Protein AF-A0A3B0VCB6-F1 (afdb_monomer_lite)

Radius of gyration: 30.38 Å; chains: 1; bounding box: 58×84×87 Å

Sequence (558 aa):
LYYAGPALGLVDIRFVPFGQLLTLIICAAGAGYLSSCFTKERIIAALLVLLIPCIIFWADGHKGSIPSWAKWNYSGFQKKAAWPLFKEINQTLAGNLNQPRVAVENSPQNNIFGSSRAFESLPLFAGRATLEGLYMQASPNAPFVFYIQSLISKSASRPFPQYHYDAMNFNRARPRLIIFNVRDLLLRSKKAKKAVRQARGYQLYKTIGPYELWRLTGNPGKYAVPLNIQPLVYKGNNVKEAAFQWFTNDHDLNIPIIFPQPGQKLPADAIPIISLKGPLPRRPLNMPPCEISEKIRPQGLDITTTCLERPVLIKVSYHPNWQVRGADTIYQVTPAFMLIYPRTGHITMDYKNGKFDYWGEILSGLGIFILIINLPFAVISRWRLRLLSRIRRLTSYGDFMTGKLPCRRTIVIAVIGLLIIGTAVTSFQLKKILQKNPQRLFNAAIRDKDTRRYAAARQNFALVIKALPQSDMARNARYYIAACYYLQGLDSKAAAAFNKIIESDPHSPWRASAYYHLGILSIRNHDLNSGRRYLNMVLKKFPNGKMADYAKDKLRSL

InterPro domains:
  IPR011990 Tetratricopeptide-like helical domain superfamily [G3DSA:1.25.40.10] (438-558)
  IPR011990 Tetratricopeptide-like helical domain superfamily [SSF48452] (432-549)
  IPR018776 Membrane protein, 6-pyruvoyl-tetrahydropterin synthase-related domain [PF10131] (3-226)
  IPR019734 Tetratricopeptide repeat [PF13174] (477-508)
  IPR019734 Tetratricopeptide repeat [SM00028] (475-508)
  IPR019734 Tetratricopeptide repeat [SM00028] (512-545)

Organism: NCBI:txid652676

Structure (mmCIF, N/CA/C/O backbone):
data_AF-A0A3B0VCB6-F1
#
_entry.id   AF-A0A3B0VCB6-F1
#
loop_
_atom_site.group_PDB
_atom_site.id
_atom_site.type_symbol
_atom_site.label_atom_id
_atom_site.label_alt_id
_atom_site.label_comp_id
_atom_site.label_asym_id
_atom_site.label_entity_id
_atom_site.label_seq_id
_atom_site.pdbx_PDB_ins_code
_atom_site.Cartn_x
_atom_site.Cartn_y
_atom_site.Cartn_z
_atom_site.occupancy
_atom_site.B_iso_or_equiv
_atom_site.auth_seq_id
_atom_site.auth_comp_id
_atom_site.auth_asym_id
_atom_site.auth_atom_id
_atom_site.pdbx_PDB_model_num
ATOM 1 N N . LEU A 1 1 ? 16.891 19.565 10.664 1.00 61.28 1 LEU A N 1
ATOM 2 C CA . LEU A 1 1 ? 15.599 18.917 11.000 1.00 61.28 1 LEU A CA 1
ATOM 3 C C . LEU A 1 1 ? 15.005 18.136 9.824 1.00 61.28 1 LEU A C 1
ATOM 5 O O . LEU A 1 1 ? 14.996 16.918 9.910 1.00 61.28 1 LEU A O 1
ATOM 9 N N . TYR A 1 2 ? 14.618 18.773 8.710 1.00 65.69 2 TYR A N 1
ATOM 10 C CA . TYR A 1 2 ? 14.022 18.094 7.538 1.00 65.69 2 TYR A CA 1
ATOM 11 C C . TYR A 1 2 ? 14.800 16.853 7.051 1.00 65.69 2 TYR A C 1
ATOM 13 O O . TYR A 1 2 ? 14.259 15.755 6.988 1.00 65.69 2 TYR A O 1
ATOM 21 N N . TYR A 1 3 ? 16.103 16.998 6.798 1.00 66.00 3 TYR A N 1
ATOM 22 C CA . TYR A 1 3 ? 16.960 15.903 6.324 1.00 66.00 3 TYR A CA 1
ATOM 23 C C . TYR A 1 3 ? 17.280 14.832 7.382 1.00 66.00 3 TYR A C 1
ATOM 25 O O . TYR A 1 3 ? 17.655 13.718 7.027 1.00 66.00 3 TYR A O 1
ATOM 33 N N . ALA A 1 4 ? 17.151 15.165 8.668 1.00 64.62 4 ALA A N 1
ATOM 34 C CA . ALA A 1 4 ? 17.430 14.250 9.774 1.00 64.62 4 ALA A CA 1
ATOM 35 C C . ALA A 1 4 ? 16.186 13.455 10.197 1.00 64.62 4 ALA A C 1
ATOM 37 O O . ALA A 1 4 ? 16.325 12.364 10.738 1.00 64.62 4 ALA A O 1
ATOM 38 N N . GLY A 1 5 ? 14.984 13.974 9.917 1.00 65.69 5 GLY A N 1
ATOM 39 C CA . GLY A 1 5 ? 13.708 13.364 10.295 1.00 65.69 5 GLY A CA 1
ATOM 40 C C . GLY A 1 5 ? 13.628 11.868 9.975 1.00 65.69 5 GLY A C 1
ATOM 41 O O . GLY A 1 5 ? 13.433 11.084 10.901 1.00 65.69 5 GLY A O 1
ATOM 42 N N . PRO A 1 6 ? 13.898 11.433 8.727 1.00 66.00 6 PRO A N 1
ATOM 43 C CA . PRO A 1 6 ? 13.860 10.014 8.374 1.00 66.00 6 PRO A CA 1
ATOM 44 C C . PRO A 1 6 ? 14.832 9.141 9.176 1.00 66.00 6 PRO A C 1
ATOM 46 O O . PRO A 1 6 ? 14.498 8.007 9.505 1.00 66.00 6 PRO A O 1
ATOM 49 N N . ALA A 1 7 ? 16.015 9.660 9.528 1.00 60.84 7 ALA A N 1
ATOM 50 C CA . ALA A 1 7 ? 16.988 8.938 10.353 1.00 60.84 7 ALA A CA 1
ATOM 51 C C . ALA A 1 7 ? 16.543 8.812 11.823 1.00 60.84 7 ALA A C 1
ATOM 53 O O . ALA A 1 7 ? 16.961 7.885 12.506 1.00 60.84 7 ALA A O 1
ATOM 54 N N . LEU A 1 8 ? 15.673 9.715 12.286 1.00 58.47 8 LEU A N 1
ATOM 55 C CA . LEU A 1 8 ? 15.040 9.697 13.608 1.00 58.47 8 LEU A CA 1
ATOM 56 C C . LEU A 1 8 ? 13.695 8.945 13.614 1.00 58.47 8 LEU A C 1
ATOM 58 O O . LEU A 1 8 ? 12.967 8.996 14.598 1.00 58.47 8 LEU A O 1
ATOM 62 N N . GLY A 1 9 ? 13.324 8.290 12.507 1.00 57.12 9 GLY A N 1
ATOM 63 C CA . GLY A 1 9 ? 12.023 7.629 12.363 1.00 57.12 9 GLY A CA 1
ATOM 64 C C . GLY A 1 9 ? 10.843 8.587 12.143 1.00 57.12 9 GLY A C 1
ATOM 65 O O . GLY A 1 9 ? 9.698 8.144 12.102 1.00 57.12 9 GLY A O 1
ATOM 66 N N . LEU A 1 10 ? 11.099 9.887 11.955 1.00 62.06 10 LEU A N 1
ATOM 67 C CA . LEU A 1 10 ? 10.090 10.893 11.625 1.00 62.06 10 LEU A CA 1
ATOM 68 C C . LEU A 1 10 ? 9.895 10.942 10.108 1.00 62.06 10 LEU A C 1
ATOM 70 O O . LEU A 1 10 ? 10.699 11.505 9.364 1.00 62.06 10 LEU A O 1
ATOM 74 N N . VAL A 1 11 ? 8.806 10.338 9.643 1.00 55.00 11 VAL A N 1
ATOM 75 C CA . VAL A 1 11 ? 8.503 10.185 8.214 1.00 55.00 11 VAL A CA 1
ATOM 76 C C . VAL A 1 11 ? 7.474 11.219 7.757 1.00 55.00 11 VAL A C 1
ATOM 78 O O . VAL A 1 11 ? 6.471 10.861 7.153 1.00 55.00 11 VAL A O 1
ATOM 81 N N . ASP A 1 12 ? 7.667 12.500 8.072 1.00 61.06 12 ASP A N 1
ATOM 82 C CA . ASP A 1 12 ? 6.901 13.589 7.450 1.00 61.06 12 ASP A CA 1
ATOM 83 C C . ASP A 1 12 ? 7.539 14.958 7.737 1.00 61.06 12 ASP A C 1
ATOM 85 O O . ASP A 1 12 ? 8.176 15.142 8.767 1.00 61.06 12 ASP A O 1
ATOM 89 N N . ILE A 1 13 ? 7.313 15.947 6.871 1.00 69.38 13 ILE A N 1
ATOM 90 C CA . ILE A 1 13 ? 7.654 17.357 7.110 1.00 69.38 13 ILE A CA 1
ATOM 91 C C . ILE A 1 13 ? 6.713 18.008 8.140 1.00 69.38 13 ILE A C 1
ATOM 93 O O . ILE A 1 13 ? 6.970 19.118 8.586 1.00 69.38 13 ILE A O 1
ATOM 97 N N . ARG A 1 14 ? 5.638 17.331 8.568 1.00 73.00 14 ARG A N 1
ATOM 98 C CA . ARG A 1 14 ? 4.619 17.887 9.484 1.00 73.00 14 ARG A CA 1
ATOM 99 C C . ARG A 1 14 ? 5.150 18.374 10.834 1.00 73.00 14 ARG A C 1
ATOM 101 O O . ARG A 1 14 ? 4.497 19.204 11.453 1.00 73.00 14 ARG A O 1
ATOM 108 N N . PHE A 1 15 ? 6.315 17.906 11.289 1.00 73.62 15 PHE A N 1
ATOM 109 C CA . PHE A 1 15 ? 6.951 18.443 12.498 1.00 73.62 15 PHE A CA 1
ATOM 110 C C . PHE A 1 15 ? 7.720 19.753 12.245 1.00 73.62 15 PHE A C 1
ATOM 112 O O . PHE A 1 15 ? 8.015 20.486 13.185 1.00 73.62 15 PHE A O 1
ATOM 119 N N . VAL A 1 16 ? 8.061 20.056 10.987 1.00 78.44 16 VAL A N 1
ATOM 120 C CA . VAL A 1 16 ? 8.865 21.226 10.613 1.00 78.44 16 VAL A CA 1
ATOM 121 C C . VAL A 1 16 ? 8.175 22.538 10.969 1.00 78.44 16 VAL A C 1
ATOM 123 O O . VAL A 1 16 ? 8.873 23.365 11.539 1.00 78.44 16 VAL A O 1
ATOM 126 N N . PRO A 1 17 ? 6.858 22.742 10.759 1.00 80.75 17 PRO A N 1
ATOM 127 C CA . PRO A 1 17 ? 6.186 23.949 11.239 1.00 80.75 17 PRO A CA 1
ATOM 128 C C . PRO A 1 17 ? 6.343 24.167 12.748 1.00 80.75 17 PRO A C 1
ATOM 130 O O . PRO A 1 17 ? 6.658 25.275 13.168 1.00 80.75 17 PRO A O 1
ATOM 133 N N . PHE A 1 18 ? 6.212 23.116 13.566 1.00 79.44 18 PHE A N 1
ATOM 134 C CA . PHE A 1 18 ? 6.404 23.219 15.018 1.00 79.44 18 PHE A CA 1
ATOM 135 C C . PHE A 1 18 ? 7.863 23.504 15.382 1.00 79.44 18 PHE A C 1
ATOM 137 O O . PHE A 1 18 ? 8.136 24.362 16.215 1.00 79.44 18 PHE A O 1
ATOM 144 N N . GLY A 1 19 ? 8.812 22.832 14.723 1.00 77.25 19 GLY A N 1
ATOM 145 C CA . GLY A 1 19 ? 10.239 23.097 14.902 1.00 77.25 19 GLY A CA 1
ATOM 146 C C . GLY A 1 19 ? 10.633 24.509 14.461 1.00 77.25 19 GLY A C 1
ATOM 147 O O . GLY A 1 19 ? 11.442 25.153 15.121 1.00 77.25 19 GLY A O 1
ATOM 148 N N . GLN A 1 20 ? 10.037 25.015 13.382 1.00 79.00 20 GLN A N 1
ATOM 149 C CA . GLN A 1 20 ? 10.230 26.372 12.884 1.00 79.00 20 GLN A CA 1
ATOM 150 C C . GLN A 1 20 ? 9.636 27.389 13.853 1.00 79.00 20 GLN A C 1
ATOM 152 O O . GLN A 1 20 ? 10.324 28.340 14.198 1.00 79.00 20 GLN A O 1
ATOM 157 N N . LEU A 1 21 ? 8.418 27.168 14.350 1.00 81.00 21 LEU A N 1
ATOM 158 C CA . LEU A 1 21 ? 7.795 28.030 15.351 1.00 81.00 21 LEU A CA 1
ATOM 159 C C . LEU A 1 21 ? 8.625 28.081 16.638 1.00 81.00 21 LEU A C 1
ATOM 161 O O . LEU A 1 21 ? 8.917 29.163 17.132 1.00 81.00 21 LEU A O 1
ATOM 165 N N . LEU A 1 22 ? 9.067 26.926 17.143 1.00 79.50 22 LEU A N 1
ATOM 166 C CA . LEU A 1 22 ? 9.940 26.858 18.313 1.00 79.50 22 LEU A CA 1
ATOM 167 C C . LEU A 1 22 ? 11.255 27.604 18.067 1.00 79.50 22 LEU A C 1
ATOM 169 O O . LEU A 1 22 ? 11.703 28.361 18.920 1.00 79.50 22 LEU A O 1
ATOM 173 N N . THR A 1 23 ? 11.851 27.429 16.887 1.00 77.44 23 THR A N 1
ATOM 174 C CA . THR A 1 23 ? 13.081 28.133 16.502 1.00 77.44 23 THR A CA 1
ATOM 175 C C . THR A 1 23 ? 12.851 29.640 16.442 1.00 77.44 23 THR A C 1
ATOM 177 O O . THR A 1 23 ? 13.663 30.386 16.967 1.00 77.44 23 THR A O 1
ATOM 180 N N . LEU A 1 24 ? 11.732 30.097 15.874 1.00 78.12 24 LEU A N 1
ATOM 181 C CA . LEU A 1 24 ? 11.361 31.512 15.839 1.00 78.12 24 LEU A CA 1
ATOM 182 C C . LEU A 1 24 ? 11.178 32.079 17.248 1.00 78.12 24 LEU A C 1
ATOM 184 O O . LEU A 1 24 ? 11.672 33.167 17.518 1.00 78.12 24 LEU A O 1
ATOM 188 N N . ILE A 1 25 ? 10.536 31.338 18.154 1.00 77.19 25 ILE A N 1
ATOM 189 C CA . ILE A 1 25 ? 10.377 31.739 19.559 1.00 77.19 25 ILE A CA 1
ATOM 190 C C . ILE A 1 25 ? 11.742 31.836 20.249 1.00 77.19 25 ILE A C 1
ATOM 192 O O . ILE A 1 25 ? 12.016 32.828 20.917 1.00 77.19 25 ILE A O 1
ATOM 196 N N . ILE A 1 26 ? 12.622 30.848 20.057 1.00 75.94 26 ILE A N 1
ATOM 197 C CA . ILE A 1 26 ? 13.984 30.861 20.613 1.00 75.94 26 ILE A CA 1
ATOM 198 C C . ILE A 1 26 ? 14.793 32.027 20.036 1.00 75.94 26 ILE A C 1
ATOM 200 O O . ILE A 1 26 ? 15.477 32.719 20.783 1.00 75.94 26 ILE A O 1
ATOM 204 N N . CYS A 1 27 ? 14.703 32.280 18.730 1.00 72.25 27 CYS A N 1
ATOM 205 C CA . CYS A 1 27 ? 15.362 33.407 18.080 1.00 72.25 27 CYS A CA 1
ATOM 206 C C . CYS A 1 27 ? 14.820 34.743 18.588 1.00 72.25 27 CYS A C 1
ATOM 208 O O . CYS A 1 27 ? 15.613 35.638 18.845 1.00 72.25 27 CYS A O 1
ATOM 210 N N . ALA A 1 28 ? 13.506 34.879 18.773 1.00 71.06 28 ALA A N 1
ATOM 211 C CA . ALA A 1 28 ? 12.893 36.087 19.314 1.00 71.06 28 ALA A CA 1
ATOM 212 C C . ALA A 1 28 ? 13.316 36.325 20.771 1.00 71.06 28 ALA A C 1
ATOM 214 O O . ALA A 1 28 ? 13.717 37.433 21.115 1.00 71.06 28 ALA A O 1
ATOM 215 N N . ALA A 1 29 ? 13.311 35.282 21.606 1.00 70.94 29 ALA A N 1
ATOM 216 C CA . ALA A 1 29 ? 13.789 35.355 22.985 1.00 70.94 29 ALA A CA 1
ATOM 217 C C . ALA A 1 29 ? 15.289 35.688 23.049 1.00 70.94 29 ALA A C 1
ATOM 219 O O . ALA A 1 29 ? 15.704 36.553 23.816 1.00 70.94 29 ALA A O 1
ATOM 220 N N . GLY A 1 30 ? 16.101 35.047 22.203 1.00 70.31 30 GLY A N 1
ATOM 221 C CA . GLY A 1 30 ? 17.534 35.306 22.087 1.00 70.31 30 GLY A CA 1
ATOM 222 C C . GLY A 1 30 ? 17.841 36.711 21.570 1.00 70.31 30 GLY A C 1
ATOM 223 O O . GLY A 1 30 ? 18.720 37.372 22.109 1.00 70.31 30 GLY A O 1
ATOM 224 N N . ALA A 1 31 ? 17.095 37.200 20.578 1.00 68.12 31 ALA A N 1
ATOM 225 C CA . ALA A 1 31 ? 17.198 38.567 20.077 1.00 68.12 31 ALA A CA 1
ATOM 226 C C . ALA A 1 31 ? 16.779 39.586 21.142 1.00 68.12 31 ALA A C 1
ATOM 228 O O . ALA A 1 31 ? 17.460 40.591 21.307 1.00 68.12 31 ALA A O 1
ATOM 229 N N . GLY A 1 32 ? 15.722 39.302 21.911 1.00 68.12 32 GLY A N 1
ATOM 230 C CA . GLY A 1 32 ? 15.319 40.100 23.070 1.00 68.12 32 GLY A CA 1
ATOM 231 C C . GLY A 1 32 ? 16.428 40.173 24.122 1.00 68.12 32 GLY A C 1
ATOM 232 O O . GLY A 1 32 ? 16.831 41.265 24.521 1.00 68.12 32 GLY A O 1
ATOM 233 N N . TYR A 1 33 ? 17.008 39.030 24.490 1.00 68.25 33 TYR A N 1
ATOM 234 C CA . TYR A 1 33 ? 18.142 38.975 25.412 1.00 68.25 33 TYR A CA 1
ATOM 235 C C . TYR A 1 33 ? 19.365 39.738 24.879 1.00 68.25 33 TYR A C 1
ATOM 237 O O . TYR A 1 33 ? 19.910 40.594 25.572 1.00 68.25 33 TYR A O 1
ATOM 245 N N . LEU A 1 34 ? 19.758 39.518 23.623 1.00 65.75 34 LEU A N 1
ATOM 246 C CA . LEU A 1 34 ? 20.844 40.273 22.995 1.00 65.75 34 LEU A CA 1
ATOM 247 C C . LEU A 1 34 ? 20.531 41.768 22.942 1.00 65.75 34 LEU A C 1
ATOM 249 O O . LEU A 1 34 ? 21.429 42.569 23.160 1.00 65.75 34 LEU A O 1
ATOM 253 N N . SER A 1 35 ? 19.281 42.167 22.709 1.00 64.44 35 SER A N 1
ATOM 254 C CA . SER A 1 35 ? 18.914 43.582 22.692 1.00 64.44 35 SER A CA 1
ATOM 255 C C . SER A 1 35 ? 19.081 44.249 24.057 1.00 64.44 35 SER A C 1
ATOM 257 O O . SER A 1 35 ? 19.620 45.350 24.116 1.00 64.44 35 SER A O 1
ATOM 259 N N . SER A 1 36 ? 18.758 43.542 25.149 1.00 64.62 36 SER A N 1
ATOM 260 C CA . SER A 1 36 ? 18.987 44.025 26.522 1.00 64.62 36 SER A CA 1
ATOM 261 C C . SER A 1 36 ? 20.469 44.176 26.894 1.00 64.62 36 SER A C 1
ATOM 263 O O . SER A 1 36 ? 20.803 44.857 27.858 1.00 64.62 36 SER A O 1
ATOM 265 N N . CYS A 1 37 ? 21.377 43.579 26.117 1.00 63.03 37 CYS A N 1
ATOM 266 C CA . CYS A 1 37 ? 22.822 43.700 26.303 1.00 63.03 37 CYS A CA 1
ATOM 267 C C . CYS A 1 37 ? 23.432 44.973 25.697 1.00 63.03 37 CYS A C 1
ATOM 269 O O . CYS A 1 37 ? 24.600 45.273 25.960 1.00 63.03 37 CYS A O 1
ATOM 271 N N . PHE A 1 38 ? 22.690 45.707 24.863 1.00 63.25 38 PHE A N 1
ATOM 272 C CA . PHE A 1 38 ? 23.173 46.923 24.215 1.00 63.25 38 PHE A CA 1
ATOM 273 C C . PHE A 1 38 ? 22.458 48.145 24.793 1.00 63.25 38 PHE A C 1
ATOM 275 O O . PHE A 1 38 ? 21.239 48.243 24.768 1.00 63.25 38 PHE A O 1
ATOM 282 N N . THR A 1 39 ? 23.223 49.139 25.240 1.00 58.81 39 THR A N 1
ATOM 283 C CA . THR A 1 39 ? 22.718 50.373 25.875 1.00 58.81 39 THR A CA 1
ATOM 284 C C . THR A 1 39 ? 21.958 51.315 24.934 1.00 58.81 39 THR A C 1
ATOM 286 O O . THR A 1 39 ? 21.439 52.339 25.368 1.00 58.81 39 THR A O 1
ATOM 289 N N . LYS A 1 40 ? 21.880 50.999 23.635 1.00 65.25 40 LYS A N 1
ATOM 290 C CA . LYS A 1 40 ? 21.201 51.812 22.615 1.00 65.25 40 LYS A CA 1
ATOM 291 C C . LYS A 1 40 ? 19.893 51.159 22.167 1.00 65.25 40 LYS A C 1
ATOM 293 O O . LYS A 1 40 ? 19.708 50.877 20.984 1.00 65.25 40 LYS A O 1
ATOM 298 N N . GLU A 1 41 ? 18.974 50.965 23.111 1.00 64.94 41 GLU A N 1
ATOM 299 C CA . GLU A 1 41 ? 17.629 50.406 22.887 1.00 64.94 41 GLU A CA 1
ATOM 300 C C . GLU A 1 41 ? 16.894 51.088 21.721 1.00 64.94 41 GLU A C 1
ATOM 302 O O . GLU A 1 41 ? 16.251 50.426 20.910 1.00 64.94 41 GLU A O 1
ATOM 307 N N . ARG A 1 42 ? 17.077 52.406 21.560 1.00 63.91 42 ARG A N 1
ATOM 308 C CA . ARG A 1 42 ? 16.487 53.193 20.465 1.00 63.91 42 ARG A CA 1
ATOM 309 C C . ARG A 1 42 ? 16.982 52.786 19.073 1.00 63.91 42 ARG A C 1
ATOM 311 O O . ARG A 1 42 ? 16.199 52.823 18.133 1.00 63.91 42 ARG A O 1
ATOM 318 N N . ILE A 1 43 ? 18.245 52.375 18.928 1.00 70.62 43 ILE A N 1
ATOM 319 C CA . ILE A 1 43 ? 18.798 51.938 17.631 1.00 70.62 43 ILE A CA 1
ATOM 320 C C . ILE A 1 43 ? 18.256 50.559 17.264 1.00 70.62 43 ILE A C 1
ATOM 322 O O . ILE A 1 43 ? 17.896 50.324 16.116 1.00 70.62 43 ILE A O 1
ATOM 326 N N . ILE A 1 44 ? 18.155 49.654 18.238 1.00 67.94 44 ILE A N 1
ATOM 327 C CA . ILE A 1 44 ? 17.612 48.313 18.003 1.00 67.94 44 ILE A CA 1
ATOM 328 C C . ILE A 1 44 ? 16.112 48.384 17.714 1.00 67.94 44 ILE A C 1
ATOM 330 O O . ILE A 1 44 ? 15.647 47.749 16.771 1.00 67.94 44 ILE A O 1
ATOM 334 N N . ALA A 1 45 ? 15.368 49.205 18.458 1.00 68.12 45 ALA A N 1
ATOM 335 C CA . ALA A 1 45 ? 13.964 49.475 18.173 1.00 68.12 45 ALA A CA 1
ATOM 336 C C . ALA A 1 45 ? 13.783 50.077 16.769 1.00 68.12 45 ALA A C 1
ATOM 338 O O . ALA A 1 45 ? 12.949 49.591 16.010 1.00 68.12 45 ALA A O 1
ATOM 339 N N . ALA A 1 46 ? 14.607 51.057 16.379 1.00 70.50 46 ALA A N 1
ATOM 340 C CA . ALA A 1 46 ? 14.574 51.638 15.035 1.00 70.50 46 ALA A CA 1
ATOM 341 C C . ALA A 1 46 ? 14.886 50.604 13.938 1.00 70.50 46 ALA A C 1
ATOM 343 O O . ALA A 1 46 ? 14.192 50.552 12.924 1.00 70.50 46 ALA A O 1
ATOM 344 N N . LEU A 1 47 ? 15.874 49.729 14.153 1.00 74.81 47 LEU A N 1
ATOM 345 C CA . LEU A 1 47 ? 16.188 48.639 13.228 1.00 74.81 47 LEU A CA 1
ATOM 346 C C . LEU A 1 47 ? 15.031 47.645 13.107 1.00 74.81 47 LEU A C 1
ATOM 348 O O . LEU A 1 47 ? 14.718 47.241 11.996 1.00 74.81 47 LEU A O 1
ATOM 352 N N . LEU A 1 48 ? 14.360 47.277 14.203 1.00 73.06 48 LEU A N 1
ATOM 353 C CA . LEU A 1 48 ? 13.192 46.389 14.163 1.00 73.06 48 LEU A CA 1
ATOM 354 C C . LEU A 1 48 ? 11.993 47.039 13.458 1.00 73.06 48 LEU A C 1
ATOM 356 O O . LEU A 1 48 ? 11.331 46.374 12.662 1.00 73.06 48 LEU A O 1
ATOM 360 N N . VAL A 1 49 ? 11.749 48.332 13.694 1.00 79.38 49 VAL A N 1
ATOM 361 C CA . VAL A 1 49 ? 10.697 49.112 13.018 1.00 79.38 49 VAL A CA 1
ATOM 362 C C . VAL A 1 49 ? 10.932 49.196 11.509 1.00 79.38 49 VAL A C 1
ATOM 364 O O . VAL A 1 49 ? 9.962 49.217 10.764 1.00 79.38 49 VAL A O 1
ATOM 367 N N . LEU A 1 50 ? 12.184 49.185 11.041 1.00 80.56 50 LEU A N 1
ATOM 368 C CA . LEU A 1 50 ? 12.510 49.125 9.610 1.00 80.56 50 LEU A CA 1
ATOM 369 C C . LEU A 1 50 ? 12.507 47.690 9.062 1.00 80.56 50 LEU A C 1
ATOM 371 O O . LEU A 1 50 ? 12.014 47.433 7.965 1.00 80.56 50 LEU A O 1
ATOM 375 N N . LEU A 1 51 ? 13.030 46.732 9.828 1.00 80.81 51 LEU A N 1
ATOM 376 C CA . LEU A 1 51 ? 13.180 45.344 9.401 1.00 80.81 51 LEU A CA 1
ATOM 377 C C . LEU A 1 51 ? 11.826 44.636 9.270 1.00 80.81 51 LEU A C 1
ATOM 379 O O . LEU A 1 51 ? 11.641 43.871 8.329 1.00 80.81 51 LEU A O 1
ATOM 383 N N . ILE A 1 52 ? 10.876 44.881 10.180 1.00 81.31 52 ILE A N 1
ATOM 384 C CA . ILE A 1 52 ? 9.560 44.220 10.161 1.00 81.31 52 ILE A CA 1
ATOM 385 C C . ILE A 1 52 ? 8.782 44.557 8.874 1.00 81.31 52 ILE A C 1
ATOM 387 O O . ILE A 1 52 ? 8.396 43.614 8.181 1.00 81.31 52 ILE A O 1
ATOM 391 N N . PRO A 1 53 ? 8.587 45.833 8.482 1.00 88.06 53 PRO A N 1
ATOM 392 C CA . PRO A 1 53 ? 7.978 46.182 7.201 1.00 88.06 53 PRO A CA 1
ATOM 393 C C . PRO A 1 53 ? 8.744 45.614 6.008 1.00 88.06 53 PRO A C 1
ATOM 395 O O . PRO A 1 53 ? 8.111 45.085 5.102 1.00 88.06 53 PRO A O 1
ATOM 398 N N . CYS A 1 54 ? 10.083 45.643 6.020 1.00 87.81 54 CYS A N 1
ATOM 399 C CA . CYS A 1 54 ? 10.893 45.037 4.960 1.00 87.81 54 CYS A CA 1
ATOM 400 C C . CYS A 1 54 ? 10.651 43.526 4.837 1.00 87.81 54 CYS A C 1
ATOM 402 O O . CYS A 1 54 ? 10.504 43.019 3.728 1.00 87.81 54 CYS A O 1
ATOM 404 N N . ILE A 1 55 ? 10.560 42.803 5.958 1.00 85.31 55 ILE A N 1
ATOM 405 C CA . ILE A 1 55 ? 10.238 41.370 5.980 1.00 85.31 55 ILE A CA 1
ATOM 406 C C . ILE A 1 55 ? 8.812 41.132 5.488 1.00 85.31 55 ILE A C 1
ATOM 408 O O . ILE A 1 55 ? 8.600 40.209 4.708 1.00 85.31 55 ILE A O 1
ATOM 412 N N . ILE A 1 56 ? 7.839 41.940 5.920 1.00 86.94 56 ILE A N 1
ATOM 413 C CA . ILE A 1 56 ? 6.444 41.823 5.477 1.00 86.94 56 ILE A CA 1
ATOM 414 C C . ILE A 1 56 ? 6.352 42.073 3.974 1.00 86.94 56 ILE A C 1
ATOM 416 O O . ILE A 1 56 ? 5.763 41.259 3.276 1.00 86.94 56 ILE A O 1
ATOM 420 N N . PHE A 1 57 ? 6.971 43.139 3.470 1.00 91.62 57 PHE A N 1
ATOM 421 C CA . PHE A 1 57 ? 6.998 43.482 2.051 1.00 91.62 57 PHE A CA 1
ATOM 422 C C . PHE A 1 57 ? 7.693 42.396 1.223 1.00 91.62 57 PHE A C 1
ATOM 424 O O . PHE A 1 57 ? 7.168 41.949 0.204 1.00 91.62 57 PHE A O 1
ATOM 431 N N . TRP A 1 58 ? 8.838 41.897 1.697 1.00 91.88 58 TRP A N 1
ATOM 432 C CA . TRP A 1 58 ? 9.526 40.776 1.066 1.00 91.88 58 TRP A CA 1
ATOM 433 C C . TRP A 1 58 ? 8.645 39.522 1.053 1.00 91.88 58 TRP A C 1
ATOM 435 O O . TRP A 1 58 ? 8.457 38.917 0.001 1.00 91.88 58 TRP A O 1
ATOM 445 N N . ALA A 1 59 ? 8.046 39.151 2.186 1.00 86.56 59 ALA A N 1
ATOM 446 C CA . ALA A 1 59 ? 7.156 37.998 2.279 1.00 86.56 59 ALA A CA 1
ATOM 447 C C . ALA A 1 59 ? 5.915 38.164 1.393 1.00 86.56 59 ALA A C 1
ATOM 449 O O . ALA A 1 59 ? 5.447 37.185 0.810 1.00 86.56 59 ALA A O 1
ATOM 450 N N . ASP A 1 60 ? 5.409 39.392 1.258 1.00 86.88 60 ASP A N 1
ATOM 451 C CA . ASP A 1 60 ? 4.271 39.733 0.415 1.00 86.88 60 ASP A CA 1
ATOM 452 C C . ASP A 1 60 ? 4.566 39.463 -1.063 1.00 86.88 60 ASP A C 1
ATOM 454 O O . ASP A 1 60 ? 3.827 38.721 -1.718 1.00 86.88 60 ASP A O 1
ATOM 458 N N . GLY A 1 61 ? 5.728 39.926 -1.533 1.00 89.81 61 GLY A N 1
ATOM 459 C CA . GLY A 1 61 ? 6.231 39.651 -2.880 1.00 89.81 61 GLY A CA 1
ATOM 460 C C . GLY A 1 61 ? 6.546 38.173 -3.154 1.00 89.81 61 GLY A C 1
ATOM 461 O O . GLY A 1 61 ? 6.642 37.774 -4.312 1.00 89.81 61 GLY A O 1
ATOM 462 N N . HIS A 1 62 ? 6.664 37.336 -2.115 1.00 89.31 62 HIS A N 1
ATOM 463 C CA . HIS A 1 62 ? 7.039 35.919 -2.228 1.00 89.31 62 HIS A CA 1
ATOM 464 C C . HIS A 1 62 ? 5.913 34.938 -1.841 1.00 89.31 62 HIS A C 1
ATOM 466 O O . HIS A 1 62 ? 6.166 33.739 -1.697 1.00 89.31 62 HIS A O 1
ATOM 472 N N . LYS A 1 63 ? 4.651 35.385 -1.708 1.00 84.06 63 LYS A N 1
ATOM 473 C CA . LYS A 1 63 ? 3.525 34.493 -1.339 1.00 84.06 63 LYS A CA 1
ATOM 474 C C . LYS A 1 63 ? 3.223 33.402 -2.374 1.00 84.06 63 LYS A C 1
ATOM 476 O O . LYS A 1 63 ? 2.644 32.372 -2.022 1.00 84.06 63 LYS A O 1
ATOM 481 N N . GLY A 1 64 ? 3.559 33.614 -3.648 1.00 88.25 64 GLY A N 1
ATOM 482 C CA . GLY A 1 64 ? 3.278 32.667 -4.732 1.00 88.25 64 GLY A CA 1
ATOM 483 C C . GLY A 1 64 ? 1.816 32.193 -4.743 1.00 88.25 64 GLY A C 1
ATOM 484 O O . GLY A 1 64 ? 0.882 32.985 -4.635 1.00 88.25 64 GLY A O 1
ATOM 485 N N . SER A 1 65 ? 1.598 30.879 -4.825 1.00 89.12 65 SER A N 1
ATOM 486 C CA . SER A 1 65 ? 0.260 30.270 -4.839 1.00 89.12 65 SER A CA 1
ATOM 487 C C . SER A 1 65 ? -0.366 30.054 -3.452 1.00 89.12 65 SER A C 1
ATOM 489 O O . SER A 1 65 ? -1.408 29.408 -3.357 1.00 89.12 65 SER A O 1
ATOM 491 N N . ILE A 1 66 ? 0.249 30.528 -2.360 1.00 89.25 66 ILE A N 1
ATOM 492 C CA . ILE A 1 66 ? -0.233 30.260 -0.993 1.00 89.25 66 ILE A CA 1
ATOM 493 C C . ILE A 1 66 ? -1.658 30.793 -0.758 1.00 89.25 66 ILE A C 1
ATOM 495 O O . ILE A 1 66 ? -2.472 30.022 -0.248 1.00 89.25 66 ILE A O 1
ATOM 499 N N . PRO A 1 67 ? -2.028 32.036 -1.135 1.00 90.38 67 PRO A N 1
ATOM 500 C CA . PRO A 1 67 ? -3.370 32.554 -0.856 1.00 90.38 67 PRO A CA 1
ATOM 501 C C . PRO A 1 67 ? -4.475 31.767 -1.571 1.00 90.38 67 PRO A C 1
ATOM 503 O O . PRO A 1 67 ? -5.497 31.432 -0.969 1.00 90.38 67 PRO A O 1
ATOM 506 N N . SER A 1 68 ? -4.262 31.416 -2.844 1.00 91.00 68 SER A N 1
ATOM 507 C CA . SER A 1 68 ? -5.215 30.613 -3.617 1.00 91.00 68 SER A CA 1
ATOM 508 C C . SER A 1 68 ? -5.284 29.175 -3.103 1.00 91.00 68 SER A C 1
ATOM 510 O O . SER A 1 68 ? -6.382 28.636 -2.958 1.00 91.00 68 SER A O 1
ATOM 512 N N . TRP A 1 69 ? -4.143 28.578 -2.742 1.00 90.31 69 TRP A N 1
ATOM 513 C CA . TRP A 1 69 ? -4.084 27.270 -2.091 1.00 90.31 69 TRP A CA 1
ATOM 514 C C . TRP A 1 69 ? -4.822 27.273 -0.748 1.00 90.31 69 TRP A C 1
ATOM 516 O O . TRP A 1 69 ? -5.621 26.374 -0.495 1.00 90.31 69 TRP A O 1
ATOM 526 N N . ALA A 1 70 ? -4.622 28.287 0.096 1.00 90.88 70 ALA A N 1
ATOM 527 C CA . ALA A 1 70 ? -5.295 28.399 1.385 1.00 90.88 70 ALA A CA 1
ATOM 528 C C . ALA A 1 70 ? -6.807 28.559 1.186 1.00 90.88 70 ALA A C 1
ATOM 530 O O . ALA A 1 70 ? -7.586 27.767 1.713 1.00 90.88 70 ALA A O 1
ATOM 531 N N . LYS A 1 71 ? -7.242 29.493 0.331 1.00 92.19 71 LYS A N 1
ATOM 532 C CA . LYS A 1 71 ? -8.663 29.646 -0.013 1.00 92.19 71 LYS A CA 1
ATOM 533 C C . LYS A 1 71 ? -9.258 28.334 -0.530 1.00 92.19 71 LYS A C 1
ATOM 535 O O . LYS A 1 71 ? -10.358 27.966 -0.133 1.00 92.19 71 LYS A O 1
ATOM 540 N N . TRP A 1 72 ? -8.533 27.597 -1.372 1.00 92.81 72 TRP A N 1
ATOM 541 C CA . TRP A 1 72 ? -8.974 26.298 -1.868 1.00 92.81 72 TRP A CA 1
ATOM 542 C C . TRP A 1 72 ? -9.112 25.256 -0.752 1.00 92.81 72 TRP A C 1
ATOM 544 O O . TRP A 1 72 ? -10.151 24.612 -0.652 1.00 92.81 72 TRP A O 1
ATOM 554 N N . ASN A 1 73 ? -8.112 25.070 0.100 1.00 89.00 73 ASN A N 1
ATOM 555 C CA . ASN A 1 73 ? -8.149 23.995 1.094 1.00 89.00 73 ASN A CA 1
ATOM 556 C C . ASN A 1 73 ? -9.075 24.316 2.280 1.00 89.00 73 ASN A C 1
ATOM 558 O O . ASN A 1 73 ? -9.694 23.406 2.826 1.00 89.00 73 ASN A O 1
ATOM 562 N N . TYR A 1 74 ? -9.234 25.595 2.634 1.00 90.75 74 TYR A N 1
ATOM 563 C CA . TYR A 1 74 ? -10.009 26.029 3.803 1.00 90.75 74 TYR A CA 1
ATOM 564 C C . TYR A 1 74 ? -11.439 26.503 3.487 1.00 90.75 74 TYR A C 1
ATOM 566 O O . TYR A 1 74 ? -12.205 26.753 4.413 1.00 90.75 74 TYR A O 1
ATOM 574 N N . SER A 1 75 ? -11.867 26.588 2.217 1.00 93.56 75 SER A N 1
ATOM 575 C CA . SER A 1 75 ? -13.257 26.974 1.888 1.00 93.56 75 SER A CA 1
ATOM 576 C C . SER A 1 75 ? -14.316 25.947 2.313 1.00 93.56 75 SER A C 1
ATOM 578 O O . SER A 1 75 ? -15.503 26.264 2.288 1.00 93.56 75 SER A O 1
ATOM 580 N N . GLY A 1 76 ? -13.910 24.710 2.616 1.00 91.81 76 GLY A N 1
ATOM 581 C CA . GLY A 1 76 ? -14.806 23.580 2.872 1.00 91.81 76 GLY A CA 1
ATOM 582 C C . GLY A 1 76 ? -15.326 22.895 1.600 1.00 91.81 76 GLY A C 1
ATOM 583 O O . GLY A 1 76 ? -15.221 23.437 0.493 1.00 91.81 76 GLY A O 1
ATOM 584 N N . PHE A 1 77 ? -15.882 21.688 1.772 1.00 93.62 77 PHE A N 1
ATOM 585 C CA . PHE A 1 77 ? -16.439 20.850 0.698 1.00 93.62 77 PHE A CA 1
ATOM 586 C C . PHE A 1 77 ? -17.696 21.470 0.078 1.00 93.62 77 PHE A C 1
ATOM 588 O O . PHE A 1 77 ? -17.865 21.439 -1.136 1.00 93.62 77 PHE A O 1
ATOM 595 N N . GLN A 1 78 ? -18.551 22.081 0.898 1.00 94.56 78 GLN A N 1
ATOM 596 C CA . GLN A 1 78 ? -19.850 22.626 0.499 1.00 94.56 78 GLN A CA 1
ATOM 597 C C . GLN A 1 78 ? -19.731 23.848 -0.417 1.00 94.56 78 GLN A C 1
ATOM 599 O O . GLN A 1 78 ? -20.612 24.091 -1.232 1.00 94.56 78 GLN A O 1
ATOM 604 N N . LYS A 1 79 ? -18.624 24.599 -0.323 1.00 95.56 79 LYS A N 1
ATOM 605 C CA . LYS A 1 79 ? -18.345 25.726 -1.227 1.00 95.56 79 LYS A CA 1
ATOM 606 C C . LYS A 1 79 ? -17.782 25.285 -2.582 1.00 95.56 79 LYS A C 1
ATOM 608 O O . LYS A 1 79 ? -17.541 26.129 -3.442 1.00 95.56 79 LYS A O 1
ATOM 613 N N . LYS A 1 80 ? -17.509 23.991 -2.785 1.00 96.12 80 LYS A N 1
ATOM 614 C CA . LYS A 1 80 ? -17.022 23.481 -4.073 1.00 96.12 80 LYS A CA 1
ATOM 615 C C . LYS A 1 80 ? -18.185 23.352 -5.043 1.00 96.12 80 LYS A C 1
ATOM 617 O O . LYS A 1 80 ? -19.214 22.790 -4.693 1.00 96.12 80 LYS A O 1
ATOM 622 N N . ALA A 1 81 ? -17.976 23.754 -6.295 1.00 96.50 81 ALA A N 1
ATOM 623 C CA . ALA A 1 81 ? -18.965 23.555 -7.358 1.00 96.50 81 ALA A CA 1
ATOM 624 C C . ALA A 1 81 ? -19.369 22.074 -7.515 1.00 96.50 81 ALA A C 1
ATOM 626 O O . ALA A 1 81 ? -20.510 21.762 -7.830 1.00 96.50 81 ALA A O 1
ATOM 627 N N . ALA A 1 82 ? -18.447 21.147 -7.229 1.00 97.12 82 ALA A N 1
ATOM 628 C CA . ALA A 1 82 ? -18.697 19.708 -7.273 1.00 97.12 82 ALA A CA 1
ATOM 629 C C . ALA A 1 82 ? -19.394 19.145 -6.012 1.00 97.12 82 ALA A C 1
ATOM 631 O O . ALA A 1 82 ? -19.513 17.926 -5.887 1.00 97.12 82 ALA A O 1
ATOM 632 N N . TRP A 1 83 ? -19.846 19.986 -5.072 1.00 97.56 83 TRP A N 1
ATOM 633 C CA . TRP A 1 83 ? -20.523 19.541 -3.850 1.00 97.56 83 TRP A CA 1
ATOM 634 C C . TRP A 1 83 ? -21.771 18.680 -4.107 1.00 97.56 83 TRP A C 1
ATOM 636 O O . TRP A 1 83 ? -21.853 17.616 -3.491 1.00 97.56 83 TRP A O 1
ATOM 646 N N . PRO A 1 84 ? -22.703 19.033 -5.021 1.00 98.25 84 PRO A N 1
ATOM 647 C CA . PRO A 1 84 ? -23.873 18.193 -5.291 1.00 98.25 84 PRO A CA 1
ATOM 648 C C . PRO A 1 84 ? -23.486 16.785 -5.757 1.00 98.25 84 PRO A C 1
ATOM 650 O O . PRO A 1 84 ? -23.998 15.797 -5.237 1.00 98.25 84 PRO A O 1
ATOM 653 N N . LEU A 1 85 ? -22.493 16.693 -6.649 1.00 98.31 85 LEU A N 1
ATOM 654 C CA . LEU A 1 85 ? -21.942 15.424 -7.125 1.00 98.31 85 LEU A CA 1
ATOM 655 C C . LEU A 1 85 ? -21.309 14.611 -5.984 1.00 98.31 85 LEU A C 1
ATOM 657 O O . LEU A 1 85 ? -21.541 13.409 -5.871 1.00 98.31 85 LEU A O 1
ATOM 661 N N . PHE A 1 86 ? -20.512 15.253 -5.124 1.00 98.06 86 PHE A N 1
ATOM 662 C CA . PHE A 1 86 ? -19.912 14.588 -3.966 1.00 98.06 86 PHE A CA 1
ATOM 663 C C . PHE A 1 86 ? -20.985 14.056 -3.015 1.00 98.06 86 PHE A C 1
ATOM 665 O O . PHE A 1 86 ? -20.903 12.909 -2.573 1.00 98.06 86 PHE A O 1
ATOM 672 N N . LYS A 1 87 ? -22.006 14.870 -2.726 1.00 98.12 87 LYS A N 1
ATOM 673 C CA . LYS A 1 87 ? -23.133 14.505 -1.867 1.00 98.12 87 LYS A CA 1
ATOM 674 C C . LYS A 1 87 ? -23.882 13.294 -2.427 1.00 98.12 87 LYS A C 1
ATOM 676 O O . LYS A 1 87 ? -24.079 12.333 -1.691 1.00 98.12 87 LYS A O 1
ATOM 681 N N . GLU A 1 88 ? -24.212 13.289 -3.719 1.00 98.50 88 GLU A N 1
ATOM 682 C CA . GLU A 1 88 ? -24.922 12.177 -4.368 1.00 98.50 88 GLU A CA 1
ATOM 683 C C . GLU A 1 88 ? -24.120 10.862 -4.330 1.00 98.5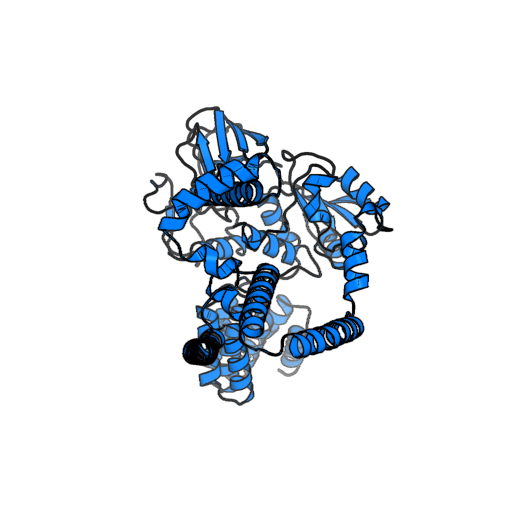0 88 GLU A C 1
ATOM 685 O O . GLU A 1 88 ? -24.667 9.793 -4.034 1.00 98.50 88 GLU A O 1
ATOM 690 N N . ILE A 1 89 ? -22.805 10.927 -4.579 1.00 98.44 89 ILE A N 1
ATOM 691 C CA . ILE A 1 89 ? -21.921 9.756 -4.483 1.00 98.44 89 ILE A CA 1
ATOM 692 C C . ILE A 1 89 ? -21.916 9.204 -3.052 1.00 98.44 89 ILE A C 1
ATOM 694 O O . ILE A 1 89 ? -22.075 7.998 -2.865 1.00 98.44 89 ILE A O 1
ATOM 698 N N . ASN A 1 90 ? -21.765 10.067 -2.042 1.00 98.25 90 ASN A N 1
ATOM 699 C CA . ASN A 1 90 ? -21.754 9.648 -0.637 1.00 98.25 90 ASN A CA 1
ATOM 700 C C . ASN A 1 90 ? -23.102 9.070 -0.191 1.00 98.25 90 ASN A C 1
ATOM 702 O O . ASN A 1 90 ? -23.120 8.038 0.470 1.00 98.25 90 ASN A O 1
ATOM 706 N N . GLN A 1 91 ? -24.219 9.673 -0.604 1.00 98.06 91 GLN A N 1
ATOM 707 C CA . GLN A 1 91 ? -25.563 9.150 -0.337 1.00 98.06 91 GLN A CA 1
ATOM 708 C C . GLN A 1 91 ? -25.778 7.778 -0.983 1.00 98.06 91 GLN A C 1
ATOM 710 O O . GLN A 1 91 ? -26.333 6.880 -0.360 1.00 98.06 91 GLN A O 1
ATOM 715 N N . THR A 1 92 ? -25.281 7.577 -2.205 1.00 98.19 92 THR A N 1
ATOM 716 C CA . THR A 1 92 ? -25.335 6.267 -2.873 1.00 98.19 92 THR A CA 1
ATOM 717 C C . THR A 1 92 ? -24.492 5.217 -2.139 1.00 98.19 92 THR A C 1
ATOM 719 O O . THR A 1 92 ? -24.851 4.042 -2.097 1.00 98.19 92 THR A O 1
ATOM 722 N N . LEU A 1 93 ? -23.356 5.626 -1.572 1.00 97.75 93 LEU A N 1
ATOM 723 C CA . LEU A 1 93 ? -22.446 4.760 -0.822 1.00 97.75 93 LEU A CA 1
ATOM 724 C C . LEU A 1 93 ? -22.816 4.611 0.662 1.00 97.75 93 LEU A C 1
ATOM 726 O O . LEU A 1 93 ? -22.070 3.942 1.385 1.00 97.75 93 LEU A O 1
ATOM 730 N N . ALA A 1 94 ? -23.923 5.216 1.103 1.00 97.44 94 ALA A N 1
ATOM 731 C CA . ALA A 1 94 ? -24.317 5.272 2.502 1.00 97.44 94 ALA A CA 1
ATOM 732 C C . ALA A 1 94 ? -24.415 3.876 3.136 1.00 97.44 94 ALA A C 1
ATOM 734 O O . ALA A 1 94 ? -24.846 2.903 2.512 1.00 97.44 94 ALA A O 1
ATOM 735 N N . GLY A 1 95 ? -23.989 3.777 4.391 1.00 95.81 95 GLY A N 1
ATOM 736 C CA . GLY A 1 95 ? -23.932 2.524 5.127 1.00 95.81 95 GLY A CA 1
ATOM 737 C C . GLY A 1 95 ? -23.431 2.718 6.552 1.00 95.81 95 GLY A C 1
ATOM 738 O O . GLY A 1 95 ? -23.655 3.750 7.175 1.00 95.81 95 GLY A O 1
ATOM 739 N N . ASN A 1 96 ? -22.751 1.702 7.077 1.00 94.75 96 ASN A N 1
ATOM 740 C CA . ASN A 1 96 ? -22.156 1.726 8.412 1.00 94.75 96 ASN A CA 1
ATOM 741 C C . ASN A 1 96 ? -20.841 0.918 8.438 1.00 94.75 96 ASN A C 1
ATOM 743 O O . ASN A 1 96 ? -20.458 0.300 7.440 1.00 94.75 96 ASN A O 1
ATOM 747 N N . LEU A 1 97 ? -20.155 0.894 9.586 1.00 92.25 97 LEU A N 1
ATOM 748 C CA . LEU A 1 97 ? -18.875 0.191 9.766 1.00 92.25 97 LEU A CA 1
ATOM 749 C C . LEU A 1 97 ? -18.963 -1.340 9.625 1.00 92.25 97 LEU A C 1
ATOM 751 O O . LEU A 1 97 ? -17.955 -1.972 9.318 1.00 92.25 97 LEU A O 1
ATOM 755 N N . ASN A 1 98 ? -20.147 -1.933 9.817 1.00 94.69 98 ASN A N 1
ATOM 756 C CA . ASN A 1 98 ? -20.365 -3.378 9.675 1.00 94.69 98 ASN A CA 1
ATOM 757 C C . ASN A 1 98 ? -20.467 -3.809 8.211 1.00 94.69 98 ASN A C 1
ATOM 759 O O . ASN A 1 98 ? -20.337 -4.989 7.897 1.00 94.69 98 ASN A O 1
ATOM 763 N N . GLN A 1 99 ? -20.686 -2.864 7.297 1.00 95.25 99 GLN A N 1
ATOM 764 C CA . GLN A 1 99 ? -20.718 -3.172 5.879 1.00 95.25 99 GLN A CA 1
ATOM 765 C C . GLN A 1 99 ? -19.299 -3.333 5.308 1.00 95.25 99 GLN A C 1
ATOM 767 O O . GLN A 1 99 ? -18.335 -2.749 5.819 1.00 95.25 99 GLN A O 1
ATOM 772 N N . PRO A 1 100 ? -19.157 -4.078 4.197 1.00 97.00 100 PRO A N 1
ATOM 773 C CA . PRO A 1 100 ? -17.891 -4.182 3.483 1.00 97.00 100 PRO A CA 1
ATOM 774 C C . PRO A 1 100 ? -17.370 -2.809 3.062 1.00 97.00 100 PRO A C 1
ATOM 776 O O . PRO A 1 100 ? -18.150 -1.907 2.749 1.00 97.00 100 PRO A O 1
ATOM 779 N N . ARG A 1 101 ? -16.053 -2.663 2.979 1.00 97.50 101 ARG A N 1
ATOM 780 C CA . ARG A 1 101 ? -15.380 -1.413 2.621 1.00 97.50 101 ARG A CA 1
ATOM 781 C C . ARG A 1 101 ? -15.670 -0.990 1.177 1.00 97.50 101 ARG A C 1
ATOM 783 O O . ARG A 1 101 ? -16.035 -1.809 0.322 1.00 97.50 101 ARG A O 1
ATOM 790 N N . VAL A 1 102 ? -15.455 0.294 0.912 1.00 98.00 102 VAL A N 1
ATOM 791 C CA . VAL A 1 102 ? -15.410 0.878 -0.432 1.00 98.00 102 VAL A CA 1
ATOM 792 C C . VAL A 1 102 ? -13.951 1.135 -0.814 1.00 98.00 102 VAL A C 1
ATOM 794 O O . VAL A 1 102 ? -13.191 1.682 -0.019 1.00 98.00 102 VAL A O 1
ATOM 797 N N . ALA A 1 103 ? -13.544 0.750 -2.022 1.00 97.69 103 ALA A N 1
ATOM 798 C CA . ALA A 1 103 ? -12.258 1.151 -2.591 1.00 97.69 103 ALA A CA 1
ATOM 799 C C . ALA A 1 103 ? -12.474 2.258 -3.624 1.00 97.69 103 ALA A C 1
ATOM 801 O O . ALA A 1 103 ? -13.356 2.164 -4.473 1.00 97.69 103 ALA A O 1
ATOM 802 N N . VAL A 1 104 ? -11.666 3.309 -3.582 1.00 97.06 104 VAL A N 1
ATOM 803 C CA . VAL A 1 104 ? -11.795 4.433 -4.514 1.00 97.06 104 VAL A CA 1
ATOM 804 C C . VAL A 1 104 ? -10.553 4.514 -5.380 1.00 97.06 104 VAL A C 1
ATOM 806 O O . VAL A 1 104 ? -9.440 4.397 -4.880 1.00 97.06 104 VAL A O 1
ATOM 809 N N . GLU A 1 105 ? -10.734 4.693 -6.687 1.00 96.88 105 GLU A N 1
ATOM 810 C CA . GLU A 1 105 ? -9.619 4.946 -7.593 1.00 96.88 105 GLU A CA 1
ATOM 811 C C . GLU A 1 105 ? -8.906 6.245 -7.193 1.00 96.88 105 GLU A C 1
ATOM 813 O O . GLU A 1 105 ? -9.497 7.333 -7.240 1.00 96.88 105 GLU A O 1
ATOM 818 N N . ASN A 1 106 ? -7.609 6.152 -6.889 1.00 95.38 106 ASN A N 1
ATOM 819 C CA . ASN A 1 106 ? -6.774 7.333 -6.763 1.00 95.38 106 ASN A CA 1
ATOM 820 C C . ASN A 1 106 ? -6.639 8.036 -8.119 1.00 95.38 106 ASN A C 1
ATOM 822 O O . ASN A 1 106 ? -6.151 7.484 -9.111 1.00 95.38 106 ASN A O 1
ATOM 826 N N . SER A 1 107 ? -7.063 9.294 -8.144 1.00 95.25 107 SER A N 1
ATOM 827 C CA . SER A 1 107 ? -7.207 10.071 -9.363 1.00 95.25 107 SER A CA 1
ATOM 828 C C . SER A 1 107 ? -7.028 11.556 -9.034 1.00 95.25 107 SER A C 1
ATOM 830 O O . SER A 1 107 ? -7.804 12.094 -8.240 1.00 95.25 107 SER A O 1
ATOM 832 N N . PRO A 1 108 ? -6.058 12.263 -9.649 1.00 94.69 108 PRO A N 1
ATOM 833 C CA . PRO A 1 108 ? -5.908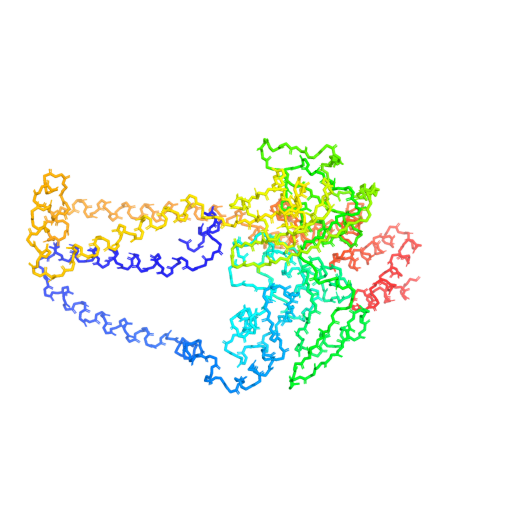 13.710 -9.476 1.00 94.69 108 PRO A CA 1
ATOM 834 C C . PRO A 1 108 ? -7.191 14.488 -9.798 1.00 94.69 108 PRO A C 1
ATOM 836 O O . PRO A 1 108 ? -7.452 15.529 -9.204 1.00 94.69 108 PRO A O 1
ATOM 839 N N . GLN A 1 109 ? -8.041 13.951 -10.679 1.00 95.50 109 GLN A N 1
ATOM 840 C CA . GLN A 1 109 ? -9.337 14.529 -11.035 1.00 95.50 109 GLN A CA 1
ATOM 841 C C . GLN A 1 109 ? -10.327 14.572 -9.863 1.00 95.50 109 GLN A C 1
ATOM 843 O O . GLN A 1 109 ? -11.307 15.304 -9.945 1.00 95.50 109 GLN A O 1
ATOM 848 N N . ASN A 1 110 ? -10.088 13.834 -8.774 1.00 95.06 110 ASN A N 1
ATOM 849 C CA . ASN A 1 110 ? -10.891 13.946 -7.555 1.00 95.06 110 ASN A CA 1
ATOM 850 C C . ASN A 1 110 ? -10.657 15.285 -6.839 1.00 95.06 110 ASN A C 1
ATOM 852 O O . ASN A 1 110 ? -11.470 15.669 -6.003 1.00 95.06 110 ASN A O 1
ATOM 856 N N . ASN A 1 111 ? -9.599 16.032 -7.197 1.00 94.31 111 ASN A N 1
ATOM 857 C CA . ASN A 1 111 ? -9.300 17.318 -6.578 1.00 94.31 111 ASN A CA 1
ATOM 858 C C . ASN A 1 111 ? -10.452 18.315 -6.696 1.00 94.31 111 ASN A C 1
ATOM 860 O O . ASN A 1 111 ? -10.555 19.164 -5.828 1.00 94.31 111 ASN A O 1
ATOM 864 N N . ILE A 1 112 ? -11.360 18.173 -7.670 1.00 95.38 112 ILE A N 1
ATOM 865 C CA . ILE A 1 112 ? -12.570 19.006 -7.814 1.00 95.38 112 ILE A CA 1
ATOM 866 C C . ILE A 1 112 ? -13.418 19.105 -6.532 1.00 95.38 112 ILE A C 1
ATOM 868 O O . ILE A 1 112 ? -14.131 20.087 -6.346 1.00 95.38 112 ILE A O 1
ATOM 872 N N . PHE A 1 113 ? -13.314 18.123 -5.632 1.00 94.94 113 PHE A N 1
ATOM 873 C CA . PHE A 1 113 ? -13.995 18.106 -4.335 1.00 94.94 113 PHE A CA 1
ATOM 874 C C . PHE A 1 113 ? -13.238 18.860 -3.227 1.00 94.94 113 PHE A C 1
ATOM 876 O O . PHE A 1 113 ? -13.649 18.841 -2.075 1.00 94.94 113 PHE A O 1
ATOM 883 N N . GLY A 1 114 ? -12.128 19.523 -3.554 1.00 92.62 114 GLY A N 1
ATOM 884 C CA . GLY A 1 114 ? -11.226 20.197 -2.617 1.00 92.62 114 GLY A CA 1
ATOM 885 C C . GLY A 1 114 ? -9.932 19.432 -2.351 1.00 92.62 114 GLY A C 1
ATOM 886 O O . GLY A 1 114 ? -8.928 20.050 -2.016 1.00 92.62 114 GLY A O 1
ATOM 887 N N . SER A 1 115 ? -9.922 18.114 -2.553 1.00 90.88 115 SER A N 1
ATOM 888 C CA . SER A 1 115 ? -8.732 17.272 -2.421 1.00 90.88 115 SER A CA 1
ATOM 889 C C . SER A 1 115 ? -8.864 16.019 -3.278 1.00 90.88 115 SER A C 1
ATOM 891 O O . SER A 1 115 ? -9.939 15.427 -3.362 1.00 90.88 115 SER A O 1
ATOM 893 N N . SER A 1 116 ? -7.765 15.558 -3.878 1.00 91.62 116 SER A N 1
ATOM 894 C CA . SER A 1 116 ? -7.725 14.266 -4.582 1.00 91.62 116 SER A CA 1
ATOM 895 C C . SER A 1 116 ? -8.050 13.074 -3.668 1.00 91.62 116 SER A C 1
ATOM 897 O O . SER A 1 116 ? -8.443 12.015 -4.153 1.00 91.62 116 SER A O 1
ATOM 899 N N . ARG A 1 117 ? -7.951 13.282 -2.349 1.00 91.38 117 ARG A N 1
ATOM 900 C CA . ARG A 1 117 ? -8.196 12.312 -1.275 1.00 91.38 117 ARG A CA 1
ATOM 901 C C . ARG A 1 117 ? -9.575 12.465 -0.625 1.00 91.38 117 ARG A C 1
ATOM 903 O O . ARG A 1 117 ? -9.802 11.938 0.457 1.00 91.38 117 ARG A O 1
ATOM 910 N N . ALA A 1 118 ? -10.496 13.200 -1.254 1.00 93.62 118 ALA A N 1
ATOM 911 C CA . ALA A 1 118 ? -11.818 13.509 -0.704 1.00 93.62 118 ALA A CA 1
ATOM 912 C C . ALA A 1 118 ? -12.548 12.282 -0.127 1.00 93.62 118 ALA A C 1
ATOM 914 O O . ALA A 1 118 ? -13.109 12.353 0.961 1.00 93.62 118 ALA A O 1
ATOM 915 N N . PHE A 1 119 ? -12.484 11.132 -0.800 1.00 95.12 119 PHE A N 1
ATOM 916 C CA . PHE A 1 119 ? -13.185 9.915 -0.380 1.00 95.12 119 PHE A CA 1
ATOM 917 C C . PHE A 1 119 ? -12.505 9.124 0.751 1.00 95.12 119 PHE A C 1
ATOM 919 O O . PHE A 1 119 ? -13.035 8.109 1.197 1.00 95.12 119 PHE A O 1
ATOM 926 N N . GLU A 1 120 ? -11.382 9.595 1.295 1.00 94.00 120 GLU A N 1
ATOM 927 C CA . GLU A 1 120 ? -10.893 9.088 2.587 1.00 94.00 120 GLU A CA 1
ATOM 928 C C . GLU A 1 120 ? -11.833 9.466 3.742 1.00 94.00 120 GLU A C 1
ATOM 930 O O . GLU A 1 120 ? -11.818 8.840 4.798 1.00 94.00 120 GLU A O 1
ATOM 935 N N . SER A 1 121 ? -12.706 10.453 3.519 1.00 93.75 121 SER A N 1
ATOM 936 C CA . SER A 1 121 ? -13.736 10.896 4.461 1.00 93.75 121 SER A CA 1
ATOM 937 C C . SER A 1 121 ? -15.082 10.168 4.318 1.00 93.75 121 SER A C 1
ATOM 939 O O . SER A 1 121 ? -16.061 10.578 4.937 1.00 93.75 121 SER A O 1
ATOM 941 N N . LEU A 1 122 ? -15.153 9.061 3.562 1.00 95.19 122 LEU A N 1
ATOM 942 C CA . LEU A 1 122 ? -16.362 8.223 3.480 1.00 95.19 122 LEU A CA 1
ATOM 943 C C . LEU A 1 122 ? -16.944 7.825 4.855 1.00 95.19 122 LEU A C 1
ATOM 945 O O . LEU A 1 122 ? -18.168 7.870 4.987 1.00 95.19 122 LEU A O 1
ATOM 949 N N . PRO A 1 123 ? -16.143 7.516 5.899 1.00 93.88 123 PRO A N 1
ATOM 950 C CA . PRO A 1 123 ? -16.696 7.251 7.227 1.00 93.88 123 PRO A CA 1
ATOM 951 C C . PRO A 1 123 ? -17.507 8.420 7.800 1.00 93.88 123 PRO A C 1
ATOM 953 O O . PRO A 1 123 ? -18.473 8.185 8.514 1.00 93.88 123 PRO A O 1
ATOM 956 N N . LEU A 1 124 ? -17.148 9.664 7.462 1.00 93.94 124 LEU A N 1
ATOM 957 C CA . LEU A 1 124 ? -17.854 10.868 7.901 1.00 93.94 124 LEU A CA 1
ATOM 958 C C . LEU A 1 124 ? -19.105 11.141 7.054 1.00 93.94 124 LEU A C 1
ATOM 960 O O . LEU A 1 124 ? -20.167 11.403 7.604 1.00 93.94 124 LEU A O 1
ATOM 964 N N . PHE A 1 125 ? -18.989 11.100 5.723 1.00 96.00 125 PHE A N 1
ATOM 965 C CA . PHE A 1 125 ? -20.070 11.534 4.823 1.00 96.00 125 PHE A CA 1
ATOM 966 C C . PHE A 1 125 ? -21.045 10.425 4.408 1.00 96.00 125 PHE A C 1
ATOM 968 O O . PHE A 1 125 ? -22.182 10.723 4.053 1.00 96.00 125 PHE A O 1
ATOM 975 N N . ALA A 1 126 ? -20.614 9.164 4.431 1.00 96.94 126 ALA A N 1
ATOM 976 C CA . ALA A 1 126 ? -21.418 8.001 4.049 1.00 96.94 126 ALA A CA 1
ATOM 977 C C . ALA A 1 126 ? -21.599 6.995 5.203 1.00 96.94 126 ALA A C 1
ATOM 979 O O . ALA A 1 126 ? -22.298 5.999 5.039 1.00 96.94 126 ALA A O 1
ATOM 980 N N . GLY A 1 127 ? -20.935 7.190 6.350 1.00 96.00 127 GLY A N 1
ATOM 981 C CA . GLY A 1 127 ? -20.950 6.242 7.475 1.00 96.00 127 GLY A CA 1
ATOM 982 C C . GLY A 1 127 ? -20.188 4.936 7.214 1.00 96.00 127 GLY A C 1
ATOM 983 O O . GLY A 1 127 ? -20.119 4.065 8.080 1.00 96.00 127 GLY A O 1
ATOM 984 N N . ARG A 1 128 ? -19.593 4.772 6.027 1.00 94.69 128 ARG A N 1
ATOM 985 C CA . ARG A 1 128 ? -19.044 3.503 5.543 1.00 94.69 128 ARG A CA 1
ATOM 986 C C . ARG A 1 128 ? -17.522 3.536 5.446 1.00 94.69 128 ARG A C 1
ATOM 988 O O . ARG A 1 128 ? -16.926 4.534 5.049 1.00 94.69 128 ARG A O 1
ATOM 995 N N . ALA A 1 129 ? -16.882 2.421 5.791 1.00 94.44 129 ALA A N 1
ATOM 996 C CA . ALA A 1 129 ? -15.427 2.312 5.784 1.00 94.44 129 ALA A CA 1
ATOM 997 C C . ALA A 1 129 ? -14.828 2.353 4.361 1.00 94.44 129 ALA A C 1
ATOM 999 O O . ALA A 1 129 ? -15.386 1.797 3.412 1.00 94.44 129 ALA A O 1
ATOM 1000 N N . THR A 1 130 ? -13.643 2.954 4.241 1.00 94.62 130 THR A N 1
ATOM 1001 C CA . THR A 1 130 ? -12.808 2.962 3.028 1.00 94.62 130 THR A CA 1
ATOM 1002 C C . THR A 1 130 ? -11.484 2.225 3.270 1.00 94.62 130 THR A C 1
ATOM 1004 O O . THR A 1 130 ? -11.205 1.803 4.395 1.00 94.62 130 THR A O 1
ATOM 1007 N N . LEU A 1 131 ? -10.671 2.031 2.229 1.00 90.94 131 LEU A N 1
ATOM 1008 C CA . LEU A 1 131 ? -9.328 1.450 2.361 1.00 90.94 131 LEU A CA 1
ATOM 1009 C C . LEU A 1 131 ? -8.258 2.462 2.778 1.00 90.94 131 LEU A C 1
ATOM 1011 O O . LEU A 1 131 ? -7.360 2.128 3.550 1.00 90.94 131 LEU A O 1
ATOM 1015 N N . GLU A 1 132 ? -8.309 3.662 2.211 1.00 86.12 132 GLU A N 1
ATOM 1016 C CA . GLU A 1 132 ? -7.256 4.668 2.347 1.00 86.12 132 GLU A CA 1
ATOM 1017 C C . GLU A 1 132 ? -7.517 5.601 3.530 1.00 86.12 132 GLU A C 1
ATOM 1019 O O . GLU A 1 132 ? -8.660 5.847 3.908 1.00 86.12 132 GLU A O 1
ATOM 1024 N N . GLY A 1 133 ? -6.444 6.150 4.098 1.00 81.69 133 GLY A N 1
ATOM 1025 C CA . GLY A 1 133 ? -6.537 7.126 5.177 1.00 81.69 133 GLY A CA 1
ATOM 1026 C C . GLY A 1 133 ? -5.312 8.033 5.269 1.00 81.69 133 GLY A C 1
ATOM 1027 O O . GLY A 1 133 ? -4.209 7.692 4.827 1.00 81.69 133 GLY A O 1
ATOM 1028 N N . LEU A 1 134 ? -5.507 9.204 5.880 1.00 76.06 134 LEU A N 1
ATOM 1029 C CA . LEU A 1 134 ? -4.501 10.264 5.980 1.00 76.06 134 LEU A CA 1
ATOM 1030 C C . LEU A 1 134 ? -3.237 9.819 6.722 1.00 76.06 134 LEU A C 1
ATOM 1032 O O . LEU A 1 134 ? -2.125 10.118 6.282 1.00 76.06 134 LEU A O 1
ATOM 1036 N N . TYR A 1 135 ? -3.413 9.077 7.816 1.00 75.94 135 TYR A N 1
ATOM 1037 C CA . TYR A 1 135 ? -2.346 8.605 8.702 1.00 75.94 135 TYR A CA 1
ATOM 1038 C C . TYR A 1 135 ? -1.753 7.266 8.245 1.00 75.94 135 TYR A C 1
ATOM 1040 O O . TYR A 1 135 ? -1.558 6.338 9.028 1.00 75.94 135 TYR A O 1
ATOM 1048 N N . MET A 1 136 ? -1.448 7.167 6.951 1.00 82.38 136 MET A N 1
ATOM 1049 C CA . MET A 1 136 ? -0.908 5.957 6.329 1.00 82.38 136 MET A CA 1
ATOM 1050 C C . MET A 1 136 ? 0.393 5.460 6.976 1.00 82.38 136 MET A C 1
ATOM 1052 O O . MET A 1 136 ? 0.635 4.260 6.985 1.00 82.38 136 MET A O 1
ATOM 1056 N N . GLN A 1 137 ? 1.220 6.344 7.547 1.00 75.50 137 GLN A N 1
ATOM 1057 C CA . GLN A 1 137 ? 2.472 5.931 8.193 1.00 75.50 137 GLN A CA 1
ATOM 1058 C C . GLN A 1 137 ? 2.258 5.171 9.514 1.00 75.50 137 GLN A C 1
ATOM 1060 O O . GLN A 1 137 ? 3.145 4.428 9.925 1.00 75.50 137 GLN A O 1
ATOM 1065 N N . ALA A 1 138 ? 1.104 5.340 10.168 1.00 78.75 138 ALA A N 1
ATOM 1066 C CA . ALA A 1 138 ? 0.798 4.697 11.448 1.00 78.75 138 ALA A CA 1
ATOM 1067 C C . ALA A 1 138 ? 0.135 3.319 11.286 1.00 78.75 138 ALA A C 1
ATOM 1069 O O . ALA A 1 138 ? 0.154 2.508 12.207 1.00 78.75 138 ALA A O 1
ATOM 1070 N N . SER A 1 139 ? -0.450 3.032 10.118 1.00 87.50 139 SER A N 1
ATOM 1071 C CA . SER A 1 139 ? -1.145 1.766 9.878 1.00 87.50 139 SER A CA 1
ATOM 1072 C C . SER A 1 139 ? -0.194 0.717 9.296 1.00 87.50 139 SER A C 1
ATOM 1074 O O . SER A 1 139 ? 0.347 0.930 8.206 1.00 87.50 139 SER A O 1
ATOM 1076 N N . PRO A 1 140 ? -0.047 -0.465 9.925 1.00 91.12 140 PRO A N 1
ATOM 1077 C CA . PRO A 1 140 ? 0.768 -1.538 9.361 1.00 91.12 140 PRO A CA 1
ATOM 1078 C C . PRO A 1 140 ? 0.187 -2.075 8.045 1.00 91.12 140 PRO A C 1
ATOM 1080 O O . PRO A 1 140 ? 0.917 -2.680 7.266 1.00 91.12 140 PRO A O 1
ATOM 1083 N N . ASN A 1 141 ? -1.098 -1.813 7.762 1.00 94.31 141 ASN A N 1
ATOM 1084 C CA . ASN A 1 141 ? -1.748 -2.244 6.529 1.00 94.31 141 ASN A CA 1
ATOM 1085 C C . ASN A 1 141 ? -1.550 -1.300 5.331 1.00 94.31 141 ASN A C 1
ATOM 1087 O O . ASN A 1 141 ? -1.902 -1.654 4.203 1.00 94.31 141 ASN A O 1
ATOM 1091 N N . ALA A 1 142 ? -0.996 -0.104 5.543 1.00 94.00 142 ALA A N 1
ATOM 1092 C CA . ALA A 1 142 ? -0.897 0.893 4.485 1.00 94.00 142 ALA A CA 1
ATOM 1093 C C . ALA A 1 142 ? -0.115 0.410 3.244 1.00 94.00 142 ALA A C 1
ATOM 1095 O O . ALA A 1 142 ? -0.629 0.598 2.140 1.00 94.00 142 ALA A O 1
ATOM 1096 N N . PRO A 1 143 ? 1.045 -0.273 3.348 1.00 94.75 143 PRO A N 1
ATOM 1097 C CA . PRO A 1 143 ? 1.765 -0.763 2.168 1.00 94.75 143 PRO A CA 1
ATOM 1098 C C . PRO A 1 143 ? 0.904 -1.623 1.233 1.00 94.75 143 PRO A C 1
ATOM 1100 O O . PRO A 1 143 ? 0.968 -1.473 0.014 1.00 94.75 143 PRO A O 1
ATOM 1103 N N . PHE A 1 144 ? 0.047 -2.472 1.798 1.00 96.56 144 PHE A N 1
ATOM 1104 C CA . PHE A 1 144 ? -0.835 -3.362 1.044 1.00 96.56 144 PHE A CA 1
ATOM 1105 C C . PHE A 1 144 ? -1.992 -2.603 0.391 1.00 96.56 144 PHE A C 1
ATOM 1107 O O . PHE A 1 144 ? -2.327 -2.867 -0.762 1.00 96.56 144 PHE A O 1
ATOM 1114 N N . VAL A 1 145 ? -2.555 -1.606 1.083 1.00 96.44 145 VAL A N 1
ATOM 1115 C CA . VAL A 1 145 ? -3.580 -0.715 0.517 1.00 96.44 145 VAL A CA 1
ATOM 1116 C C . VAL A 1 145 ? -3.033 0.042 -0.694 1.00 96.44 145 VAL A C 1
ATOM 1118 O O . VAL A 1 145 ? -3.672 0.063 -1.745 1.00 96.44 145 VAL A O 1
ATOM 1121 N N . PHE A 1 146 ? -1.824 0.604 -0.607 1.00 95.50 146 PHE A N 1
ATOM 1122 C CA . PHE A 1 146 ? -1.230 1.305 -1.751 1.00 95.50 146 PHE A CA 1
ATOM 1123 C C . PHE A 1 146 ? -0.750 0.347 -2.855 1.00 95.50 146 PHE A C 1
ATOM 1125 O O . PHE A 1 146 ? -0.733 0.724 -4.029 1.00 95.50 146 PHE A O 1
ATOM 1132 N N . TYR A 1 147 ? -0.439 -0.913 -2.531 1.00 96.94 147 TYR A N 1
ATOM 1133 C CA . TYR A 1 147 ? -0.264 -1.944 -3.554 1.00 96.94 147 TYR A CA 1
ATOM 1134 C C . TYR A 1 147 ? -1.580 -2.213 -4.305 1.00 96.94 147 TYR A C 1
ATOM 1136 O O . TYR A 1 147 ? -1.582 -2.190 -5.535 1.00 96.94 147 TYR A O 1
ATOM 1144 N N . ILE A 1 148 ? -2.717 -2.355 -3.605 1.00 97.62 148 ILE A N 1
ATOM 1145 C CA . ILE A 1 148 ? -4.048 -2.447 -4.240 1.00 97.62 148 ILE A CA 1
ATOM 1146 C C . ILE A 1 148 ? -4.307 -1.225 -5.130 1.00 97.62 148 ILE A C 1
ATOM 1148 O O . ILE A 1 148 ? -4.741 -1.391 -6.268 1.00 97.62 148 ILE A O 1
ATOM 1152 N N . GLN A 1 149 ? -3.987 -0.013 -4.666 1.00 96.56 149 GLN A N 1
ATOM 1153 C CA . GLN A 1 149 ? -4.131 1.204 -5.474 1.00 96.56 149 GLN A CA 1
ATOM 1154 C C . GLN A 1 149 ? -3.362 1.138 -6.789 1.00 96.56 149 GLN A C 1
ATOM 1156 O O . GLN A 1 149 ? -3.883 1.554 -7.822 1.00 96.56 149 GLN A O 1
ATOM 1161 N N . SER A 1 150 ? -2.156 0.566 -6.790 1.00 96.62 150 SER A N 1
ATOM 1162 C CA . SER A 1 150 ? -1.398 0.361 -8.029 1.00 96.62 150 SER A CA 1
ATOM 1163 C C . SER A 1 150 ? -2.105 -0.555 -9.034 1.00 96.62 150 SER A C 1
ATOM 1165 O O . SER A 1 150 ? -1.948 -0.376 -10.240 1.00 96.62 150 SER A O 1
ATOM 1167 N N . LEU A 1 151 ? -2.951 -1.469 -8.546 1.00 97.50 151 LEU A N 1
ATOM 1168 C CA . LEU A 1 151 ? -3.718 -2.401 -9.367 1.00 97.50 151 LEU A CA 1
ATOM 1169 C C . LEU A 1 151 ? -5.045 -1.820 -9.876 1.00 97.50 151 LEU A C 1
ATOM 1171 O O . LEU A 1 151 ?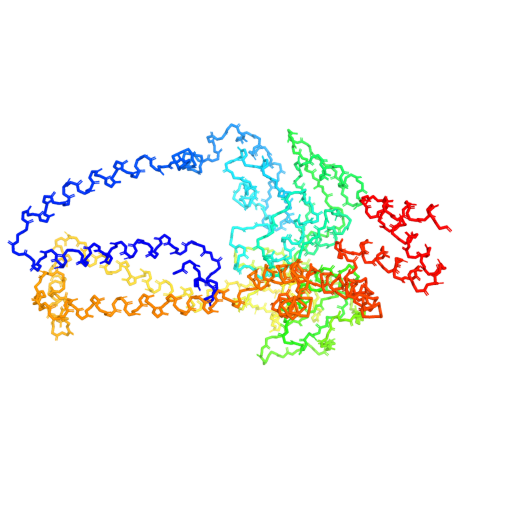 -5.508 -2.259 -10.928 1.00 97.50 151 LEU A O 1
ATOM 1175 N N . ILE A 1 152 ? -5.661 -0.863 -9.175 1.00 97.62 152 ILE A N 1
ATOM 1176 C CA . ILE A 1 152 ? -6.985 -0.319 -9.546 1.00 97.62 152 ILE A CA 1
ATOM 1177 C C . ILE A 1 152 ? -6.941 1.088 -10.156 1.00 97.62 152 ILE A C 1
ATOM 1179 O O . ILE A 1 152 ? -7.942 1.530 -10.720 1.00 97.62 152 ILE A O 1
ATOM 1183 N N . SER A 1 153 ? -5.799 1.780 -10.083 1.00 97.00 153 SER A N 1
ATOM 1184 C CA . SER A 1 153 ? -5.704 3.200 -10.437 1.00 97.00 153 SER A CA 1
ATOM 1185 C C . SER A 1 153 ? -4.762 3.481 -11.599 1.00 97.00 153 SER A C 1
ATOM 1187 O O . SER A 1 153 ? -3.625 3.008 -11.638 1.00 97.00 153 SER A O 1
ATOM 1189 N N . LYS A 1 154 ? -5.195 4.348 -12.529 1.00 95.44 154 LYS A N 1
ATOM 1190 C CA . LYS A 1 154 ? -4.320 4.856 -13.606 1.00 95.44 154 LYS A CA 1
ATOM 1191 C C . LYS A 1 154 ? -3.131 5.635 -13.036 1.00 95.44 154 LYS A C 1
ATOM 1193 O O . LYS A 1 154 ? -2.015 5.499 -13.531 1.00 95.44 154 LYS A O 1
ATOM 1198 N N . SER A 1 155 ? -3.394 6.477 -12.040 1.00 93.31 155 SER A N 1
ATOM 1199 C CA . SER A 1 155 ? -2.427 7.382 -11.416 1.00 93.31 155 SER A CA 1
ATOM 1200 C C . SER A 1 155 ? -2.319 7.054 -9.932 1.00 93.31 155 SER A C 1
ATOM 1202 O O . SER A 1 155 ? -2.669 7.869 -9.088 1.00 93.31 155 SER A O 1
ATOM 1204 N N . ALA A 1 156 ? -1.902 5.829 -9.614 1.00 89.12 156 ALA A N 1
ATOM 1205 C CA . ALA A 1 156 ? -1.828 5.346 -8.239 1.00 89.12 156 ALA A CA 1
ATOM 1206 C C . ALA A 1 156 ? -0.876 6.177 -7.364 1.00 89.12 156 ALA A C 1
ATOM 1208 O O . ALA A 1 156 ? 0.205 6.571 -7.805 1.00 89.12 156 ALA A O 1
ATOM 1209 N N . SER A 1 157 ? -1.273 6.396 -6.111 1.00 88.00 157 SER A N 1
ATOM 1210 C CA . SER A 1 157 ? -0.409 6.996 -5.096 1.00 88.00 157 SER A CA 1
ATOM 1211 C C . SER A 1 157 ? 0.663 5.990 -4.668 1.00 88.00 157 SER A C 1
ATOM 1213 O O . SER A 1 157 ? 0.367 4.812 -4.461 1.00 88.00 157 SER A O 1
ATOM 1215 N N . ARG A 1 158 ? 1.917 6.443 -4.561 1.00 90.19 158 ARG A N 1
ATOM 1216 C CA . ARG A 1 158 ? 3.091 5.603 -4.259 1.00 90.19 158 ARG A CA 1
ATOM 1217 C C . ARG A 1 158 ? 3.933 6.190 -3.117 1.00 90.19 158 ARG A C 1
ATOM 1219 O O . ARG A 1 158 ? 5.077 6.580 -3.341 1.00 90.19 158 ARG A O 1
ATOM 1226 N N . PRO A 1 159 ? 3.369 6.323 -1.904 1.00 87.88 159 PRO A N 1
ATOM 1227 C CA . PRO A 1 159 ? 4.007 7.070 -0.820 1.00 87.88 159 PRO A CA 1
ATOM 1228 C C . PRO A 1 159 ? 5.150 6.316 -0.123 1.00 87.88 159 PRO A C 1
ATOM 1230 O O . PRO A 1 159 ? 5.880 6.923 0.656 1.00 87.88 159 PRO A O 1
ATOM 1233 N N . PHE A 1 160 ? 5.315 5.012 -0.372 1.00 89.19 160 PHE A N 1
ATOM 1234 C CA . PHE A 1 160 ? 6.280 4.171 0.334 1.00 89.19 160 PHE A CA 1
ATOM 1235 C C . PHE A 1 160 ? 7.409 3.698 -0.593 1.00 89.19 160 PHE A C 1
ATOM 1237 O O . PHE A 1 160 ? 7.285 2.641 -1.212 1.00 89.19 160 PHE A O 1
ATOM 1244 N N . PRO A 1 161 ? 8.535 4.431 -0.677 1.00 86.12 161 PRO A N 1
ATOM 1245 C CA . PRO A 1 161 ? 9.640 4.096 -1.581 1.00 86.12 161 PRO A CA 1
ATOM 1246 C C . PRO A 1 161 ? 10.327 2.759 -1.260 1.00 86.12 161 PRO A C 1
ATOM 1248 O O . PRO A 1 161 ? 11.026 2.211 -2.106 1.00 86.12 161 PRO A O 1
ATOM 1251 N N . GLN A 1 162 ? 10.146 2.222 -0.052 1.00 88.44 162 GLN A N 1
ATOM 1252 C CA . GLN A 1 162 ? 10.678 0.924 0.363 1.00 88.44 162 GLN A CA 1
ATOM 1253 C C . GLN A 1 162 ? 9.923 -0.279 -0.224 1.00 88.44 162 GLN A C 1
ATOM 1255 O O . GLN A 1 162 ? 10.436 -1.397 -0.167 1.00 88.44 162 GLN A O 1
ATOM 1260 N N . TYR A 1 163 ? 8.738 -0.055 -0.794 1.00 93.56 163 TYR A N 1
ATOM 1261 C CA . TYR A 1 163 ? 7.915 -1.078 -1.429 1.00 93.56 163 TYR A CA 1
ATOM 1262 C C . TYR A 1 163 ? 7.768 -0.792 -2.921 1.00 93.56 163 TYR A C 1
ATOM 1264 O O . TYR A 1 163 ? 7.876 0.345 -3.378 1.00 93.56 163 TYR A O 1
ATOM 1272 N N . HIS A 1 164 ? 7.551 -1.846 -3.691 1.00 94.50 164 HIS A N 1
ATOM 1273 C CA . HIS A 1 164 ? 7.328 -1.759 -5.118 1.00 94.50 164 HIS A CA 1
ATOM 1274 C C . HIS A 1 164 ? 5.836 -1.657 -5.414 1.00 94.50 164 HIS A C 1
ATOM 1276 O O . HIS A 1 164 ? 4.986 -2.116 -4.649 1.00 94.50 164 HIS A O 1
ATOM 1282 N N . TYR A 1 165 ? 5.512 -1.147 -6.590 1.00 94.44 165 TYR A N 1
ATOM 1283 C CA . TYR A 1 165 ? 4.137 -1.065 -7.065 1.00 94.44 165 TYR A CA 1
ATOM 1284 C C . TYR A 1 165 ? 3.982 -1.847 -8.363 1.00 94.44 165 TYR A C 1
ATOM 1286 O O . TYR A 1 165 ? 4.966 -2.246 -8.987 1.00 94.44 165 TYR A O 1
ATOM 1294 N N . ASP A 1 166 ? 2.741 -2.107 -8.753 1.00 92.75 166 ASP A N 1
ATOM 1295 C CA . ASP A 1 166 ? 2.445 -2.848 -9.971 1.00 92.75 166 ASP A CA 1
ATOM 1296 C C . ASP A 1 166 ? 1.734 -1.993 -11.020 1.00 92.75 166 ASP A C 1
ATOM 1298 O O . ASP A 1 166 ? 1.392 -0.824 -10.801 1.00 92.75 166 ASP A O 1
ATOM 1302 N N . ALA A 1 167 ? 1.553 -2.586 -12.195 1.00 90.81 167 ALA A N 1
ATOM 1303 C CA . ALA A 1 167 ? 0.685 -2.046 -13.219 1.00 90.81 167 ALA A CA 1
ATOM 1304 C C . ALA A 1 167 ? -0.783 -2.369 -12.907 1.00 90.81 167 ALA A C 1
ATOM 1306 O O . ALA A 1 167 ? -1.115 -3.418 -12.355 1.00 90.81 167 ALA A O 1
ATOM 1307 N N . MET A 1 168 ? -1.672 -1.472 -13.336 1.00 94.88 168 MET A N 1
ATOM 1308 C CA . MET A 1 168 ? -3.114 -1.619 -13.159 1.00 94.88 168 MET A CA 1
ATOM 1309 C C . MET A 1 168 ? -3.613 -2.955 -13.738 1.00 94.88 168 MET A C 1
ATOM 1311 O O . MET A 1 168 ? -3.434 -3.226 -14.927 1.00 94.88 168 MET A O 1
ATOM 1315 N N . ASN A 1 169 ? -4.245 -3.776 -12.899 1.00 95.81 169 ASN A N 1
ATOM 1316 C CA . ASN A 1 169 ? -4.745 -5.105 -13.231 1.00 95.81 169 ASN A CA 1
ATOM 1317 C C . ASN A 1 169 ? -5.879 -5.509 -12.268 1.00 95.81 169 ASN A C 1
ATOM 1319 O O . ASN A 1 169 ? -5.641 -5.970 -11.150 1.00 95.81 169 ASN A O 1
ATOM 1323 N N . PHE A 1 170 ? -7.127 -5.384 -12.725 1.00 97.62 170 PHE A N 1
ATOM 1324 C CA . PHE A 1 170 ? -8.314 -5.673 -11.912 1.00 97.62 170 PHE A CA 1
ATOM 1325 C C . PHE A 1 170 ? -8.495 -7.165 -11.587 1.00 97.62 170 PHE A C 1
ATOM 1327 O O . PHE A 1 170 ? -9.049 -7.493 -10.536 1.00 97.62 170 PHE A O 1
ATOM 1334 N N . ASN A 1 171 ? -7.986 -8.081 -12.419 1.00 95.75 171 ASN A N 1
ATOM 1335 C CA . ASN A 1 171 ? -8.022 -9.515 -12.109 1.00 95.75 171 ASN A CA 1
ATOM 1336 C C . ASN A 1 171 ? -7.124 -9.833 -10.903 1.00 95.75 171 ASN A C 1
ATOM 1338 O O . ASN A 1 171 ? -7.539 -10.554 -10.000 1.00 95.75 171 ASN A O 1
ATOM 1342 N N . ARG A 1 172 ? -5.935 -9.219 -10.835 1.00 95.44 172 ARG A N 1
ATOM 1343 C CA . ARG A 1 172 ? -5.029 -9.333 -9.679 1.00 95.44 172 ARG A CA 1
ATOM 1344 C C . ARG A 1 172 ? -5.499 -8.527 -8.470 1.00 95.44 172 ARG A C 1
ATOM 1346 O O . ARG A 1 172 ? -5.228 -8.922 -7.336 1.00 95.44 172 ARG A O 1
ATOM 1353 N N . ALA A 1 173 ? -6.211 -7.420 -8.684 1.00 97.44 173 ALA A N 1
ATOM 1354 C CA . ALA A 1 173 ? -6.798 -6.639 -7.596 1.00 97.44 173 ALA A CA 1
ATOM 1355 C C . ALA A 1 173 ? -7.877 -7.429 -6.842 1.00 97.44 173 ALA A C 1
ATOM 1357 O O . ALA A 1 173 ? -7.944 -7.354 -5.618 1.00 97.44 173 ALA A O 1
ATOM 1358 N N . ARG A 1 174 ? -8.694 -8.216 -7.556 1.00 96.88 174 ARG A N 1
ATOM 1359 C CA . ARG A 1 174 ? -9.874 -8.905 -7.012 1.00 96.88 174 ARG A CA 1
ATOM 1360 C C . ARG A 1 174 ? -9.614 -9.695 -5.720 1.00 96.88 174 ARG A C 1
ATOM 1362 O O . ARG A 1 174 ? -10.266 -9.383 -4.725 1.00 96.88 174 ARG A O 1
ATOM 1369 N N . PRO A 1 175 ? -8.693 -10.675 -5.666 1.00 96.56 175 PRO A N 1
ATOM 1370 C CA . PRO A 1 175 ? -8.488 -11.455 -4.443 1.00 96.56 175 PRO A CA 1
ATOM 1371 C C . PRO A 1 175 ? -7.984 -10.590 -3.272 1.00 96.56 175 PRO A C 1
ATOM 1373 O O . PRO A 1 175 ? -8.363 -10.810 -2.124 1.00 96.56 175 PRO A O 1
ATOM 1376 N N . ARG A 1 176 ? -7.220 -9.530 -3.555 1.00 97.38 176 ARG A N 1
ATOM 1377 C CA . ARG A 1 176 ? -6.703 -8.584 -2.551 1.00 97.38 176 ARG A CA 1
ATOM 1378 C C . ARG A 1 176 ? -7.802 -7.678 -1.996 1.00 97.38 176 ARG A C 1
ATOM 1380 O O . ARG A 1 176 ? -7.852 -7.432 -0.794 1.00 97.38 176 ARG A O 1
ATOM 1387 N N . LEU A 1 177 ? -8.725 -7.240 -2.849 1.00 97.94 177 LEU A N 1
ATOM 1388 C CA . LEU A 1 177 ? -9.924 -6.504 -2.444 1.00 97.94 177 LEU A CA 1
ATOM 1389 C C . LEU A 1 177 ? -10.816 -7.357 -1.521 1.00 97.94 177 LEU A C 1
ATOM 1391 O O . LEU A 1 177 ? -11.296 -6.852 -0.508 1.00 97.94 177 LEU A O 1
ATOM 1395 N N . ILE A 1 178 ? -10.972 -8.658 -1.801 1.00 96.81 178 ILE A N 1
ATOM 1396 C CA . ILE A 1 178 ? -11.737 -9.598 -0.953 1.00 96.81 178 ILE A CA 1
ATOM 1397 C C . ILE A 1 178 ? -11.085 -9.779 0.430 1.00 96.81 178 ILE A C 1
ATOM 1399 O O . ILE A 1 178 ? -11.780 -9.787 1.454 1.00 96.81 178 ILE A O 1
ATOM 1403 N N . ILE A 1 179 ? -9.753 -9.881 0.486 1.00 96.31 179 ILE A N 1
ATOM 1404 C CA . ILE A 1 179 ? -8.998 -9.959 1.751 1.00 96.31 179 ILE A CA 1
ATOM 1405 C C . ILE A 1 179 ? -9.259 -8.733 2.622 1.00 96.31 179 ILE A C 1
ATOM 1407 O O . ILE A 1 179 ? -9.471 -8.868 3.822 1.00 96.31 179 ILE A O 1
ATOM 1411 N N . PHE A 1 180 ? -9.350 -7.549 2.020 1.00 97.19 180 PHE A N 1
ATOM 1412 C CA . PHE A 1 180 ? -9.693 -6.312 2.720 1.00 97.19 180 PHE A CA 1
ATOM 1413 C C . PHE A 1 180 ? -11.205 -6.085 2.892 1.00 97.19 180 PHE A C 1
ATOM 1415 O O . PHE A 1 180 ? -11.623 -4.985 3.254 1.00 97.19 180 PHE A O 1
ATOM 1422 N N . ASN A 1 181 ? -12.035 -7.107 2.676 1.00 97.56 181 ASN A N 1
ATOM 1423 C CA . ASN A 1 181 ? -13.493 -7.022 2.754 1.00 97.56 181 ASN A CA 1
ATOM 1424 C C . ASN A 1 181 ? -14.068 -5.839 1.946 1.00 97.56 181 ASN A C 1
ATOM 1426 O O . ASN A 1 181 ? -14.929 -5.113 2.430 1.00 97.56 181 ASN A O 1
ATOM 1430 N N . VAL A 1 182 ? -13.570 -5.595 0.731 1.00 98.12 182 VAL A N 1
ATOM 1431 C CA . VAL A 1 182 ? -14.126 -4.575 -0.170 1.00 98.12 182 VAL A CA 1
ATOM 1432 C C . VAL A 1 182 ? -15.280 -5.165 -0.963 1.00 98.12 182 VAL A C 1
ATOM 1434 O O . VAL A 1 182 ? -15.163 -6.257 -1.519 1.00 98.12 182 VAL A O 1
ATOM 1437 N N . ARG A 1 183 ? -16.392 -4.434 -1.059 1.00 97.12 183 ARG A N 1
ATOM 1438 C CA . ARG A 1 183 ? -17.504 -4.796 -1.953 1.00 97.12 183 ARG A CA 1
ATOM 1439 C C . ARG A 1 183 ? -17.679 -3.806 -3.085 1.00 97.12 183 ARG A C 1
ATOM 1441 O O . ARG 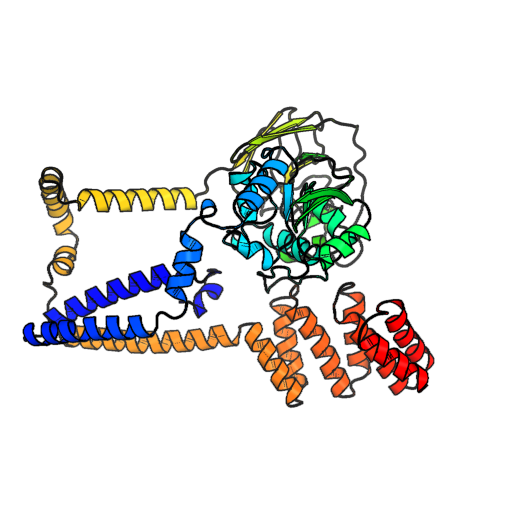A 1 183 ? -17.921 -4.236 -4.201 1.00 97.12 183 ARG A O 1
ATOM 1448 N N . ASP A 1 184 ? -17.589 -2.509 -2.820 1.00 97.94 184 ASP A N 1
ATOM 1449 C CA . ASP A 1 184 ? -17.889 -1.499 -3.835 1.00 97.94 184 ASP A CA 1
ATOM 1450 C C . ASP A 1 184 ? -16.619 -0.742 -4.244 1.00 97.94 184 ASP A C 1
ATOM 1452 O O . ASP A 1 184 ? -15.738 -0.493 -3.418 1.00 97.94 184 ASP A O 1
ATOM 1456 N N . LEU A 1 185 ? -16.514 -0.406 -5.528 1.00 98.38 185 LEU A N 1
ATOM 1457 C CA . LEU A 1 185 ? -15.429 0.375 -6.105 1.00 98.38 185 LEU A CA 1
ATOM 1458 C C . LEU A 1 185 ? -15.980 1.644 -6.753 1.00 98.38 185 LEU A C 1
ATOM 1460 O O . LEU A 1 185 ? -16.947 1.574 -7.509 1.00 98.38 185 LEU A O 1
ATOM 1464 N N . LEU A 1 186 ? -15.330 2.780 -6.516 1.00 98.50 186 LEU A N 1
ATOM 1465 C CA . LEU A 1 186 ? -15.624 4.050 -7.179 1.00 98.50 186 LEU A CA 1
ATOM 1466 C C . LEU A 1 186 ? -14.511 4.378 -8.179 1.00 98.50 186 LEU A C 1
ATOM 1468 O O . LEU A 1 186 ? -13.384 4.670 -7.779 1.00 98.50 186 LEU A O 1
ATOM 1472 N N . LEU A 1 187 ? -14.824 4.341 -9.475 1.00 98.50 187 LEU A N 1
ATOM 1473 C CA . LEU A 1 187 ? -13.862 4.551 -10.561 1.00 98.50 187 LEU A CA 1
ATOM 1474 C C . LEU A 1 187 ? -14.127 5.856 -11.315 1.00 98.50 187 LEU A C 1
ATOM 1476 O O . LEU A 1 187 ? -15.270 6.219 -11.601 1.00 98.50 187 LEU A O 1
ATOM 1480 N N . ARG A 1 188 ? -13.052 6.544 -11.703 1.00 97.12 188 ARG A N 1
ATOM 1481 C CA . ARG A 1 188 ? -13.071 7.875 -12.320 1.00 97.12 188 ARG A CA 1
ATOM 1482 C C . ARG A 1 188 ? -12.440 7.911 -13.710 1.00 97.12 188 ARG A C 1
ATOM 1484 O O . ARG A 1 188 ? -12.983 8.564 -14.607 1.00 97.12 188 ARG A O 1
ATOM 1491 N N . SER A 1 189 ? -11.292 7.271 -13.915 1.00 97.62 189 SER A N 1
ATOM 1492 C CA . SER A 1 189 ? -10.531 7.400 -15.158 1.00 97.62 189 SER A CA 1
ATOM 1493 C C . SER A 1 189 ? -11.077 6.492 -16.263 1.00 97.62 189 SER A C 1
ATOM 1495 O O . SER A 1 189 ? -11.459 5.348 -16.026 1.00 97.62 189 SER A O 1
ATOM 1497 N N . LYS A 1 190 ? -11.051 6.967 -17.519 1.00 97.38 190 LYS A N 1
ATOM 1498 C CA . LYS A 1 190 ? -11.446 6.153 -18.688 1.00 97.38 190 LYS A CA 1
ATOM 1499 C C . LYS A 1 190 ? -10.662 4.831 -18.759 1.00 97.38 190 LYS A C 1
ATOM 1501 O O . LYS A 1 190 ? -11.212 3.807 -19.148 1.00 97.38 190 LYS A O 1
ATOM 1506 N N . LYS A 1 191 ? -9.383 4.845 -18.352 1.00 96.94 191 LYS A N 1
ATOM 1507 C CA . LYS A 1 191 ? -8.509 3.664 -18.377 1.00 96.94 191 LYS A CA 1
ATOM 1508 C C . LYS A 1 191 ? -8.951 2.615 -17.352 1.00 96.94 191 LYS A C 1
ATOM 1510 O O . LYS A 1 191 ? -9.086 1.457 -17.730 1.00 96.94 191 LYS A O 1
ATOM 1515 N N . ALA A 1 192 ? -9.210 3.011 -16.103 1.00 97.88 192 ALA A N 1
ATOM 1516 C CA . ALA A 1 192 ? -9.688 2.094 -15.066 1.00 97.88 192 ALA A CA 1
ATOM 1517 C C . ALA A 1 192 ? -11.066 1.519 -15.417 1.00 97.88 192 ALA A C 1
ATOM 1519 O O . ALA A 1 192 ? -11.258 0.308 -15.383 1.00 97.88 192 ALA A O 1
ATOM 1520 N N . LYS A 1 193 ? -11.982 2.374 -15.886 1.00 98.31 193 LYS A N 1
ATOM 1521 C CA . LYS A 1 193 ? -13.316 1.990 -16.371 1.00 98.31 193 LYS A CA 1
ATOM 1522 C C . LYS A 1 193 ? -13.278 0.970 -17.517 1.00 98.31 193 LYS A C 1
ATOM 1524 O O . LYS A 1 193 ? -14.057 0.018 -17.523 1.00 98.31 193 LYS A O 1
ATOM 1529 N N . LYS A 1 194 ? -12.371 1.137 -18.487 1.00 97.88 194 LYS A N 1
ATOM 1530 C CA . LYS A 1 194 ? -12.167 0.156 -19.568 1.00 97.88 194 LYS A CA 1
ATOM 1531 C C . LYS A 1 194 ? -11.576 -1.151 -19.034 1.00 97.88 194 LYS A C 1
ATOM 1533 O O . LYS A 1 194 ? -12.020 -2.221 -19.430 1.00 97.88 194 LYS A O 1
ATOM 1538 N N . ALA A 1 195 ? -10.596 -1.067 -18.136 1.00 97.44 195 ALA A N 1
ATOM 1539 C CA . ALA A 1 195 ? -9.913 -2.239 -17.598 1.00 97.44 195 ALA A CA 1
ATOM 1540 C C . ALA A 1 195 ? -10.814 -3.100 -16.697 1.00 97.44 195 ALA A C 1
ATOM 1542 O O . ALA A 1 195 ? -10.766 -4.321 -16.803 1.00 97.44 195 ALA A O 1
ATOM 1543 N N . VAL A 1 196 ? -11.660 -2.496 -15.852 1.00 98.19 196 VAL A N 1
ATOM 1544 C CA . VAL A 1 196 ? -12.581 -3.255 -14.987 1.00 98.19 196 VAL A CA 1
ATOM 1545 C C . VAL A 1 196 ? -13.642 -4.007 -15.797 1.00 98.19 196 VAL A C 1
ATOM 1547 O O . VAL A 1 196 ? -13.957 -5.139 -15.457 1.00 98.19 196 VAL A O 1
ATOM 1550 N N . ARG A 1 197 ? -14.119 -3.439 -16.917 1.00 97.50 197 ARG A N 1
ATOM 1551 C CA . ARG A 1 197 ? -15.066 -4.096 -17.842 1.00 97.50 197 ARG A CA 1
ATOM 1552 C C . ARG A 1 197 ? -14.503 -5.373 -18.468 1.00 97.50 197 ARG A C 1
ATOM 1554 O O . ARG A 1 197 ? -15.259 -6.265 -18.822 1.00 97.50 197 ARG A O 1
ATOM 1561 N N . GLN A 1 198 ? -13.183 -5.444 -18.624 1.00 96.25 198 GLN A N 1
ATOM 1562 C CA . GLN A 1 198 ? -12.479 -6.609 -19.167 1.00 96.25 198 GLN A CA 1
ATOM 1563 C C . GLN A 1 198 ? -12.114 -7.634 -18.080 1.00 96.25 198 GLN A C 1
ATOM 1565 O O . GLN A 1 198 ? -11.617 -8.716 -18.391 1.00 96.25 198 GLN A O 1
ATOM 1570 N N . ALA A 1 199 ? -12.315 -7.295 -16.804 1.00 96.75 199 ALA A N 1
ATOM 1571 C CA . ALA A 1 199 ? -12.007 -8.155 -15.674 1.00 96.75 199 ALA A CA 1
ATOM 1572 C C . ALA A 1 199 ? -13.247 -8.925 -15.211 1.00 96.75 199 ALA A C 1
ATOM 1574 O O . ALA A 1 199 ? -14.378 -8.456 -15.313 1.00 96.75 199 ALA A O 1
ATOM 1575 N N . ARG A 1 200 ? -13.031 -10.121 -14.659 1.00 94.81 200 ARG A N 1
ATOM 1576 C CA . ARG A 1 200 ? -14.124 -10.950 -14.134 1.00 94.81 200 ARG A CA 1
ATOM 1577 C C . ARG A 1 200 ? -14.430 -10.600 -12.682 1.00 94.81 200 ARG A C 1
ATOM 1579 O O . ARG A 1 200 ? -13.530 -10.318 -11.892 1.00 94.81 200 ARG A O 1
ATOM 1586 N N . GLY A 1 201 ? -15.701 -10.723 -12.315 1.00 96.12 201 GLY A N 1
ATOM 1587 C CA . GLY A 1 201 ? -16.166 -10.582 -10.937 1.00 96.12 201 GLY A CA 1
ATOM 1588 C C . GLY A 1 201 ? -16.409 -9.143 -10.478 1.00 96.12 201 GLY A C 1
ATOM 1589 O O . GLY A 1 201 ? -16.323 -8.866 -9.281 1.00 96.12 201 GLY A O 1
ATOM 1590 N N . TYR A 1 202 ? -16.699 -8.248 -11.423 1.00 98.25 202 TYR A N 1
ATOM 1591 C CA . TYR A 1 202 ? -17.090 -6.862 -11.185 1.00 98.25 202 TYR A CA 1
ATOM 1592 C C . TYR A 1 202 ? -18.381 -6.562 -11.949 1.00 98.25 202 TYR A C 1
ATOM 1594 O O . TYR A 1 202 ? -18.484 -6.883 -13.130 1.00 98.25 202 TYR A O 1
ATOM 1602 N N . GLN A 1 203 ? -19.342 -5.918 -11.293 1.00 98.19 203 GLN A N 1
ATOM 1603 C CA . GLN A 1 203 ? -20.626 -5.542 -11.878 1.00 98.19 203 GLN A CA 1
ATOM 1604 C C . GLN A 1 203 ? -20.857 -4.042 -11.712 1.00 98.19 203 GLN A C 1
ATOM 1606 O O . GLN A 1 203 ? -20.878 -3.534 -10.593 1.00 98.19 203 GLN A O 1
ATOM 1611 N N . LEU A 1 204 ? -21.028 -3.321 -12.818 1.00 98.38 204 LEU A N 1
ATOM 1612 C CA . LEU A 1 204 ? -21.454 -1.924 -12.780 1.00 98.38 204 LEU A CA 1
ATOM 1613 C C . LEU A 1 204 ? -22.886 -1.869 -12.249 1.00 98.38 204 LEU A C 1
ATOM 1615 O O . LEU A 1 204 ? -23.741 -2.586 -12.762 1.00 98.38 204 LEU A O 1
ATOM 1619 N N . TYR A 1 205 ? -23.149 -1.028 -11.249 1.00 98.12 205 TYR A N 1
ATOM 1620 C CA . TYR A 1 205 ? -24.510 -0.857 -10.725 1.00 98.12 205 TYR A CA 1
ATOM 1621 C C . TYR A 1 205 ? -24.994 0.591 -10.725 1.00 98.12 205 TYR A C 1
ATOM 1623 O O . TYR A 1 205 ? -26.197 0.818 -10.634 1.00 98.12 205 TYR A O 1
ATOM 1631 N N . LYS A 1 206 ? -24.098 1.582 -10.824 1.00 98.31 206 LYS A N 1
ATOM 1632 C CA . LYS A 1 206 ? -24.506 2.983 -10.978 1.00 98.31 206 LYS A CA 1
ATOM 1633 C C . LYS A 1 206 ? -23.436 3.819 -11.672 1.00 98.31 206 LYS A C 1
ATOM 1635 O O . LYS A 1 206 ? -22.238 3.608 -11.482 1.00 98.31 206 LYS A O 1
ATOM 1640 N N . THR A 1 207 ? -23.870 4.820 -12.424 1.00 98.56 207 THR A N 1
ATOM 1641 C CA . THR A 1 207 ? -23.021 5.879 -12.977 1.00 98.56 207 THR A CA 1
ATOM 1642 C C . THR A 1 207 ? -23.523 7.211 -12.439 1.00 98.56 207 THR A C 1
ATOM 1644 O O . THR A 1 207 ? -24.721 7.464 -12.467 1.00 98.56 207 THR A O 1
ATOM 1647 N N . ILE A 1 208 ? -22.617 8.037 -11.912 1.00 98.31 208 ILE A N 1
ATOM 1648 C CA . ILE A 1 208 ? -22.944 9.343 -11.329 1.00 98.31 208 ILE A CA 1
ATOM 1649 C C . ILE A 1 208 ? -21.993 10.374 -11.930 1.00 98.31 208 ILE A C 1
ATOM 1651 O O . ILE A 1 208 ? -20.803 10.421 -11.595 1.00 98.31 208 ILE A O 1
ATOM 1655 N N . GLY A 1 209 ? -22.499 11.161 -12.880 1.00 96.88 209 GLY A N 1
ATOM 1656 C CA . GLY A 1 209 ? -21.681 12.057 -13.691 1.00 96.88 209 GLY A CA 1
ATOM 1657 C C . GLY A 1 209 ? -20.461 11.322 -14.278 1.00 96.88 209 GLY A C 1
ATOM 1658 O O . GLY A 1 209 ? -20.607 10.290 -14.934 1.00 96.88 209 GLY A O 1
ATOM 1659 N N . PRO A 1 210 ? -19.225 11.790 -14.033 1.00 97.44 210 PRO A N 1
ATOM 1660 C CA . PRO A 1 210 ? -18.033 11.150 -14.570 1.00 97.44 210 PRO A CA 1
ATOM 1661 C C . PRO A 1 210 ? -17.535 9.946 -13.749 1.00 97.44 210 PRO A C 1
ATOM 1663 O O . PRO A 1 210 ? -16.467 9.411 -14.067 1.00 97.44 210 PRO A O 1
ATOM 1666 N N . TYR A 1 211 ? -18.260 9.505 -12.720 1.00 98.62 211 TYR A N 1
ATOM 1667 C CA . TYR A 1 211 ? -17.896 8.386 -11.849 1.00 98.62 211 TYR A CA 1
ATOM 1668 C C . TYR A 1 211 ? -18.720 7.133 -12.155 1.00 98.62 211 TYR A C 1
ATOM 1670 O O . TYR A 1 211 ? -19.871 7.212 -12.573 1.00 98.62 211 TYR A O 1
ATOM 1678 N N . GLU A 1 212 ? -18.125 5.963 -11.944 1.00 98.75 212 GLU A N 1
ATOM 1679 C CA . GLU A 1 212 ? -18.814 4.674 -12.018 1.00 98.75 212 GLU A CA 1
ATOM 1680 C C . GLU A 1 212 ? -18.641 3.904 -10.714 1.00 98.75 212 GLU A C 1
ATOM 1682 O O . GLU A 1 212 ? -17.532 3.807 -10.185 1.00 98.75 212 GLU A O 1
ATOM 1687 N N . LEU A 1 213 ? -19.740 3.335 -10.235 1.00 98.69 213 LEU A N 1
ATOM 1688 C CA . LEU A 1 213 ? -19.807 2.505 -9.049 1.00 98.69 213 LEU A CA 1
ATOM 1689 C C . LEU A 1 213 ? -19.966 1.041 -9.445 1.00 98.69 213 LEU A C 1
ATOM 1691 O O . LEU A 1 213 ? -20.933 0.639 -10.093 1.00 98.69 213 LEU A O 1
ATOM 1695 N N . TRP A 1 214 ? -18.988 0.252 -9.029 1.00 98.56 214 TRP A N 1
ATOM 1696 C CA . TRP A 1 214 ? -18.863 -1.158 -9.355 1.00 98.56 214 TRP A CA 1
ATOM 1697 C C . TRP A 1 214 ? -18.978 -2.000 -8.095 1.00 98.56 214 TRP A C 1
ATOM 1699 O O . TRP A 1 214 ? -18.506 -1.603 -7.035 1.00 98.56 214 TRP A O 1
ATOM 1709 N N . ARG A 1 215 ? -19.567 -3.184 -8.213 1.00 97.94 215 ARG A N 1
ATOM 1710 C CA . ARG A 1 215 ? -19.698 -4.168 -7.146 1.00 97.94 215 ARG A CA 1
ATOM 1711 C C . ARG A 1 215 ? -18.828 -5.378 -7.442 1.00 97.94 215 ARG A C 1
ATOM 1713 O O . ARG A 1 215 ? -18.907 -5.961 -8.517 1.00 97.94 215 ARG A O 1
ATOM 1720 N N . LEU A 1 216 ? -18.004 -5.757 -6.478 1.00 97.31 216 LEU A N 1
ATOM 1721 C CA . LEU A 1 216 ? -17.179 -6.951 -6.504 1.00 97.31 216 LEU A CA 1
ATOM 1722 C C . LEU A 1 216 ? -18.015 -8.170 -6.104 1.00 97.31 216 LEU A C 1
ATOM 1724 O O . LEU A 1 216 ? -18.598 -8.205 -5.021 1.00 97.31 216 LEU A O 1
ATOM 1728 N N . THR A 1 217 ? -18.045 -9.187 -6.961 1.00 93.94 217 THR A N 1
ATOM 1729 C CA . THR A 1 217 ? -18.788 -10.432 -6.718 1.00 93.94 217 THR A CA 1
ATOM 1730 C C . THR A 1 217 ? -17.913 -11.479 -6.024 1.00 93.94 217 THR A C 1
ATOM 1732 O O . THR A 1 217 ? -16.735 -11.647 -6.376 1.00 93.94 217 THR A O 1
ATOM 1735 N N . GLY A 1 218 ? -18.500 -12.242 -5.100 1.00 89.69 218 GLY A N 1
ATOM 1736 C CA . GLY A 1 218 ? -17.825 -13.328 -4.378 1.00 89.69 218 GLY A CA 1
ATOM 1737 C C . GLY A 1 218 ? -17.057 -12.890 -3.125 1.00 89.69 218 GLY A C 1
ATOM 1738 O O . GLY A 1 218 ? -16.329 -13.695 -2.555 1.00 89.69 218 GLY A O 1
ATOM 1739 N N . ASN A 1 219 ? -17.195 -11.634 -2.682 1.00 93.38 219 ASN A N 1
ATOM 1740 C CA . ASN A 1 219 ? -16.789 -11.258 -1.327 1.00 93.38 219 ASN A CA 1
ATOM 1741 C C . ASN A 1 219 ? -17.915 -11.657 -0.348 1.00 93.38 219 A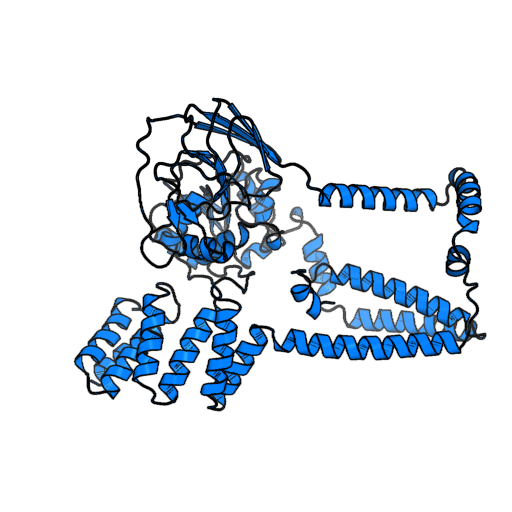SN A C 1
ATOM 1743 O O . ASN A 1 219 ? -19.013 -11.120 -0.498 1.00 93.38 219 ASN A O 1
ATOM 1747 N N . PRO A 1 220 ? -17.665 -12.513 0.664 1.00 90.69 220 PRO A N 1
ATOM 1748 C CA . PRO A 1 220 ? -18.676 -12.879 1.664 1.00 90.69 220 PRO A CA 1
ATOM 1749 C C . PRO A 1 220 ? -19.144 -11.692 2.517 1.00 90.69 220 PRO A C 1
ATOM 1751 O O . PRO A 1 220 ? -20.139 -11.790 3.222 1.00 90.69 220 PRO A O 1
ATOM 1754 N N . GLY A 1 221 ? -18.424 -10.568 2.480 1.00 95.12 221 GLY A N 1
ATOM 1755 C CA . GLY A 1 221 ? -18.808 -9.355 3.194 1.00 95.12 221 GLY A CA 1
ATOM 1756 C C . GLY A 1 221 ? -18.458 -9.367 4.682 1.00 95.12 221 GLY A C 1
ATOM 1757 O O . GLY A 1 221 ? -18.887 -8.482 5.416 1.00 95.12 221 GLY A O 1
ATOM 1758 N N . LYS A 1 222 ? -17.660 -10.348 5.111 1.00 95.94 222 LYS A N 1
ATOM 1759 C CA . LYS A 1 222 ? -17.345 -10.641 6.510 1.00 95.94 222 LYS A CA 1
ATOM 1760 C C . LYS A 1 222 ? -15.972 -10.121 6.927 1.00 95.94 222 LYS A C 1
ATOM 1762 O O . LYS A 1 222 ? -15.012 -10.206 6.148 1.00 95.94 222 LYS A O 1
ATOM 1767 N N . TYR A 1 223 ? -15.881 -9.625 8.159 1.00 97.06 223 TYR A N 1
ATOM 1768 C CA . TYR A 1 223 ? -14.634 -9.235 8.821 1.00 97.06 223 TYR A CA 1
ATOM 1769 C C . TYR A 1 223 ? -14.033 -10.366 9.649 1.00 97.06 223 TYR A C 1
ATOM 1771 O O . TYR A 1 223 ? -12.809 -10.462 9.689 1.00 97.06 223 TYR A O 1
ATOM 1779 N N . ALA A 1 224 ? -14.864 -11.214 10.259 1.00 97.44 224 ALA A N 1
ATOM 1780 C CA . ALA A 1 224 ? -14.430 -12.422 10.950 1.00 97.44 224 ALA A CA 1
ATOM 1781 C C . ALA A 1 224 ? -14.658 -13.636 10.038 1.00 97.44 224 ALA A C 1
ATOM 1783 O O . ALA A 1 224 ? -15.779 -13.884 9.596 1.00 97.44 224 ALA A O 1
ATOM 1784 N N . VAL A 1 225 ? -13.589 -14.354 9.690 1.00 96.25 225 VAL A N 1
ATOM 1785 C CA . VAL A 1 225 ? -13.626 -15.453 8.714 1.00 96.25 225 VAL A CA 1
ATOM 1786 C C . VAL A 1 225 ? -12.924 -16.687 9.287 1.00 96.25 225 VAL A C 1
ATOM 1788 O O . VAL A 1 225 ? -11.709 -16.637 9.486 1.00 96.25 225 VAL A O 1
ATOM 1791 N N . PRO A 1 226 ? -13.640 -17.800 9.526 1.00 95.75 226 PRO A N 1
ATOM 1792 C CA . PRO A 1 226 ? -13.035 -19.057 9.945 1.00 95.75 226 PRO A CA 1
ATOM 1793 C C . PRO A 1 226 ? -12.134 -19.589 8.832 1.00 95.75 226 PRO A C 1
ATOM 1795 O O . PRO A 1 226 ? -12.532 -19.641 7.665 1.00 95.75 226 PRO A O 1
ATOM 1798 N N . LEU A 1 227 ? -10.910 -19.977 9.176 1.00 94.12 227 LEU A N 1
ATOM 1799 C CA . LEU A 1 227 ? -9.970 -20.520 8.205 1.00 94.12 227 LEU A CA 1
ATOM 1800 C C . LEU A 1 227 ? -10.322 -21.966 7.846 1.00 94.12 227 LEU A C 1
ATOM 1802 O O . LEU A 1 227 ? -10.891 -22.718 8.636 1.00 94.12 227 LEU A O 1
ATOM 1806 N N . ASN A 1 228 ? -9.966 -22.360 6.628 1.00 92.38 228 ASN A N 1
ATOM 1807 C CA . ASN A 1 228 ? -10.073 -23.725 6.106 1.00 92.38 228 ASN A CA 1
ATOM 1808 C C . ASN A 1 228 ? -8.701 -24.339 5.770 1.00 92.38 228 ASN A C 1
ATOM 1810 O O . ASN A 1 228 ? -8.634 -25.455 5.266 1.00 92.38 228 ASN A O 1
ATOM 1814 N N . ILE A 1 229 ? -7.614 -23.612 6.031 1.00 92.81 229 ILE A N 1
ATOM 1815 C CA . ILE A 1 229 ? -6.227 -24.028 5.812 1.00 92.81 229 ILE A CA 1
ATOM 1816 C C . ILE A 1 229 ? -5.446 -23.714 7.086 1.00 92.81 229 ILE A C 1
ATOM 1818 O O . ILE A 1 229 ? -5.659 -22.659 7.691 1.00 92.81 229 ILE A O 1
ATOM 1822 N N . GLN A 1 230 ? -4.550 -24.620 7.473 1.00 91.81 230 GLN A N 1
ATOM 1823 C CA . GLN A 1 230 ? -3.683 -24.451 8.634 1.00 91.81 230 GLN A CA 1
ATOM 1824 C C . GLN A 1 230 ? -2.780 -23.227 8.439 1.00 91.81 230 GLN A C 1
ATOM 1826 O O . GLN A 1 230 ? -2.142 -23.102 7.386 1.00 91.81 230 GLN A O 1
ATOM 1831 N N . PRO A 1 231 ? -2.707 -22.316 9.423 1.00 94.56 231 PRO A N 1
ATOM 1832 C CA . PRO A 1 231 ? -1.818 -21.173 9.330 1.00 94.56 231 PRO A CA 1
ATOM 1833 C C . PRO A 1 231 ? -0.351 -21.604 9.448 1.00 94.56 231 PRO A C 1
ATOM 1835 O O . PRO A 1 231 ? 0.011 -22.531 10.174 1.00 94.56 231 PRO A O 1
ATOM 1838 N N . LEU A 1 232 ? 0.521 -20.884 8.750 1.00 95.75 232 LEU A N 1
ATOM 1839 C CA . LEU A 1 232 ? 1.970 -21.033 8.888 1.00 95.75 232 LEU A CA 1
ATOM 1840 C C . LEU A 1 232 ? 2.488 -20.091 9.979 1.00 95.75 232 LEU A C 1
ATOM 1842 O O . LEU A 1 232 ? 1.852 -19.085 10.282 1.00 95.75 232 LEU A O 1
ATOM 1846 N N . VAL A 1 233 ? 3.669 -20.354 10.533 1.00 95.88 233 VAL A N 1
ATOM 1847 C CA . VAL A 1 233 ? 4.369 -19.452 11.463 1.00 95.88 233 VAL A CA 1
ATOM 1848 C C . VAL A 1 233 ? 5.710 -19.059 10.876 1.00 95.88 233 VAL A C 1
ATOM 1850 O O . VAL A 1 233 ? 6.568 -19.903 10.627 1.00 95.88 233 VAL A O 1
ATOM 1853 N N . TYR A 1 234 ? 5.924 -17.759 10.700 1.00 95.88 234 TYR A N 1
ATOM 1854 C CA . TYR A 1 234 ? 7.194 -17.240 10.216 1.00 95.88 234 TYR A CA 1
ATOM 1855 C C . TYR A 1 234 ? 8.218 -17.122 11.349 1.00 95.88 234 TYR A C 1
ATOM 1857 O O . TYR A 1 234 ? 7.982 -16.451 12.353 1.00 95.88 234 TYR A O 1
ATOM 1865 N N . LYS A 1 235 ? 9.373 -17.767 11.168 1.00 92.44 235 LYS A N 1
ATOM 1866 C CA . LYS A 1 235 ? 10.512 -17.783 12.101 1.00 92.44 235 LYS A CA 1
ATOM 1867 C C . LYS A 1 235 ? 11.693 -16.919 11.651 1.00 92.44 235 LYS A C 1
ATOM 1869 O O . LYS A 1 235 ? 12.718 -16.897 12.322 1.00 92.44 235 LYS A O 1
ATOM 1874 N N . GLY A 1 236 ? 11.576 -16.227 10.517 1.00 89.62 236 GLY A N 1
ATOM 1875 C CA . GLY A 1 236 ? 12.608 -15.306 10.040 1.00 89.62 236 GLY A CA 1
ATOM 1876 C C . GLY A 1 236 ? 12.531 -13.921 10.695 1.00 89.62 236 GLY A C 1
ATOM 1877 O O . GLY A 1 236 ? 11.535 -13.550 11.310 1.00 89.62 236 GLY A O 1
ATOM 1878 N N . ASN A 1 237 ? 13.571 -13.108 10.492 1.00 87.00 237 ASN A N 1
ATOM 1879 C CA . ASN A 1 237 ? 13.707 -11.803 11.161 1.00 87.00 237 ASN A CA 1
ATOM 1880 C C . ASN A 1 237 ? 12.954 -10.655 10.454 1.00 87.00 237 ASN A C 1
ATOM 1882 O O . ASN A 1 237 ? 12.541 -9.686 11.088 1.00 87.00 237 ASN A O 1
ATOM 1886 N N . ASN A 1 238 ? 12.740 -10.749 9.136 1.00 89.25 238 ASN A N 1
ATOM 1887 C CA . ASN A 1 238 ? 12.179 -9.649 8.338 1.00 89.25 238 ASN A CA 1
ATOM 1888 C C . ASN A 1 238 ? 10.657 -9.774 8.137 1.00 89.25 238 ASN A C 1
ATOM 1890 O O . ASN A 1 238 ? 10.186 -9.988 7.021 1.00 89.25 238 ASN A O 1
ATOM 1894 N N . VAL A 1 239 ? 9.876 -9.615 9.208 1.00 91.75 239 VAL A N 1
ATOM 1895 C CA . VAL A 1 239 ? 8.402 -9.765 9.191 1.00 91.75 239 VAL A CA 1
ATOM 1896 C C . VAL A 1 239 ? 7.716 -8.885 8.135 1.00 91.75 239 VAL A C 1
ATOM 1898 O O . VAL A 1 239 ? 6.893 -9.368 7.363 1.00 91.75 239 VAL A O 1
ATOM 1901 N N . LYS A 1 240 ? 8.075 -7.595 8.053 1.00 91.50 240 LYS A N 1
ATOM 1902 C CA . LYS A 1 240 ? 7.456 -6.648 7.100 1.00 91.50 240 LYS A CA 1
ATOM 1903 C C . LYS A 1 240 ? 7.720 -7.030 5.642 1.00 91.50 240 LYS A C 1
ATOM 1905 O O . LYS A 1 240 ? 6.837 -6.904 4.800 1.00 91.50 240 LYS A O 1
ATOM 1910 N N . GLU A 1 241 ? 8.933 -7.495 5.355 1.00 91.81 241 GLU A N 1
ATOM 1911 C CA . GLU A 1 241 ? 9.312 -7.962 4.022 1.00 91.81 241 GLU A CA 1
ATOM 1912 C C . GLU A 1 241 ? 8.560 -9.243 3.657 1.00 91.81 241 GLU A C 1
ATOM 1914 O O . GLU A 1 241 ? 7.985 -9.308 2.575 1.00 91.81 241 GLU A O 1
ATOM 1919 N N . ALA A 1 242 ? 8.507 -10.220 4.567 1.00 93.94 242 ALA A N 1
ATOM 1920 C CA . ALA A 1 242 ? 7.777 -11.467 4.364 1.00 93.94 242 ALA A CA 1
ATOM 1921 C C . ALA A 1 242 ? 6.281 -11.216 4.115 1.00 93.94 242 ALA A C 1
ATOM 1923 O O . ALA A 1 242 ? 5.718 -11.728 3.151 1.00 93.94 242 ALA A O 1
ATOM 1924 N N . ALA A 1 243 ? 5.644 -10.361 4.918 1.00 95.44 243 ALA A N 1
ATOM 1925 C CA . ALA A 1 243 ? 4.242 -10.001 4.724 1.00 95.44 243 ALA A CA 1
ATOM 1926 C C . ALA A 1 243 ? 3.989 -9.347 3.355 1.00 95.44 243 ALA A C 1
ATOM 1928 O O . ALA A 1 243 ? 2.987 -9.635 2.699 1.00 95.44 243 ALA A O 1
ATOM 1929 N N . PHE A 1 244 ? 4.904 -8.484 2.902 1.00 95.19 244 PHE A N 1
ATOM 1930 C CA . PHE A 1 244 ? 4.800 -7.848 1.591 1.00 95.19 244 PHE A CA 1
ATOM 1931 C C . PHE A 1 244 ? 5.005 -8.838 0.441 1.00 95.19 244 PHE A C 1
ATOM 1933 O O . PHE A 1 244 ? 4.189 -8.853 -0.475 1.00 95.19 244 PHE A O 1
ATOM 1940 N N . GLN A 1 245 ? 6.015 -9.710 0.519 1.00 93.44 245 GLN A N 1
ATOM 1941 C CA . GLN A 1 245 ? 6.240 -10.782 -0.461 1.00 93.44 245 GLN A CA 1
ATOM 1942 C C . GLN A 1 245 ? 5.029 -11.713 -0.577 1.00 93.44 245 GLN A C 1
ATOM 1944 O O . GLN A 1 245 ? 4.613 -12.053 -1.682 1.00 93.44 245 GLN A O 1
ATOM 1949 N N . TRP A 1 246 ? 4.424 -12.080 0.555 1.00 94.88 246 TRP A N 1
ATOM 1950 C CA . TRP A 1 246 ? 3.185 -12.852 0.576 1.00 94.88 246 TRP A CA 1
ATOM 1951 C C . TRP A 1 246 ? 2.052 -12.133 -0.167 1.00 94.88 246 TRP A C 1
ATOM 1953 O O . TRP A 1 246 ? 1.373 -12.731 -0.995 1.00 94.88 246 TRP A O 1
ATOM 1963 N N . PHE A 1 247 ? 1.870 -10.833 0.083 1.00 95.75 247 PHE A N 1
ATOM 1964 C CA . PHE A 1 247 ? 0.760 -10.074 -0.495 1.00 95.75 247 PHE A CA 1
ATOM 1965 C C . PHE A 1 247 ? 0.901 -9.825 -2.005 1.00 95.75 247 PHE A C 1
ATOM 1967 O O . PHE A 1 247 ? -0.093 -9.693 -2.732 1.00 95.75 247 PHE A O 1
ATOM 1974 N N . THR A 1 248 ? 2.135 -9.721 -2.494 1.00 93.12 248 THR A N 1
ATOM 1975 C CA . THR A 1 248 ? 2.429 -9.480 -3.913 1.00 93.12 248 THR A CA 1
ATOM 1976 C C . THR A 1 248 ? 2.496 -10.769 -4.730 1.00 93.12 248 THR A C 1
ATOM 1978 O O . THR A 1 248 ? 2.341 -10.710 -5.950 1.00 93.12 248 THR A O 1
ATOM 1981 N N . ASN A 1 249 ? 2.621 -11.927 -4.074 1.00 91.06 249 ASN A N 1
ATOM 1982 C CA . ASN A 1 249 ? 2.517 -13.244 -4.692 1.00 91.06 249 ASN A CA 1
ATOM 1983 C C . ASN A 1 249 ? 1.051 -13.577 -5.036 1.00 91.06 249 ASN A C 1
ATOM 1985 O O . ASN A 1 249 ? 0.144 -13.429 -4.219 1.00 91.06 249 ASN A O 1
ATOM 1989 N N . ASP A 1 250 ? 0.805 -14.006 -6.274 1.00 89.56 250 ASP A N 1
ATOM 1990 C CA . ASP A 1 250 ? -0.537 -14.345 -6.759 1.00 89.56 250 ASP A CA 1
ATOM 1991 C C . ASP A 1 250 ? -0.984 -15.764 -6.380 1.00 89.56 250 ASP A C 1
ATOM 1993 O O . ASP A 1 250 ? -2.184 -16.035 -6.366 1.00 89.56 250 ASP A O 1
ATOM 1997 N N . HIS A 1 251 ? -0.051 -16.669 -6.075 1.00 86.00 251 HIS A N 1
ATOM 1998 C CA . HIS A 1 251 ? -0.362 -18.073 -5.822 1.00 86.00 251 HIS A CA 1
ATOM 1999 C C . HIS A 1 251 ? -0.763 -18.336 -4.372 1.00 86.00 251 HIS A C 1
ATOM 2001 O O . HIS A 1 251 ? -1.695 -19.103 -4.145 1.00 86.00 251 HIS A O 1
ATOM 2007 N N . ASP A 1 252 ? -0.096 -17.702 -3.407 1.00 85.75 252 ASP A N 1
ATOM 2008 C CA . ASP A 1 252 ? -0.149 -18.088 -1.985 1.00 85.75 252 ASP A CA 1
ATOM 2009 C C . ASP A 1 252 ? -0.996 -17.162 -1.099 1.00 85.75 252 ASP A C 1
ATOM 2011 O O . ASP A 1 252 ? -1.012 -17.287 0.125 1.00 85.75 252 ASP A O 1
ATOM 2015 N N . LEU A 1 253 ? -1.744 -16.245 -1.717 1.00 89.62 253 LEU A N 1
ATOM 2016 C CA . LEU A 1 253 ? -2.508 -15.193 -1.040 1.00 89.62 253 LEU A CA 1
ATOM 2017 C C . LEU A 1 253 ? -3.616 -15.717 -0.096 1.00 89.62 253 LEU A C 1
ATOM 2019 O O . LEU A 1 253 ? -4.194 -14.956 0.676 1.00 89.62 253 LEU A O 1
ATOM 2023 N N . ASN A 1 254 ? -3.948 -17.006 -0.165 1.00 88.75 254 ASN A N 1
ATOM 2024 C CA . ASN A 1 254 ? -4.949 -17.663 0.673 1.00 88.75 254 ASN A CA 1
ATOM 2025 C C . ASN A 1 254 ? -4.360 -18.429 1.869 1.00 88.75 254 ASN A C 1
ATOM 2027 O O . ASN A 1 254 ? -5.136 -19.000 2.628 1.00 88.75 254 ASN A O 1
ATOM 2031 N N . ILE A 1 255 ? -3.035 -18.455 2.040 1.00 93.94 255 ILE A N 1
ATOM 2032 C CA . ILE A 1 255 ? -2.361 -19.163 3.137 1.00 93.94 255 ILE A CA 1
ATOM 2033 C C . ILE A 1 255 ? -1.955 -18.142 4.204 1.00 93.94 255 ILE A C 1
ATOM 2035 O O . ILE A 1 255 ? -1.029 -17.366 3.965 1.00 93.94 255 ILE A O 1
ATOM 2039 N N . PRO A 1 256 ? -2.616 -18.089 5.369 1.00 95.06 256 PRO A N 1
ATOM 2040 C CA . PRO A 1 256 ? -2.285 -17.108 6.396 1.00 95.06 256 PRO A CA 1
ATOM 2041 C C . PRO A 1 256 ? -0.953 -17.441 7.073 1.00 95.06 256 PRO A C 1
ATOM 2043 O O . PRO A 1 256 ? -0.690 -18.596 7.404 1.00 95.06 256 PRO A O 1
ATOM 2046 N N . ILE A 1 257 ? -0.121 -16.424 7.303 1.00 96.69 257 ILE A N 1
ATOM 2047 C CA . ILE A 1 257 ? 1.167 -16.570 7.991 1.00 96.69 257 ILE A CA 1
ATOM 2048 C C . ILE A 1 257 ? 1.144 -15.735 9.268 1.00 96.69 257 ILE A C 1
ATOM 2050 O O . ILE A 1 257 ? 0.951 -14.520 9.221 1.00 96.69 257 ILE A O 1
ATOM 2054 N N . ILE A 1 258 ? 1.349 -16.397 10.400 1.00 96.62 258 ILE A N 1
ATOM 2055 C CA . ILE A 1 258 ? 1.459 -15.815 11.731 1.00 96.62 258 ILE A CA 1
ATOM 2056 C C . ILE A 1 258 ? 2.868 -15.249 11.931 1.00 96.62 258 ILE A C 1
ATOM 2058 O O . ILE A 1 258 ? 3.875 -15.904 11.646 1.00 96.62 258 ILE A O 1
ATOM 2062 N N . PHE A 1 259 ? 2.922 -14.043 12.486 1.00 95.69 259 PHE A N 1
ATOM 2063 C CA . PHE A 1 259 ? 4.127 -13.354 12.928 1.00 95.69 259 PHE A CA 1
ATOM 2064 C C . PHE A 1 259 ? 4.103 -13.253 14.460 1.00 95.69 259 PHE A C 1
ATOM 2066 O O . PHE A 1 259 ? 3.496 -12.327 15.003 1.00 95.69 259 PHE A O 1
ATOM 2073 N N . PRO A 1 260 ? 4.694 -14.227 15.171 1.00 91.38 260 PRO A N 1
ATOM 2074 C CA . PRO A 1 260 ? 4.585 -14.296 16.622 1.00 91.38 260 PRO A CA 1
ATOM 2075 C C . PRO A 1 260 ? 5.365 -13.167 17.298 1.00 91.38 260 PRO A C 1
ATOM 2077 O O . PRO A 1 260 ? 6.460 -12.803 16.864 1.00 91.38 260 PRO A O 1
ATOM 2080 N N . GLN A 1 261 ? 4.814 -12.639 18.391 1.00 89.44 261 GLN A N 1
ATOM 2081 C CA . GLN A 1 261 ? 5.547 -11.728 19.271 1.00 89.44 261 GLN A CA 1
ATOM 2082 C C . GLN A 1 261 ? 6.594 -12.503 20.099 1.00 89.44 261 GLN A C 1
ATOM 2084 O O . GLN A 1 261 ? 6.420 -13.704 20.335 1.00 89.44 261 GLN A O 1
ATOM 2089 N N . PRO A 1 262 ? 7.682 -11.856 20.566 1.00 87.00 262 PRO A N 1
ATOM 2090 C CA . PRO A 1 262 ? 8.663 -12.501 21.438 1.00 87.00 262 PRO A CA 1
ATOM 2091 C C . PRO A 1 262 ? 8.001 -13.137 22.670 1.00 87.00 262 PRO A C 1
ATOM 2093 O O . PRO A 1 262 ? 7.230 -12.482 23.366 1.00 87.00 262 PRO A O 1
ATOM 2096 N N . GLY A 1 263 ? 8.282 -14.419 22.923 1.00 85.94 263 GLY A N 1
ATOM 2097 C CA . GLY A 1 263 ? 7.707 -15.172 24.047 1.00 85.94 263 GLY A CA 1
ATOM 2098 C C . GLY A 1 263 ? 6.243 -15.610 23.878 1.00 85.94 263 GLY A C 1
ATOM 2099 O O . GLY A 1 263 ? 5.705 -16.255 24.772 1.00 85.94 263 GLY A O 1
ATOM 2100 N N . GLN A 1 264 ? 5.585 -15.308 22.751 1.00 90.50 264 GLN A N 1
ATOM 2101 C CA . GLN A 1 264 ? 4.200 -15.721 22.513 1.00 90.50 264 GLN A CA 1
ATOM 2102 C C . GLN A 1 264 ? 4.105 -17.234 22.260 1.00 90.50 264 GLN A C 1
ATOM 2104 O O . GLN A 1 264 ? 4.779 -17.770 21.375 1.00 90.50 264 GLN A O 1
ATOM 2109 N N . LYS A 1 265 ? 3.224 -17.923 23.000 1.00 90.38 265 LYS A N 1
ATOM 2110 C CA . LYS A 1 265 ? 2.919 -19.343 22.775 1.00 90.38 265 LYS A CA 1
ATOM 2111 C C . LYS A 1 265 ? 2.293 -19.527 21.392 1.00 90.38 265 LYS A C 1
ATOM 2113 O O . LYS A 1 265 ? 1.310 -18.869 21.049 1.00 90.38 265 LYS A O 1
ATOM 2118 N N . LEU A 1 266 ? 2.878 -20.415 20.598 1.00 89.62 266 LEU A N 1
ATOM 2119 C CA . LEU A 1 266 ? 2.422 -20.693 19.239 1.00 89.62 266 LEU A CA 1
ATOM 2120 C C . LEU A 1 266 ? 1.228 -21.653 19.257 1.00 89.62 266 LEU A C 1
ATOM 2122 O O . LEU A 1 266 ? 1.165 -22.503 20.150 1.00 89.62 266 LEU A O 1
ATOM 2126 N N . PRO A 1 267 ? 0.323 -21.561 18.270 1.00 87.00 267 PRO A N 1
ATOM 2127 C CA . PRO A 1 267 ? -0.688 -22.588 18.060 1.00 87.00 267 PRO A CA 1
ATOM 2128 C C . PRO A 1 267 ? -0.025 -23.940 17.771 1.00 87.00 267 PRO A C 1
ATOM 2130 O O . PRO A 1 267 ? 0.985 -23.995 17.063 1.00 87.00 267 PRO A O 1
ATOM 2133 N N . ALA A 1 268 ? -0.577 -25.019 18.326 1.00 80.75 268 ALA A N 1
ATOM 2134 C CA . ALA A 1 268 ? -0.014 -26.365 18.196 1.00 80.75 268 ALA A CA 1
ATOM 2135 C C . ALA A 1 268 ? -0.065 -26.900 16.752 1.00 80.75 268 ALA A C 1
ATOM 2137 O O . ALA A 1 268 ? 0.769 -27.707 16.357 1.00 80.75 268 ALA A O 1
ATOM 2138 N N . ASP A 1 269 ? -1.025 -26.426 15.962 1.00 77.12 269 ASP A N 1
ATOM 2139 C CA . ASP A 1 269 ? -1.281 -26.811 14.574 1.00 77.12 269 ASP A CA 1
ATOM 2140 C C . ASP A 1 269 ? -0.500 -25.974 13.546 1.00 77.12 269 ASP A C 1
ATOM 2142 O O . ASP A 1 269 ? -0.609 -26.210 12.340 1.00 77.12 269 ASP A O 1
ATOM 2146 N N . ALA A 1 270 ? 0.295 -24.997 13.993 1.00 81.81 270 ALA A N 1
ATOM 2147 C CA . ALA A 1 270 ? 0.958 -24.070 13.093 1.00 81.81 270 ALA A CA 1
ATOM 2148 C C . ALA A 1 270 ? 2.298 -24.598 12.552 1.00 81.81 270 ALA A C 1
ATOM 2150 O O . ALA A 1 270 ? 3.182 -25.029 13.294 1.00 81.81 270 ALA A O 1
ATOM 2151 N N . ILE A 1 271 ? 2.487 -24.496 11.234 1.00 88.00 271 ILE A N 1
ATOM 2152 C CA . ILE A 1 271 ? 3.659 -25.055 10.540 1.00 88.00 271 ILE A CA 1
ATOM 2153 C C . ILE A 1 271 ? 4.770 -23.995 10.441 1.00 88.00 271 ILE A C 1
ATOM 2155 O O . ILE A 1 271 ? 4.541 -22.933 9.853 1.00 88.00 271 ILE A O 1
ATOM 2159 N N . PRO A 1 272 ? 5.987 -24.242 10.960 1.00 91.69 272 PRO A N 1
ATOM 2160 C CA . PRO A 1 272 ? 7.065 -23.260 10.917 1.00 91.69 272 PRO A CA 1
ATOM 2161 C C . PRO A 1 272 ? 7.659 -23.106 9.508 1.00 91.69 272 PRO A C 1
ATOM 2163 O O . PRO A 1 272 ? 7.926 -24.088 8.819 1.00 91.69 272 PRO A O 1
ATOM 2166 N N . ILE A 1 273 ? 7.938 -21.863 9.110 1.00 92.94 273 ILE A N 1
ATOM 2167 C CA . ILE A 1 273 ? 8.659 -21.509 7.880 1.00 92.94 273 ILE A CA 1
ATOM 2168 C C . ILE A 1 273 ? 9.707 -20.421 8.151 1.00 92.94 273 ILE A C 1
ATOM 2170 O O . ILE A 1 273 ? 9.511 -19.544 8.991 1.00 92.94 273 ILE A O 1
ATOM 2174 N N . ILE A 1 274 ? 10.822 -20.442 7.415 1.00 88.19 274 ILE A N 1
ATOM 2175 C CA . ILE A 1 274 ? 11.915 -19.450 7.547 1.00 88.19 274 ILE A CA 1
ATOM 2176 C C . ILE A 1 274 ? 11.999 -18.538 6.312 1.00 88.19 274 ILE A C 1
ATOM 2178 O O . ILE A 1 274 ? 12.516 -17.424 6.382 1.00 88.19 274 ILE A O 1
ATOM 2182 N N . SER A 1 275 ? 11.460 -18.976 5.170 1.00 86.19 275 SER A N 1
ATOM 2183 C CA . SER A 1 275 ? 11.495 -18.237 3.909 1.00 86.19 275 SER A CA 1
ATOM 2184 C C . SER A 1 275 ? 10.194 -18.399 3.132 1.00 86.19 275 SER A C 1
ATOM 2186 O O . SER A 1 275 ? 9.530 -19.424 3.243 1.00 86.19 275 SER A O 1
ATOM 2188 N N . LEU A 1 276 ? 9.864 -17.389 2.325 1.00 87.38 276 LEU A N 1
ATOM 2189 C CA . LEU A 1 276 ? 8.751 -17.407 1.371 1.00 87.38 276 LEU A CA 1
ATOM 2190 C C . LEU A 1 276 ? 9.238 -17.675 -0.065 1.00 87.38 276 LEU A C 1
ATOM 2192 O O . LEU A 1 276 ? 8.544 -17.389 -1.038 1.00 87.38 276 LEU A O 1
ATOM 2196 N N . LYS A 1 277 ? 10.470 -18.174 -0.220 1.00 80.69 277 LYS A N 1
ATOM 2197 C CA . LYS A 1 277 ? 11.004 -18.573 -1.522 1.00 80.69 277 LYS A CA 1
ATOM 2198 C C . LYS A 1 277 ? 10.464 -19.950 -1.894 1.00 80.69 277 LYS A C 1
ATOM 2200 O O . LYS A 1 277 ? 10.828 -20.935 -1.262 1.00 80.69 277 LYS A O 1
ATOM 2205 N N . GLY A 1 278 ? 9.669 -20.000 -2.958 1.00 78.88 278 GLY A N 1
ATOM 2206 C CA . GLY A 1 278 ? 9.057 -21.233 -3.449 1.00 78.88 278 GLY A CA 1
ATOM 2207 C C . GLY A 1 278 ? 7.628 -21.434 -2.934 1.00 78.88 278 GLY A C 1
ATOM 2208 O O . GLY A 1 278 ? 7.093 -20.559 -2.252 1.00 78.88 278 GLY A O 1
ATOM 2209 N N . PRO A 1 279 ? 6.990 -22.556 -3.302 1.00 82.69 279 PRO A N 1
ATOM 2210 C CA . PRO A 1 279 ? 5.609 -22.837 -2.931 1.00 82.69 279 PRO A CA 1
ATOM 2211 C C . PRO A 1 279 ? 5.478 -23.047 -1.421 1.00 82.69 279 PRO A C 1
ATOM 2213 O O . PRO A 1 279 ? 6.271 -23.766 -0.809 1.00 82.69 279 PRO A O 1
ATOM 2216 N N . LEU A 1 280 ? 4.458 -22.436 -0.821 1.00 90.69 280 LEU A N 1
ATOM 2217 C CA . LEU A 1 280 ? 4.183 -22.589 0.605 1.00 90.69 280 LEU A CA 1
ATOM 2218 C C . LEU A 1 280 ? 3.390 -23.878 0.900 1.00 90.69 280 LEU A C 1
ATOM 2220 O O . LEU A 1 280 ? 2.529 -24.256 0.097 1.00 90.69 280 LEU A O 1
ATOM 2224 N N . PRO A 1 281 ? 3.617 -24.535 2.058 1.00 90.81 281 PRO A N 1
ATOM 2225 C CA . PRO A 1 281 ? 2.828 -25.690 2.478 1.00 90.81 281 PRO A CA 1
ATOM 2226 C C . PRO A 1 281 ? 1.337 -25.351 2.579 1.00 90.81 281 PRO A C 1
ATOM 2228 O O . PRO A 1 281 ? 0.957 -24.346 3.180 1.00 90.81 281 PRO A O 1
ATOM 2231 N N . ARG A 1 282 ? 0.486 -26.217 2.021 1.00 91.12 282 ARG A N 1
ATOM 2232 C CA . ARG A 1 282 ? -0.977 -26.101 2.086 1.00 91.12 282 ARG A CA 1
ATOM 2233 C C . ARG A 1 282 ? -1.537 -27.340 2.759 1.00 91.12 282 ARG A C 1
ATOM 2235 O O . ARG A 1 282 ? -1.515 -28.414 2.166 1.00 91.12 282 ARG A O 1
ATOM 2242 N N . ARG A 1 283 ? -2.035 -27.191 3.986 1.00 90.94 283 ARG A N 1
ATOM 2243 C CA . ARG A 1 283 ? -2.718 -28.269 4.709 1.00 90.94 283 ARG A CA 1
ATOM 2244 C C . ARG A 1 283 ? -4.149 -27.844 5.032 1.00 90.94 283 ARG A C 1
ATOM 2246 O O . ARG A 1 283 ? -4.315 -26.801 5.665 1.00 90.94 283 ARG A O 1
ATOM 2253 N N . PRO A 1 284 ? -5.174 -28.578 4.572 1.00 91.75 284 PRO A N 1
ATOM 2254 C CA . PRO A 1 284 ? -6.556 -28.246 4.888 1.00 91.75 284 PRO A CA 1
ATOM 2255 C C . PRO A 1 284 ? -6.822 -28.415 6.390 1.00 91.75 284 PRO A C 1
ATOM 2257 O O . PRO A 1 284 ? -6.261 -29.298 7.036 1.00 91.75 284 PRO A O 1
ATOM 2260 N N . LEU A 1 285 ? -7.689 -27.565 6.936 1.00 89.69 285 LEU A N 1
ATOM 2261 C CA . LEU A 1 285 ? -8.263 -27.731 8.270 1.00 89.69 285 LEU A CA 1
ATOM 2262 C C . LEU A 1 285 ? -9.574 -28.505 8.136 1.00 89.69 285 LEU A C 1
ATOM 2264 O O . LEU A 1 285 ? -10.595 -27.938 7.740 1.00 89.69 285 LEU A O 1
ATOM 2268 N N . ASN A 1 286 ? -9.544 -29.789 8.480 1.00 87.06 286 ASN A N 1
ATOM 2269 C CA . ASN A 1 286 ? -10.735 -30.631 8.528 1.00 87.06 286 ASN A CA 1
ATOM 2270 C C . ASN A 1 286 ? -11.462 -30.397 9.856 1.00 87.06 286 ASN A C 1
ATOM 2272 O O . ASN A 1 286 ? -11.239 -31.102 10.833 1.00 87.06 286 ASN A O 1
ATOM 2276 N N . MET A 1 287 ? -12.295 -29.359 9.892 1.00 87.38 287 MET A N 1
ATOM 2277 C CA . MET A 1 287 ? -13.133 -29.008 11.040 1.00 87.38 287 MET A CA 1
ATOM 2278 C C . MET A 1 287 ? -14.598 -28.932 10.607 1.00 87.38 287 MET A C 1
ATOM 2280 O O . MET A 1 287 ? -14.859 -28.555 9.456 1.00 87.38 287 MET A O 1
ATOM 2284 N N . PRO A 1 288 ? -15.554 -29.250 11.500 1.00 90.06 288 PRO A N 1
ATOM 2285 C CA . PRO A 1 288 ? -16.971 -29.199 11.170 1.00 90.06 288 PRO A CA 1
ATOM 2286 C C . PRO A 1 288 ? -17.393 -27.796 10.697 1.00 90.06 288 PRO A C 1
ATOM 2288 O O . PRO A 1 288 ? -16.747 -26.791 11.038 1.00 90.06 288 PRO A O 1
ATOM 2291 N N . PRO A 1 289 ? -18.469 -27.703 9.893 1.00 92.50 289 PRO A N 1
ATOM 2292 C CA . PRO A 1 289 ? -19.115 -26.432 9.606 1.00 92.50 289 PRO A CA 1
ATOM 2293 C C . PRO A 1 289 ? -19.450 -25.705 10.906 1.00 92.50 289 PRO A C 1
ATOM 2295 O O . PRO A 1 289 ? -19.834 -26.317 11.900 1.00 92.50 289 PRO A O 1
ATOM 2298 N N . CYS A 1 290 ? -19.279 -24.393 10.898 1.00 95.06 290 CYS A N 1
ATOM 2299 C CA . CYS A 1 290 ? -19.553 -23.563 12.053 1.00 95.06 290 CYS A CA 1
ATOM 2300 C C . CYS A 1 290 ? -20.036 -22.194 11.589 1.00 95.06 290 CYS A C 1
ATOM 2302 O O . CYS A 1 290 ? -19.784 -21.775 10.455 1.00 95.06 290 CYS A O 1
ATOM 2304 N N . GLU A 1 291 ? -20.724 -21.499 12.482 1.00 96.06 291 GLU A N 1
ATOM 2305 C CA . GLU A 1 291 ? -21.325 -20.207 12.207 1.00 96.06 291 GLU A CA 1
ATOM 2306 C C . GLU A 1 291 ? -20.581 -19.098 12.938 1.00 96.06 291 GLU A C 1
ATOM 2308 O O . GLU A 1 291 ? -20.012 -19.279 14.022 1.00 96.06 291 GLU A O 1
ATOM 2313 N N . ILE A 1 292 ? -20.571 -17.925 12.312 1.00 96.75 292 ILE A N 1
ATOM 2314 C CA . ILE A 1 292 ? -19.955 -16.734 12.872 1.00 96.75 292 ILE A CA 1
ATOM 2315 C C . ILE A 1 292 ? -20.734 -15.480 12.477 1.00 96.75 292 ILE A C 1
ATOM 2317 O O . ILE A 1 292 ? -21.065 -15.233 11.309 1.00 96.75 292 ILE A O 1
ATOM 2321 N N . SER A 1 293 ? -20.996 -14.662 13.483 1.00 97.06 293 SER A N 1
ATOM 2322 C CA . SER A 1 293 ? -21.586 -13.343 13.347 1.00 97.06 293 SER A CA 1
ATOM 2323 C C . SER A 1 293 ? -20.703 -12.334 14.057 1.00 97.06 293 SER A C 1
ATOM 2325 O O . SER A 1 293 ? -20.186 -12.602 15.140 1.00 97.06 293 SER A O 1
ATOM 2327 N N . GLU A 1 294 ? -20.510 -11.180 13.436 1.00 96.44 294 GLU A N 1
ATOM 2328 C CA . GLU A 1 294 ? -19.668 -10.118 13.949 1.00 96.44 294 GLU A CA 1
ATOM 2329 C C . GLU A 1 294 ? -20.399 -8.776 13.987 1.00 96.44 294 GLU A C 1
ATOM 2331 O O . GLU A 1 294 ? -21.237 -8.468 13.137 1.00 96.44 294 GLU A O 1
ATOM 2336 N N . LYS A 1 295 ? -20.017 -7.943 14.953 1.00 97.12 295 LYS A N 1
ATOM 2337 C CA . LYS A 1 295 ? -20.447 -6.554 15.066 1.00 97.12 295 LYS A CA 1
ATOM 2338 C C . LYS A 1 295 ? -19.244 -5.672 15.373 1.00 97.12 295 LYS A C 1
ATOM 2340 O O . LYS A 1 295 ? -18.659 -5.738 16.448 1.00 97.12 295 LYS A O 1
ATOM 2345 N N . ILE A 1 296 ? -18.874 -4.824 14.423 1.00 95.50 296 ILE A N 1
ATOM 2346 C CA . ILE A 1 296 ? -17.866 -3.781 14.586 1.00 95.50 296 ILE A CA 1
ATOM 2347 C C . ILE A 1 296 ? -18.486 -2.580 15.294 1.00 95.50 296 ILE A C 1
ATOM 2349 O O . ILE A 1 296 ? -19.548 -2.077 14.911 1.00 95.50 296 ILE A O 1
ATOM 2353 N N . ARG A 1 297 ? -17.760 -2.083 16.292 1.00 94.06 297 ARG A N 1
ATOM 2354 C CA . ARG A 1 297 ? -18.040 -0.845 17.017 1.00 94.06 297 ARG A CA 1
ATOM 2355 C C . ARG A 1 297 ? -16.815 0.080 16.971 1.00 94.06 297 ARG A C 1
ATOM 2357 O O . ARG A 1 297 ? -15.721 -0.361 16.610 1.00 94.06 297 ARG A O 1
ATOM 2364 N N . PRO A 1 298 ? -16.952 1.374 17.301 1.00 90.75 298 PRO A N 1
ATOM 2365 C CA . PRO A 1 298 ? -15.787 2.228 17.498 1.00 90.75 298 PRO A CA 1
ATOM 2366 C C . PRO A 1 298 ? -14.818 1.577 18.494 1.00 90.75 298 PRO A C 1
ATOM 2368 O O . PRO A 1 298 ? -15.235 1.166 19.571 1.00 90.75 298 PRO A O 1
ATOM 2371 N N . GLN A 1 299 ? -13.546 1.448 18.103 1.00 91.69 299 GLN A N 1
ATOM 2372 C CA . GLN A 1 299 ? -12.480 0.852 18.925 1.00 91.69 299 GLN A CA 1
ATOM 2373 C C . GLN A 1 299 ? -12.745 -0.590 19.407 1.00 91.69 299 GLN A C 1
ATOM 2375 O O . GLN A 1 299 ? -12.123 -1.035 20.367 1.00 91.69 299 GLN A O 1
ATOM 2380 N N . GLY A 1 300 ? -13.624 -1.354 18.752 1.00 96.00 300 GLY A N 1
ATOM 2381 C CA . GLY A 1 300 ? -13.929 -2.705 19.213 1.00 96.00 300 GLY A CA 1
ATOM 2382 C C . GLY A 1 300 ? -14.700 -3.565 18.223 1.00 96.00 300 GLY A C 1
ATOM 2383 O O . GLY A 1 300 ? -15.136 -3.112 17.162 1.00 96.00 300 GLY A O 1
ATOM 2384 N N . LEU A 1 301 ? -14.862 -4.831 18.582 1.00 96.88 301 LEU A N 1
ATOM 2385 C CA . LEU A 1 301 ? -15.540 -5.833 17.771 1.00 96.88 301 LEU A CA 1
ATOM 2386 C C . LEU A 1 301 ? -16.103 -6.928 18.687 1.00 96.88 301 LEU A C 1
ATOM 2388 O O . LEU A 1 301 ? -15.396 -7.427 19.561 1.00 96.88 301 LEU A O 1
ATOM 2392 N N . ASP A 1 302 ? -17.364 -7.289 18.477 1.00 97.88 302 ASP A N 1
ATOM 2393 C CA . ASP A 1 302 ? -18.022 -8.428 19.121 1.00 97.88 302 ASP A CA 1
ATOM 2394 C C . ASP A 1 302 ? -18.212 -9.547 18.109 1.00 97.88 302 ASP A C 1
ATOM 2396 O O . ASP A 1 302 ? -18.582 -9.295 16.960 1.00 97.88 302 ASP A O 1
ATOM 2400 N N . ILE A 1 303 ? -17.966 -10.782 18.533 1.00 98.12 303 ILE A N 1
ATOM 2401 C CA . ILE A 1 303 ? -18.139 -11.976 17.712 1.00 98.12 303 ILE A CA 1
ATOM 2402 C C . ILE A 1 303 ? -18.972 -12.981 18.495 1.00 98.12 303 ILE A C 1
ATOM 2404 O O . ILE A 1 303 ? -18.661 -13.299 19.642 1.00 98.12 303 ILE A O 1
ATOM 2408 N N . THR A 1 304 ? -19.993 -13.520 17.844 1.00 98.25 304 THR A N 1
ATOM 2409 C CA . THR A 1 304 ? -20.726 -14.701 18.298 1.00 98.25 304 THR A CA 1
ATOM 2410 C C . THR A 1 304 ? -20.425 -15.838 17.338 1.00 98.25 304 THR A C 1
ATOM 2412 O O . THR A 1 304 ? -20.540 -15.664 16.123 1.00 98.25 304 THR A O 1
ATOM 2415 N N . THR A 1 305 ? -19.985 -16.986 17.849 1.00 97.38 305 THR A N 1
ATOM 2416 C CA . THR A 1 305 ? -19.534 -18.088 16.998 1.00 97.38 305 THR A CA 1
ATOM 2417 C C . THR A 1 305 ? -19.711 -19.462 17.628 1.00 97.38 305 THR A C 1
ATOM 2419 O O . THR A 1 305 ? -19.599 -19.618 18.838 1.00 97.38 305 THR A O 1
ATOM 2422 N N . THR A 1 306 ? -19.919 -20.471 16.783 1.00 97.19 306 THR A N 1
ATOM 2423 C CA . THR A 1 306 ? -19.818 -21.894 17.149 1.00 97.19 306 THR A CA 1
ATOM 2424 C C . THR A 1 306 ? -18.470 -22.510 16.741 1.00 97.19 306 THR A C 1
ATOM 2426 O O . THR A 1 306 ? -18.233 -23.694 16.962 1.00 97.19 306 THR A O 1
ATOM 2429 N N . CYS A 1 307 ? -17.558 -21.719 16.160 1.00 94.69 307 CYS A N 1
ATOM 2430 C CA . CYS A 1 307 ? -16.252 -22.145 15.648 1.00 94.69 307 CYS A CA 1
ATOM 2431 C C . CYS A 1 307 ? -15.192 -22.289 16.760 1.00 94.69 307 CYS A C 1
ATOM 2433 O O . CYS A 1 307 ? -14.143 -21.645 16.704 1.00 94.69 307 CYS A O 1
ATOM 2435 N N . LEU A 1 308 ? -15.464 -23.099 17.785 1.00 94.62 308 LEU A N 1
ATOM 2436 C CA . LEU A 1 308 ? -14.531 -23.313 18.897 1.00 94.62 308 LEU A CA 1
ATOM 2437 C C . LEU A 1 308 ? -13.229 -23.960 18.411 1.00 94.62 308 LEU A C 1
ATOM 2439 O O . LEU A 1 308 ? -13.248 -24.832 17.545 1.00 94.62 308 LEU A O 1
ATOM 2443 N N . GLU A 1 309 ? -12.099 -23.475 18.935 1.00 92.62 309 GLU A N 1
ATOM 2444 C CA . GLU A 1 309 ? -10.724 -23.896 18.607 1.00 92.62 309 GLU A CA 1
ATOM 2445 C C . GLU A 1 309 ? -10.314 -23.754 17.132 1.00 92.62 309 GLU A C 1
ATOM 2447 O O . GLU A 1 309 ? -9.161 -23.988 16.775 1.00 92.62 309 GLU A O 1
ATOM 2452 N N . ARG A 1 310 ? -11.224 -23.318 16.260 1.00 94.00 310 ARG A N 1
ATOM 2453 C CA . ARG A 1 310 ? -10.943 -23.077 14.851 1.00 94.00 310 ARG A CA 1
ATOM 2454 C C . ARG A 1 310 ? -10.295 -21.705 14.689 1.00 94.00 310 ARG A C 1
ATOM 2456 O O . ARG A 1 310 ? -10.851 -20.722 15.177 1.00 94.00 310 ARG A O 1
ATOM 2463 N N . PRO A 1 311 ? -9.181 -21.572 13.951 1.00 95.38 311 PRO A N 1
ATOM 2464 C CA . PRO A 1 311 ? -8.583 -20.266 13.723 1.00 95.38 311 PRO A CA 1
ATOM 2465 C C . PRO A 1 311 ? -9.524 -19.350 12.935 1.00 95.38 311 PRO A C 1
ATOM 2467 O O . PRO A 1 311 ? -9.989 -19.693 11.844 1.00 95.38 311 PRO A O 1
ATOM 2470 N N . VAL A 1 312 ? -9.773 -18.155 13.470 1.00 96.69 312 VAL A N 1
ATOM 2471 C CA . VAL A 1 312 ? -10.616 -17.124 12.855 1.00 96.69 312 VAL A CA 1
ATOM 2472 C C . VAL A 1 312 ? -9.763 -15.914 12.490 1.00 96.69 312 VAL A C 1
ATOM 2474 O O . VAL A 1 312 ? -9.154 -15.272 13.349 1.00 96.69 312 VAL A O 1
ATOM 2477 N N . LEU A 1 313 ? -9.737 -15.583 11.198 1.00 97.00 313 LEU A N 1
ATOM 2478 C CA . LEU A 1 313 ? -9.102 -14.383 10.664 1.00 97.00 313 LEU A CA 1
ATOM 2479 C C . LEU A 1 313 ? -10.002 -13.171 10.881 1.00 97.00 313 LEU A C 1
ATOM 2481 O O . LEU A 1 313 ? -11.130 -13.126 10.393 1.00 97.00 313 LEU A O 1
ATOM 2485 N N . ILE A 1 314 ? -9.455 -12.147 11.524 1.00 97.81 314 ILE A N 1
ATOM 2486 C CA . ILE A 1 314 ? -10.105 -10.862 11.741 1.00 97.81 314 ILE A CA 1
ATOM 2487 C C . ILE A 1 314 ? -9.463 -9.828 10.813 1.00 97.81 314 ILE A C 1
ATOM 2489 O O . ILE A 1 314 ? -8.329 -9.394 11.019 1.00 97.81 314 ILE A O 1
ATOM 2493 N N . LYS A 1 315 ? -10.205 -9.394 9.789 1.00 96.44 315 LYS A N 1
ATOM 2494 C CA . LYS A 1 315 ? -9.782 -8.450 8.732 1.00 96.44 315 LYS A CA 1
ATOM 2495 C C . LYS A 1 315 ? -9.735 -6.986 9.207 1.00 96.44 315 LYS A C 1
ATOM 2497 O O . LYS A 1 315 ? -10.254 -6.069 8.551 1.00 96.44 315 LYS A O 1
ATOM 2502 N N . VAL A 1 316 ? -9.127 -6.771 10.368 1.00 95.31 316 VAL A N 1
ATOM 2503 C CA . VAL A 1 316 ? -8.876 -5.486 11.031 1.00 95.31 316 VAL A CA 1
ATOM 2504 C C . VAL A 1 316 ? -7.384 -5.415 11.350 1.00 95.31 316 VAL A C 1
ATOM 2506 O O . VAL A 1 316 ? -6.773 -6.425 11.687 1.00 95.31 316 VAL A O 1
ATOM 2509 N N . SER A 1 317 ? -6.781 -4.235 11.187 1.00 94.19 317 SER A N 1
ATOM 2510 C CA . SER A 1 317 ? -5.342 -4.048 11.401 1.00 94.19 317 SER A CA 1
ATOM 2511 C C . SER A 1 317 ? -4.916 -4.469 12.807 1.00 94.19 317 SER A C 1
ATOM 2513 O O . SER A 1 317 ? -5.492 -4.008 13.794 1.00 94.19 317 SER A O 1
ATOM 2515 N N . TYR A 1 318 ? -3.869 -5.287 12.884 1.00 94.88 318 TYR A N 1
ATOM 2516 C CA . TYR A 1 318 ? -3.224 -5.642 14.142 1.00 94.88 318 TYR A CA 1
ATOM 2517 C C . TYR A 1 318 ? -2.552 -4.427 14.784 1.00 94.88 318 TYR A C 1
ATOM 2519 O O . TYR A 1 318 ? -1.986 -3.567 14.105 1.00 94.88 318 TYR A O 1
ATOM 2527 N N . HIS A 1 319 ? -2.579 -4.407 16.109 1.00 93.62 319 HIS A N 1
ATOM 2528 C CA . HIS A 1 319 ? -1.817 -3.508 16.960 1.00 93.62 319 HIS A CA 1
ATOM 2529 C C . HIS A 1 319 ? -1.648 -4.173 18.338 1.00 93.62 319 HIS A C 1
ATOM 2531 O O . HIS A 1 319 ? -2.589 -4.831 18.786 1.00 93.62 319 HIS A O 1
ATOM 2537 N N . PRO A 1 320 ? -0.520 -3.982 19.044 1.00 91.88 320 PRO A N 1
ATOM 2538 C CA . PRO A 1 320 ? -0.308 -4.579 20.367 1.00 91.88 320 PRO A CA 1
ATOM 2539 C C . PRO A 1 320 ? -1.333 -4.178 21.439 1.00 91.88 320 PRO A C 1
ATOM 2541 O O . PRO A 1 320 ? -1.476 -4.877 22.432 1.00 91.88 320 PRO A O 1
ATOM 2544 N N . ASN A 1 321 ? -2.047 -3.064 21.252 1.00 93.62 321 ASN A N 1
ATOM 2545 C CA . ASN A 1 321 ? -3.046 -2.596 22.219 1.00 93.62 321 ASN A CA 1
ATOM 2546 C C . ASN A 1 321 ? -4.415 -3.288 22.104 1.00 93.62 321 ASN A C 1
ATOM 2548 O O . ASN A 1 321 ? -5.321 -2.965 22.877 1.00 93.62 321 ASN A O 1
ATOM 2552 N N . TRP A 1 322 ? -4.610 -4.177 21.128 1.00 95.62 322 TRP A N 1
ATOM 2553 C CA . TRP A 1 322 ? -5.829 -4.975 21.084 1.00 95.62 322 TRP A CA 1
ATOM 2554 C C . TRP A 1 322 ? -5.843 -5.975 22.240 1.00 95.62 322 TRP A C 1
ATOM 2556 O O . TRP A 1 322 ? -4.865 -6.676 22.487 1.00 95.62 322 TRP A O 1
ATOM 2566 N N . GLN A 1 323 ? -6.977 -6.057 22.921 1.00 96.06 323 GLN A N 1
ATOM 2567 C CA . GLN A 1 323 ? -7.262 -7.047 23.950 1.00 96.06 323 GLN A CA 1
ATOM 2568 C C . GLN A 1 323 ? -8.401 -7.939 23.477 1.00 96.06 323 GLN A C 1
ATOM 2570 O O . GLN A 1 323 ? -9.292 -7.479 22.765 1.00 96.06 323 GLN A O 1
ATOM 2575 N N . VAL A 1 324 ? -8.374 -9.207 23.878 1.00 97.19 324 VAL A N 1
ATOM 2576 C CA . VAL A 1 324 ? -9.418 -10.181 23.554 1.00 97.19 324 VAL A CA 1
ATOM 2577 C C . VAL A 1 324 ? -9.893 -10.884 24.819 1.00 97.19 324 VAL A C 1
ATOM 2579 O O . VAL A 1 324 ? -9.096 -11.192 25.703 1.00 97.19 324 VAL A O 1
ATOM 2582 N N . ARG A 1 325 ? -11.200 -11.128 24.902 1.00 97.75 325 ARG A N 1
ATOM 2583 C CA . ARG A 1 325 ? -11.849 -11.990 25.896 1.00 97.75 325 ARG A CA 1
ATOM 2584 C C . ARG A 1 325 ? -12.610 -13.083 25.155 1.00 97.75 325 ARG A C 1
ATOM 2586 O O . ARG A 1 325 ? -13.235 -12.783 24.142 1.00 97.75 325 ARG A O 1
ATOM 2593 N N . GLY A 1 326 ? -12.560 -14.318 25.649 1.00 95.69 326 GLY A N 1
ATOM 2594 C CA . GLY A 1 326 ? -13.212 -15.471 25.010 1.00 95.69 326 GLY A CA 1
ATOM 2595 C C . GLY A 1 326 ? -12.379 -16.195 23.942 1.00 95.69 326 GLY A C 1
ATOM 2596 O O . GLY A 1 326 ? -12.882 -17.077 23.248 1.00 95.69 326 GLY A O 1
ATOM 2597 N N . ALA A 1 327 ? -11.098 -15.844 23.807 1.00 94.44 327 ALA A N 1
ATOM 2598 C CA . ALA A 1 327 ? -10.117 -16.508 22.948 1.00 94.44 327 ALA A CA 1
ATOM 2599 C C . ALA A 1 327 ? -8.738 -16.499 23.629 1.00 94.44 327 ALA A C 1
ATOM 2601 O O . ALA A 1 327 ? -8.521 -15.711 24.548 1.00 94.44 327 ALA A O 1
ATOM 2602 N N . ASP A 1 328 ? -7.810 -17.335 23.157 1.00 86.25 328 ASP A N 1
ATOM 2603 C CA . ASP A 1 328 ? -6.481 -17.495 23.775 1.00 86.25 328 ASP A CA 1
ATOM 2604 C C . ASP A 1 328 ? -5.649 -16.210 23.782 1.00 86.25 328 ASP A C 1
ATOM 2606 O O . ASP A 1 328 ? -5.180 -15.731 24.812 1.00 86.25 328 ASP A O 1
ATOM 2610 N N . THR A 1 329 ? -5.396 -15.681 22.589 1.00 93.81 329 THR A N 1
ATOM 2611 C CA . THR A 1 329 ? -4.555 -14.511 22.359 1.00 93.81 329 THR A CA 1
ATOM 2612 C C . THR A 1 329 ? -4.784 -13.995 20.942 1.00 93.81 329 THR A C 1
ATOM 2614 O O . THR A 1 329 ? -5.482 -14.616 20.136 1.00 93.81 329 THR A O 1
ATOM 2617 N N . ILE A 1 330 ? -4.182 -12.849 20.635 1.00 95.94 330 ILE A N 1
ATOM 2618 C CA . ILE A 1 330 ? -4.212 -12.237 19.312 1.00 95.94 330 ILE A CA 1
ATOM 2619 C C . ILE A 1 330 ? -2.867 -12.479 18.640 1.00 95.94 330 ILE A C 1
ATOM 2621 O O . ILE A 1 330 ? -1.822 -12.013 19.098 1.00 95.94 330 ILE A O 1
ATOM 2625 N N . TYR A 1 331 ? -2.896 -13.172 17.511 1.00 95.94 331 TYR A N 1
ATOM 2626 C CA . TYR A 1 331 ? -1.732 -13.347 16.656 1.00 95.94 331 TYR A CA 1
ATOM 2627 C C . TYR A 1 331 ? -1.746 -12.304 15.542 1.00 95.94 331 TYR A C 1
ATOM 2629 O O . TYR A 1 331 ? -2.768 -12.100 14.883 1.00 95.94 331 TYR A O 1
ATOM 2637 N N . GLN A 1 332 ? -0.606 -11.662 15.289 1.00 96.19 332 GLN A N 1
ATOM 2638 C CA . GLN A 1 332 ? -0.437 -10.888 14.064 1.00 96.19 332 GLN A CA 1
ATOM 2639 C C . GLN A 1 332 ? -0.359 -11.864 12.887 1.00 96.19 332 GLN A C 1
ATOM 2641 O O . GLN A 1 332 ? 0.451 -12.787 12.904 1.00 96.19 332 GLN A O 1
ATOM 2646 N N . VAL A 1 333 ? -1.172 -11.654 11.857 1.00 96.62 333 VAL A N 1
ATOM 2647 C CA . VAL A 1 333 ? -1.228 -12.518 10.671 1.00 96.62 333 VAL A CA 1
ATOM 2648 C C . VAL A 1 333 ? -1.167 -11.686 9.393 1.00 96.62 333 VAL A C 1
ATOM 2650 O O . VAL A 1 333 ? -1.483 -10.494 9.390 1.00 96.62 333 VAL A O 1
ATOM 2653 N N . THR A 1 334 ? -0.734 -12.286 8.290 1.00 96.62 334 THR A N 1
ATOM 2654 C CA . THR A 1 334 ? -0.719 -11.631 6.979 1.00 96.62 334 THR A CA 1
ATOM 2655 C C . THR A 1 334 ? -2.088 -11.052 6.567 1.00 96.62 334 THR A C 1
ATOM 2657 O O . THR A 1 334 ? -3.128 -11.655 6.833 1.00 96.62 334 THR A O 1
ATOM 2660 N N . PRO A 1 335 ? -2.119 -9.894 5.875 1.00 95.69 335 PRO A N 1
ATOM 2661 C CA . PRO A 1 335 ? -0.978 -9.022 5.583 1.00 95.69 335 PRO A CA 1
ATOM 2662 C C . PRO A 1 335 ? -0.509 -8.210 6.810 1.00 95.69 335 PRO A C 1
ATOM 2664 O O . PRO A 1 335 ? 0.689 -8.088 7.043 1.00 95.69 335 PRO A O 1
ATOM 2667 N N . ALA A 1 336 ? -1.434 -7.707 7.625 1.00 95.88 336 ALA A N 1
ATOM 2668 C CA . ALA A 1 336 ? -1.189 -7.197 8.979 1.00 95.88 336 ALA A CA 1
ATOM 2669 C C . ALA A 1 336 ? -2.510 -7.187 9.765 1.00 95.88 336 ALA A C 1
ATOM 2671 O O . ALA A 1 336 ? -2.942 -6.168 10.307 1.00 95.88 336 ALA A O 1
ATOM 2672 N N . PHE A 1 337 ? -3.201 -8.319 9.726 1.00 97.19 337 PHE A N 1
ATOM 2673 C CA . PHE A 1 337 ? -4.472 -8.578 10.387 1.00 97.19 337 PHE A CA 1
ATOM 2674 C C . PHE A 1 337 ? -4.274 -9.333 11.698 1.00 97.19 337 PHE A C 1
ATOM 2676 O O . PHE A 1 337 ? -3.143 -9.566 12.130 1.00 97.19 337 PHE A O 1
ATOM 2683 N N . MET A 1 338 ? -5.383 -9.685 12.338 1.00 97.44 338 MET A N 1
ATOM 2684 C CA . MET A 1 338 ? -5.409 -10.446 13.580 1.00 97.44 338 MET A CA 1
ATOM 2685 C C . MET A 1 338 ? -5.936 -11.861 13.327 1.00 97.44 338 MET A C 1
ATOM 2687 O O . MET A 1 338 ? -6.829 -12.055 12.504 1.00 97.44 338 MET A O 1
ATOM 2691 N N . LEU A 1 339 ? -5.399 -12.840 14.044 1.00 96.94 339 LEU A N 1
ATOM 2692 C CA . LEU A 1 339 ? -5.903 -14.210 14.094 1.00 96.94 339 LEU A CA 1
ATOM 2693 C C . LEU A 1 339 ? -6.160 -14.584 15.554 1.00 96.94 339 LEU A C 1
ATOM 2695 O O . LEU A 1 339 ? -5.334 -14.283 16.417 1.00 96.94 339 LEU A O 1
ATOM 2699 N N . ILE A 1 340 ? -7.292 -15.231 15.815 1.00 96.50 340 ILE A N 1
ATOM 2700 C CA . ILE A 1 340 ? -7.691 -15.696 17.148 1.00 96.50 340 ILE A CA 1
ATOM 2701 C C . ILE A 1 340 ? -8.171 -17.149 17.091 1.00 96.50 340 ILE A C 1
ATOM 2703 O O . ILE A 1 340 ? -8.591 -17.622 16.034 1.00 96.50 340 ILE A O 1
ATOM 2707 N N . TYR A 1 341 ? -8.142 -17.823 18.240 1.00 95.69 341 TYR A N 1
ATOM 2708 C CA . TYR A 1 341 ? -8.695 -19.164 18.447 1.00 95.69 341 TYR A CA 1
ATOM 2709 C C . TYR A 1 341 ? -9.795 -19.067 19.517 1.00 95.69 341 TYR A C 1
ATOM 2711 O O . TYR A 1 341 ? -9.469 -18.865 20.692 1.00 95.69 341 TYR A O 1
ATOM 2719 N N . PRO A 1 342 ? -11.085 -19.113 19.133 1.00 96.62 342 PRO A N 1
ATOM 2720 C CA . PRO A 1 342 ? -12.207 -19.007 20.065 1.00 96.62 342 PRO A CA 1
ATOM 2721 C C . PRO A 1 342 ? -12.204 -20.116 21.122 1.00 96.62 342 PRO A C 1
ATOM 2723 O O . PRO A 1 342 ? -12.046 -21.289 20.791 1.00 96.62 342 PRO A O 1
ATOM 2726 N N . ARG A 1 343 ? -12.438 -19.746 22.384 1.00 96.19 343 ARG A N 1
ATOM 2727 C CA . ARG A 1 343 ? -12.640 -20.672 23.516 1.00 96.19 343 ARG A CA 1
ATOM 2728 C C . ARG A 1 343 ? -14.067 -20.648 24.049 1.00 96.19 343 ARG A C 1
ATOM 2730 O O . ARG A 1 343 ? -14.512 -21.615 24.653 1.00 96.19 343 ARG A O 1
ATOM 2737 N N . THR A 1 344 ? -14.787 -19.560 23.801 1.00 97.00 344 THR A N 1
ATOM 2738 C CA . THR A 1 344 ? -16.189 -19.377 24.181 1.00 97.00 344 THR A CA 1
ATOM 2739 C C . THR A 1 344 ? -17.015 -18.956 22.970 1.00 97.00 344 THR A C 1
ATOM 2741 O O . THR A 1 344 ? -16.482 -18.433 21.991 1.00 97.00 344 THR A O 1
ATOM 2744 N N . GLY A 1 345 ? -18.338 -19.137 23.046 1.00 97.19 345 GLY A N 1
ATOM 2745 C CA . GLY A 1 345 ? -19.252 -18.750 21.964 1.00 97.19 345 GLY A CA 1
ATOM 2746 C C . GLY A 1 345 ? -19.404 -17.236 21.762 1.00 97.19 345 GLY A C 1
ATOM 2747 O O . GLY A 1 345 ? -19.876 -16.796 20.717 1.00 97.19 345 GLY A O 1
ATOM 2748 N N . HIS A 1 346 ? -18.972 -16.434 22.738 1.00 98.00 346 HIS A N 1
ATOM 2749 C CA . HIS A 1 346 ? -18.941 -14.975 22.670 1.00 98.00 346 HIS A CA 1
ATOM 2750 C C . HIS A 1 346 ? -17.514 -14.475 22.867 1.00 98.00 346 HIS A C 1
ATOM 2752 O O . HIS A 1 346 ? -16.857 -14.848 23.840 1.00 98.00 346 HIS A O 1
ATOM 2758 N N . ILE A 1 347 ? -17.051 -13.627 21.953 1.00 98.31 347 ILE A N 1
ATOM 2759 C CA . ILE A 1 347 ? -15.715 -13.037 21.967 1.00 98.31 347 ILE A CA 1
ATOM 2760 C C . ILE A 1 347 ? -15.868 -11.528 21.879 1.00 98.31 347 ILE A C 1
ATOM 2762 O O . ILE A 1 347 ? -16.578 -11.010 21.015 1.00 98.31 347 ILE A O 1
ATOM 2766 N N . THR A 1 348 ? -15.137 -10.824 22.731 1.00 98.06 348 THR A N 1
ATOM 2767 C CA . THR A 1 348 ? -15.073 -9.366 22.705 1.00 98.06 348 THR A CA 1
ATOM 2768 C C . THR A 1 348 ? -13.634 -8.938 22.482 1.00 98.06 348 THR A C 1
ATOM 2770 O O . THR A 1 348 ? -12.728 -9.388 23.187 1.00 98.06 348 THR A O 1
ATOM 2773 N N . MET A 1 349 ? -13.425 -8.067 21.498 1.00 98.00 349 MET A N 1
ATOM 2774 C CA . MET A 1 349 ? -12.138 -7.453 21.197 1.00 98.00 349 MET A CA 1
ATOM 2775 C C . MET A 1 349 ? -12.220 -5.941 21.390 1.00 98.00 349 MET A C 1
ATOM 2777 O O . MET A 1 349 ? -13.072 -5.283 20.795 1.00 98.00 349 MET A O 1
ATOM 2781 N N . ASP A 1 350 ? -11.308 -5.387 22.183 1.00 97.25 350 ASP A N 1
ATOM 2782 C CA . ASP A 1 350 ? -11.244 -3.960 22.506 1.00 97.25 350 ASP A CA 1
ATOM 2783 C C . ASP A 1 350 ? -9.866 -3.395 22.183 1.00 97.25 350 ASP A C 1
ATOM 2785 O O . ASP A 1 350 ? -8.842 -3.952 22.583 1.00 97.25 350 ASP A O 1
ATOM 2789 N N . TYR A 1 351 ? -9.831 -2.257 21.500 1.00 95.75 351 TYR A N 1
ATOM 2790 C CA . TYR A 1 351 ? -8.617 -1.475 21.329 1.00 95.75 351 TYR A CA 1
ATOM 2791 C C . TYR A 1 351 ? -8.460 -0.530 22.522 1.00 95.75 351 TYR A C 1
ATOM 2793 O O . TYR A 1 351 ? -9.328 0.307 22.770 1.00 95.75 351 TYR A O 1
ATOM 2801 N N . LYS A 1 352 ? -7.361 -0.657 23.270 1.00 94.44 352 LYS A N 1
ATOM 2802 C CA . LYS A 1 352 ? -7.086 0.184 24.445 1.00 94.44 352 LYS A CA 1
ATOM 2803 C C . LYS A 1 352 ? -6.005 1.232 24.173 1.00 94.44 352 LYS A C 1
ATOM 2805 O O . LYS A 1 352 ? -5.208 1.114 23.240 1.00 94.44 352 LYS A O 1
ATOM 2810 N N . ASN A 1 353 ? -5.961 2.252 25.023 1.00 91.75 353 ASN A N 1
ATOM 2811 C CA . ASN A 1 353 ? -4.873 3.224 25.028 1.00 91.75 353 ASN A CA 1
ATOM 2812 C C . ASN A 1 353 ? -3.567 2.548 25.468 1.00 91.75 353 ASN A C 1
ATOM 2814 O O . ASN A 1 353 ? -3.549 1.687 26.350 1.00 91.75 353 ASN A O 1
ATOM 2818 N N . GLY A 1 354 ? -2.470 2.917 24.815 1.00 90.00 354 GLY A N 1
ATOM 2819 C CA . GLY A 1 354 ? -1.124 2.480 25.155 1.00 90.00 354 GLY A CA 1
ATOM 2820 C C . GLY A 1 354 ? -0.437 3.457 26.105 1.00 90.00 354 GLY A C 1
ATOM 2821 O O . GLY A 1 354 ? -0.926 4.547 26.387 1.00 90.00 354 GLY A O 1
ATOM 2822 N N . LYS A 1 355 ? 0.766 3.095 26.564 1.00 91.25 355 LYS A N 1
ATOM 2823 C CA . LYS A 1 355 ? 1.562 3.927 27.488 1.00 91.25 355 LYS A CA 1
ATOM 2824 C C . LYS A 1 355 ? 1.788 5.350 26.961 1.00 91.25 355 LYS A C 1
ATOM 2826 O O . LYS A 1 355 ? 1.753 6.299 27.731 1.00 91.25 355 LYS A O 1
ATOM 2831 N N . PHE A 1 356 ? 2.025 5.496 25.657 1.00 88.25 356 PHE A N 1
ATOM 2832 C CA . PHE A 1 356 ? 2.288 6.798 25.040 1.00 88.25 356 PHE A CA 1
ATOM 2833 C C . PHE A 1 356 ? 1.047 7.684 24.933 1.00 88.25 356 PHE A C 1
ATOM 2835 O O . PHE A 1 356 ? 1.192 8.901 24.991 1.00 88.25 356 PHE A O 1
ATOM 2842 N N . ASP A 1 357 ? -0.145 7.092 24.836 1.00 89.12 357 ASP A N 1
ATOM 2843 C CA . ASP A 1 357 ? -1.398 7.846 24.874 1.00 89.12 357 ASP A CA 1
ATOM 2844 C C . ASP A 1 357 ? -1.558 8.493 26.258 1.00 89.12 357 ASP A C 1
ATOM 2846 O O . ASP A 1 357 ? -1.711 9.708 26.354 1.00 89.12 357 ASP A O 1
ATOM 2850 N N . TYR A 1 358 ? -1.352 7.719 27.332 1.00 92.62 358 TYR A N 1
ATOM 2851 C CA . TYR A 1 358 ? -1.374 8.237 28.705 1.00 92.62 358 TYR A CA 1
ATOM 2852 C C . TYR A 1 358 ? -0.306 9.309 28.962 1.00 92.62 358 TYR A C 1
ATOM 2854 O O . TYR A 1 358 ? -0.596 10.330 29.579 1.00 92.62 358 TYR A O 1
ATOM 2862 N N . TRP A 1 359 ? 0.926 9.132 28.467 1.00 94.31 359 TRP A N 1
ATOM 2863 C CA . TRP A 1 359 ? 1.951 10.182 28.560 1.00 94.31 359 TRP A CA 1
ATOM 2864 C C . TRP A 1 359 ? 1.536 11.462 27.831 1.00 94.31 359 TRP A C 1
ATOM 2866 O O . TRP A 1 359 ? 1.757 12.557 28.347 1.00 94.31 359 TRP A O 1
ATOM 2876 N N . GLY A 1 360 ? 0.925 11.337 26.651 1.00 91.81 360 GLY A N 1
ATOM 2877 C CA . GLY A 1 360 ? 0.394 12.470 25.900 1.00 91.81 360 GLY A CA 1
ATOM 2878 C C . GLY A 1 360 ? -0.715 13.201 26.658 1.00 91.81 360 GLY A C 1
ATOM 2879 O O . GLY A 1 360 ? -0.691 14.431 26.735 1.00 91.81 360 GLY A O 1
ATOM 2880 N N . GLU A 1 361 ? -1.641 12.461 27.268 1.00 94.31 361 GLU A N 1
ATOM 2881 C CA . GLU A 1 361 ? -2.709 13.004 28.116 1.00 94.31 361 GLU A CA 1
ATOM 2882 C C . GLU A 1 361 ? -2.140 13.736 29.342 1.00 94.31 361 GLU A C 1
ATOM 2884 O O . GLU A 1 361 ? -2.510 14.884 29.592 1.00 94.31 361 GLU A O 1
ATOM 2889 N N . ILE A 1 362 ? -1.177 13.134 30.051 1.00 96.19 362 ILE A N 1
ATOM 2890 C CA . ILE A 1 362 ? -0.515 13.741 31.218 1.00 96.19 362 ILE A CA 1
ATOM 2891 C C . ILE A 1 362 ? 0.206 15.035 30.826 1.00 96.19 362 ILE A C 1
ATOM 2893 O O . ILE A 1 362 ? 0.021 16.062 31.475 1.00 96.19 362 ILE A O 1
ATOM 2897 N N . LEU A 1 363 ? 1.007 15.016 29.756 1.00 93.75 363 LEU A N 1
ATOM 2898 C CA . LEU A 1 363 ? 1.732 16.202 29.288 1.00 93.75 363 LEU A CA 1
ATOM 2899 C C . LEU A 1 363 ? 0.780 17.308 28.819 1.00 93.75 363 LEU A C 1
ATOM 2901 O O . LEU A 1 363 ? 1.038 18.484 29.077 1.00 93.75 363 LEU A O 1
ATOM 2905 N N . SER A 1 364 ? -0.333 16.944 28.179 1.00 93.56 364 SER A N 1
ATOM 2906 C CA . SER A 1 364 ? -1.373 17.900 27.782 1.00 93.56 364 SER A CA 1
ATOM 2907 C C . SER A 1 364 ? -2.043 18.521 29.008 1.00 93.56 364 SER A C 1
ATOM 2909 O O . SER A 1 364 ? -2.192 19.740 29.073 1.00 93.56 364 SER A O 1
ATOM 2911 N N . GLY A 1 365 ? -2.373 17.704 30.014 1.00 95.75 365 GLY A N 1
ATOM 2912 C CA . GLY A 1 365 ? -2.912 18.162 31.293 1.00 95.75 365 GLY A CA 1
ATOM 2913 C C . GLY A 1 365 ? -1.956 19.101 32.027 1.00 95.75 365 GLY A C 1
ATOM 2914 O O . GLY A 1 365 ? -2.368 20.173 32.466 1.00 95.75 365 GLY A O 1
ATOM 2915 N N . LEU A 1 366 ? -0.664 18.762 32.085 1.00 94.06 366 LEU A N 1
ATOM 2916 C CA . LEU A 1 366 ? 0.380 19.626 32.644 1.00 94.06 366 LEU A CA 1
ATOM 2917 C C . LEU A 1 366 ? 0.504 20.946 31.871 1.00 94.06 366 LEU A C 1
ATOM 2919 O O . LEU A 1 366 ? 0.606 22.004 32.487 1.00 94.06 366 LEU A O 1
ATOM 2923 N N . GLY A 1 367 ? 0.455 20.910 30.537 1.00 86.88 367 GLY A N 1
ATOM 2924 C CA . GLY A 1 367 ? 0.485 22.109 29.699 1.00 86.88 367 GLY A CA 1
ATOM 2925 C C . GLY A 1 367 ? -0.707 23.036 29.954 1.00 86.88 367 GLY A C 1
ATOM 2926 O O . GLY A 1 367 ? -0.522 24.239 30.142 1.00 86.88 367 GLY A O 1
ATOM 2927 N N . ILE A 1 368 ? -1.918 22.478 30.034 1.00 90.69 368 ILE A N 1
ATOM 2928 C CA . ILE A 1 368 ? -3.141 23.222 30.372 1.00 90.69 368 ILE A CA 1
ATOM 2929 C C . ILE A 1 368 ? -3.048 23.791 31.791 1.00 90.69 368 ILE A C 1
ATOM 2931 O O . ILE A 1 368 ? -3.360 24.959 32.002 1.00 90.69 368 ILE A O 1
ATOM 2935 N N . PHE A 1 369 ? -2.570 23.006 32.756 1.00 87.12 369 PHE A N 1
ATOM 2936 C CA . PHE A 1 369 ? -2.380 23.448 34.137 1.00 87.12 369 PHE A CA 1
ATOM 2937 C C . P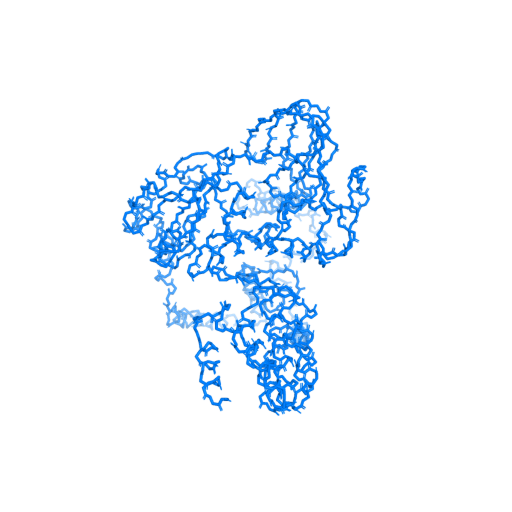HE A 1 369 ? -1.404 24.628 34.237 1.00 87.12 369 PHE A C 1
ATOM 2939 O O . PHE A 1 369 ? -1.711 25.635 34.877 1.00 87.12 369 PHE A O 1
ATOM 2946 N N . ILE A 1 370 ? -0.262 24.547 33.544 1.00 82.25 370 ILE A N 1
ATOM 2947 C CA . ILE A 1 370 ? 0.701 25.650 33.441 1.00 82.25 370 ILE A CA 1
ATOM 2948 C C . ILE A 1 370 ? 0.027 26.873 32.818 1.00 82.25 370 ILE A C 1
ATOM 2950 O O . ILE A 1 370 ? 0.179 27.976 33.342 1.00 82.25 370 ILE A O 1
ATOM 2954 N N . LEU A 1 371 ? -0.733 26.704 31.734 1.00 81.44 371 LEU A N 1
ATOM 2955 C CA . LEU A 1 371 ? -1.436 27.808 31.084 1.00 81.44 371 LEU A CA 1
ATOM 2956 C C . LEU A 1 371 ? -2.423 28.478 32.048 1.00 81.44 371 LEU A C 1
ATOM 2958 O O . LEU A 1 371 ? -2.345 29.689 32.226 1.00 81.44 371 LEU A O 1
ATOM 2962 N N . ILE A 1 372 ? -3.268 27.704 32.735 1.00 81.25 372 ILE A N 1
ATOM 2963 C CA . ILE A 1 372 ? -4.271 28.207 33.687 1.00 81.25 372 ILE A CA 1
ATOM 2964 C C . ILE A 1 372 ? -3.620 28.977 34.839 1.00 81.25 372 ILE A C 1
ATOM 2966 O O . ILE A 1 372 ? -4.071 30.074 35.163 1.00 81.25 372 ILE A O 1
ATOM 2970 N N . ILE A 1 373 ? -2.533 28.463 35.426 1.00 77.12 373 ILE A N 1
ATOM 2971 C CA . ILE A 1 373 ? -1.806 29.169 36.497 1.00 77.12 373 ILE A CA 1
ATOM 2972 C C . ILE A 1 373 ? -1.217 30.494 36.005 1.00 77.12 373 ILE A C 1
ATOM 2974 O O . ILE A 1 373 ? -1.061 31.433 36.786 1.00 77.12 373 ILE A O 1
ATOM 2978 N N . ASN A 1 374 ? -0.878 30.587 34.720 1.00 66.81 374 ASN A N 1
ATOM 2979 C CA . ASN A 1 374 ? -0.310 31.792 34.132 1.00 66.81 374 ASN A CA 1
ATOM 2980 C C . ASN A 1 374 ? -1.362 32.758 33.558 1.00 66.81 374 ASN A C 1
ATOM 2982 O O . ASN A 1 374 ? -0.982 33.873 33.193 1.00 66.81 374 ASN A O 1
ATOM 2986 N N . LEU A 1 375 ? -2.654 32.399 33.530 1.00 75.88 375 LEU A N 1
ATOM 2987 C CA . LEU A 1 375 ? -3.724 33.314 33.123 1.00 75.88 375 LEU A CA 1
ATOM 2988 C C . LEU A 1 375 ? -3.868 34.469 34.137 1.00 75.88 375 LEU A C 1
ATOM 2990 O O . LEU A 1 375 ? -3.786 34.249 35.349 1.00 75.88 375 LEU A O 1
ATOM 2994 N N . PRO A 1 376 ? -4.101 35.711 33.677 1.00 62.19 376 PRO A N 1
ATOM 2995 C CA . PRO A 1 376 ? -4.103 36.913 34.513 1.00 62.19 376 PRO A CA 1
ATOM 2996 C C . PRO A 1 376 ? -5.410 37.102 35.311 1.00 62.19 376 PRO A C 1
ATOM 2998 O O . PRO A 1 376 ? -5.897 38.219 35.457 1.00 62.19 376 PRO A O 1
ATOM 3001 N N . PHE A 1 377 ? -6.004 36.030 35.845 1.00 66.75 377 PHE A N 1
ATOM 3002 C CA . PHE A 1 377 ? -7.191 36.136 36.699 1.00 66.75 377 PHE A CA 1
ATOM 3003 C C . PHE A 1 377 ? -6.796 36.488 38.143 1.00 66.75 377 PHE A C 1
ATOM 3005 O O . PHE A 1 377 ? -5.938 35.841 38.751 1.00 66.75 377 PHE A O 1
ATOM 3012 N N . ALA A 1 378 ? -7.450 37.501 38.720 1.00 55.12 378 ALA A N 1
ATOM 3013 C CA . ALA A 1 378 ? -7.098 38.105 40.012 1.00 55.12 378 ALA A CA 1
ATOM 3014 C C . ALA A 1 378 ? -7.093 37.136 41.218 1.00 55.12 378 ALA A C 1
ATOM 3016 O O . ALA A 1 378 ? -6.402 37.382 42.204 1.00 55.12 378 ALA A O 1
ATOM 3017 N N . VAL A 1 379 ? -7.825 36.020 41.146 1.00 56.94 379 VAL A N 1
ATOM 3018 C CA . VAL A 1 379 ? -7.882 34.992 42.207 1.00 56.94 379 VAL A CA 1
ATOM 3019 C C . VAL A 1 379 ? -6.703 34.014 42.115 1.00 56.94 379 VAL A C 1
ATOM 3021 O O . VAL A 1 379 ? -6.133 33.613 43.131 1.00 56.94 379 VAL A O 1
ATOM 3024 N N . ILE A 1 380 ? -6.274 33.687 40.892 1.00 52.91 380 ILE A N 1
ATOM 3025 C CA . ILE A 1 380 ? -5.139 32.796 40.617 1.00 52.91 380 ILE A CA 1
ATOM 3026 C C . ILE A 1 380 ? -3.815 33.516 40.918 1.00 52.91 380 ILE A C 1
ATOM 3028 O O . ILE A 1 380 ? -2.856 32.881 41.352 1.00 52.91 380 ILE A O 1
ATOM 3032 N N . SER A 1 381 ? -3.769 34.850 40.803 1.00 56.22 381 SER A N 1
ATOM 3033 C CA . SER A 1 381 ? -2.568 35.655 41.073 1.00 56.22 381 SER A CA 1
ATOM 3034 C C . SER A 1 381 ? -2.042 35.528 42.516 1.00 56.22 381 SER A C 1
ATOM 3036 O O . SER A 1 381 ? -0.830 35.427 42.710 1.00 56.22 381 SER A O 1
ATOM 3038 N N . ARG A 1 382 ? -2.918 35.443 43.533 1.00 60.00 382 ARG A N 1
ATOM 3039 C CA . ARG A 1 382 ? -2.515 35.299 44.953 1.00 60.00 382 ARG A CA 1
ATOM 3040 C C . ARG A 1 382 ? -1.957 33.909 45.268 1.00 60.00 382 ARG A C 1
ATOM 3042 O O . ARG A 1 382 ? -0.964 33.788 45.987 1.00 60.00 382 ARG A O 1
ATOM 3049 N N . TRP A 1 383 ? -2.563 32.864 44.705 1.00 59.81 383 TRP A N 1
ATOM 3050 C CA . TRP A 1 383 ? -2.082 31.482 44.823 1.00 59.81 383 TRP A CA 1
ATOM 3051 C C . TRP A 1 383 ? -0.780 31.268 44.048 1.00 59.81 383 TRP A C 1
ATOM 3053 O O . TRP A 1 383 ? 0.157 30.669 44.571 1.00 59.81 383 TRP A O 1
ATOM 3063 N N . ARG A 1 384 ? -0.681 31.844 42.845 1.00 57.91 384 ARG A N 1
ATOM 3064 C CA . ARG A 1 384 ? 0.529 31.871 42.016 1.00 57.91 384 ARG A CA 1
ATOM 3065 C C . ARG A 1 384 ? 1.697 32.526 42.749 1.00 57.91 384 ARG A C 1
ATOM 3067 O O . ARG A 1 384 ? 2.777 31.950 42.773 1.00 57.91 384 ARG A O 1
ATOM 3074 N N . LEU A 1 385 ? 1.490 33.675 43.397 1.00 59.22 385 LEU A N 1
ATOM 3075 C CA . LEU A 1 385 ? 2.528 34.353 44.187 1.00 59.22 385 LEU A CA 1
ATOM 3076 C C . LEU A 1 385 ? 3.008 33.513 45.385 1.00 59.22 385 LEU A C 1
ATOM 3078 O O . LEU A 1 385 ? 4.204 33.503 45.661 1.00 59.22 385 LEU A O 1
ATOM 3082 N N . ARG A 1 386 ? 2.118 32.763 46.056 1.00 62.66 386 ARG A N 1
ATOM 3083 C CA . ARG A 1 386 ? 2.469 31.856 47.174 1.00 62.66 386 ARG A CA 1
ATOM 3084 C C . ARG A 1 386 ? 3.158 30.559 46.729 1.00 62.66 386 ARG A C 1
ATOM 3086 O O . ARG A 1 386 ? 4.049 30.070 47.418 1.00 62.66 386 ARG A O 1
ATOM 3093 N N . LEU A 1 387 ? 2.759 29.992 45.591 1.00 61.88 387 LEU A N 1
ATOM 3094 C CA . LEU A 1 387 ? 3.377 28.785 45.034 1.00 61.88 387 LEU A CA 1
ATOM 3095 C C . LEU A 1 387 ? 4.751 29.109 44.425 1.00 61.88 387 LEU A C 1
ATOM 3097 O O . LEU A 1 387 ? 5.739 28.434 44.713 1.00 61.88 387 LEU A O 1
ATOM 3101 N N . LEU A 1 388 ? 4.838 30.195 43.648 1.00 56.44 388 LEU A N 1
ATOM 3102 C CA . LEU A 1 388 ? 6.091 30.673 43.067 1.00 56.44 388 LEU A CA 1
ATOM 3103 C C . LEU A 1 388 ? 7.063 31.190 44.124 1.00 56.44 388 LEU A C 1
ATOM 3105 O O . LEU A 1 388 ? 8.256 31.071 43.895 1.00 56.44 388 LEU A O 1
ATOM 3109 N N . SER A 1 389 ? 6.619 31.722 45.271 1.00 57.97 389 SER A N 1
ATOM 3110 C CA . SER A 1 389 ? 7.535 32.114 46.355 1.00 57.97 389 SER A CA 1
ATOM 3111 C C . SER A 1 389 ? 8.175 30.913 47.061 1.00 57.97 389 SER A C 1
ATOM 3113 O O . SER A 1 389 ? 9.329 31.008 47.475 1.00 57.97 389 SER A O 1
ATOM 3115 N N . ARG A 1 390 ? 7.484 29.763 47.128 1.00 56.06 390 ARG A N 1
ATOM 3116 C CA . ARG A 1 390 ? 8.055 28.488 47.606 1.00 56.06 390 ARG A CA 1
ATOM 3117 C C . ARG A 1 390 ? 8.988 27.838 46.578 1.00 56.06 390 ARG A C 1
ATOM 3119 O O . ARG A 1 390 ? 10.040 27.339 46.958 1.00 56.06 390 ARG A O 1
ATOM 3126 N N . ILE A 1 391 ? 8.650 27.902 45.287 1.00 54.38 391 ILE A N 1
ATOM 3127 C CA . ILE A 1 391 ? 9.486 27.371 44.189 1.00 54.38 391 ILE A CA 1
ATOM 3128 C C . ILE A 1 391 ? 10.671 28.304 43.864 1.00 54.38 391 ILE A C 1
ATOM 3130 O O . ILE A 1 391 ? 11.717 27.840 43.416 1.00 54.38 391 ILE A O 1
ATOM 3134 N N . ARG A 1 392 ? 10.576 29.609 44.162 1.00 44.19 392 ARG A N 1
ATOM 3135 C CA . ARG A 1 392 ? 11.644 30.610 43.946 1.00 44.19 392 ARG A CA 1
ATOM 3136 C C . ARG A 1 392 ? 12.956 30.276 44.647 1.00 44.19 392 ARG A C 1
ATOM 3138 O O . ARG A 1 392 ? 13.989 30.762 44.207 1.00 44.19 392 ARG A O 1
ATOM 3145 N N . ARG A 1 393 ? 12.936 29.453 45.702 1.00 45.69 393 ARG A N 1
ATOM 3146 C CA . ARG A 1 393 ? 14.166 28.972 46.354 1.00 45.69 393 ARG A CA 1
ATOM 3147 C C . ARG A 1 393 ? 14.942 27.946 45.520 1.00 45.69 393 ARG A C 1
ATOM 3149 O O . ARG A 1 393 ? 16.081 27.668 45.862 1.00 45.69 393 ARG A O 1
ATOM 3156 N N . LEU A 1 394 ? 14.362 27.401 44.446 1.00 45.12 394 LEU A N 1
ATOM 3157 C CA . LEU A 1 394 ? 14.940 26.288 43.687 1.00 45.12 394 LEU A CA 1
ATOM 3158 C C . LEU A 1 394 ? 15.312 26.599 42.233 1.00 45.12 394 LEU A C 1
ATOM 3160 O O . LEU A 1 394 ? 15.992 25.780 41.625 1.00 45.12 394 LEU A O 1
ATOM 3164 N N . THR A 1 395 ? 14.959 27.754 41.658 1.00 40.81 395 THR A N 1
ATOM 3165 C CA . THR A 1 395 ? 15.346 28.045 40.263 1.00 40.81 395 THR A CA 1
ATOM 3166 C C . THR A 1 395 ? 15.490 29.536 39.955 1.00 40.81 395 THR A C 1
ATOM 3168 O O . THR A 1 395 ? 14.536 30.300 40.108 1.00 40.81 395 THR A O 1
ATOM 3171 N N . SER A 1 396 ? 16.632 29.897 39.359 1.00 46.78 396 SER A N 1
ATOM 3172 C CA . SER A 1 396 ? 16.976 31.158 38.666 1.00 46.78 396 SER A CA 1
ATOM 3173 C C . SER A 1 396 ? 16.080 31.506 37.455 1.00 46.78 396 SER A C 1
ATOM 3175 O O . SER A 1 396 ? 16.401 32.368 36.640 1.00 46.78 396 SER A O 1
ATOM 3177 N N . TYR A 1 397 ? 14.926 30.850 37.320 1.00 42.97 397 TYR A N 1
ATOM 3178 C CA . TYR A 1 397 ? 13.998 30.985 36.195 1.00 42.97 397 TYR A CA 1
ATOM 3179 C C . TYR A 1 397 ? 13.271 32.341 36.182 1.00 42.97 397 TYR A C 1
ATOM 3181 O O . TYR A 1 397 ? 12.854 32.828 35.132 1.00 42.97 397 TYR A O 1
ATOM 3189 N N . GLY A 1 398 ? 13.146 32.977 37.354 1.00 44.88 398 GLY A N 1
ATOM 3190 C CA . GLY A 1 398 ? 12.586 34.323 37.487 1.00 44.88 398 GLY A CA 1
ATOM 3191 C C . GLY A 1 398 ? 13.429 35.402 36.799 1.00 44.88 398 GLY A C 1
ATOM 3192 O O . GLY A 1 398 ? 12.863 36.351 36.261 1.00 44.88 398 GLY A O 1
ATOM 3193 N N . ASP A 1 399 ? 14.751 35.235 36.740 1.00 45.66 399 ASP A N 1
ATOM 3194 C CA . ASP A 1 399 ? 15.661 36.209 36.119 1.00 45.66 399 ASP A CA 1
ATOM 3195 C C . ASP A 1 399 ? 15.682 36.096 34.586 1.00 45.66 399 ASP A C 1
ATOM 3197 O O . ASP A 1 399 ? 15.839 37.100 33.892 1.00 45.66 399 ASP A O 1
ATOM 3201 N N . PHE A 1 400 ? 15.410 34.899 34.046 1.00 42.75 400 PHE A N 1
ATOM 3202 C CA . PHE A 1 400 ? 15.229 34.669 32.606 1.00 42.75 400 PHE A CA 1
ATOM 3203 C C . PHE A 1 400 ? 13.986 35.387 32.056 1.00 42.75 400 PHE A C 1
ATOM 3205 O O . PHE A 1 400 ? 14.051 36.019 31.007 1.00 42.75 400 PHE A O 1
ATOM 3212 N N . MET A 1 401 ? 12.866 35.347 32.788 1.00 42.09 401 MET A N 1
ATOM 3213 C CA . MET A 1 401 ? 11.611 36.003 32.381 1.00 42.09 401 MET A CA 1
ATOM 3214 C C . MET A 1 401 ? 11.570 37.508 32.691 1.00 42.09 401 MET A C 1
ATOM 3216 O O . MET A 1 401 ? 10.763 38.222 32.105 1.00 42.09 401 MET A O 1
ATOM 3220 N N . THR A 1 402 ? 12.414 38.001 33.603 1.00 46.47 402 THR A N 1
ATOM 3221 C CA . THR A 1 402 ? 12.490 39.433 33.959 1.00 46.47 402 THR A CA 1
ATOM 3222 C C . THR A 1 402 ? 13.622 40.182 33.248 1.00 46.47 402 THR A C 1
ATOM 3224 O O . THR A 1 402 ? 13.817 41.366 33.507 1.00 46.47 402 THR A O 1
ATOM 3227 N N . GLY A 1 403 ? 14.362 39.520 32.348 1.00 45.94 403 GLY A N 1
ATOM 3228 C CA . GLY A 1 403 ? 15.434 40.145 31.564 1.00 45.94 403 GLY A CA 1
ATOM 3229 C C . GLY A 1 403 ? 16.676 40.530 32.377 1.00 45.94 403 GLY A C 1
ATOM 3230 O O . GLY A 1 403 ? 17.538 41.237 31.868 1.00 45.94 403 GLY A O 1
ATOM 3231 N N . LYS A 1 404 ? 16.807 40.064 33.627 1.00 48.38 404 LYS A N 1
ATOM 3232 C CA . LYS A 1 404 ? 17.927 40.391 34.531 1.00 48.38 404 LYS A CA 1
ATOM 3233 C C . LYS A 1 404 ? 19.045 39.345 34.502 1.00 48.38 404 LYS A C 1
ATOM 3235 O O . LYS A 1 404 ? 19.645 39.026 35.523 1.00 48.38 404 LYS A O 1
ATOM 3240 N N . LEU A 1 405 ? 19.342 38.788 33.333 1.00 54.62 405 LEU A N 1
ATOM 3241 C CA . LEU A 1 405 ? 20.528 37.949 33.161 1.00 54.62 405 LEU A CA 1
ATOM 3242 C C . LEU A 1 405 ? 21.760 38.854 32.994 1.00 54.62 405 LEU A C 1
ATOM 3244 O O . LEU A 1 405 ? 21.752 39.706 32.105 1.00 54.62 405 LEU A O 1
ATOM 3248 N N . PRO A 1 406 ? 22.832 38.692 33.796 1.00 56.62 406 PRO A N 1
ATOM 3249 C CA . PRO A 1 406 ? 24.018 39.532 33.682 1.00 56.62 406 PRO A CA 1
ATOM 3250 C C . PRO A 1 406 ? 24.637 39.368 32.293 1.00 56.62 406 PRO A C 1
ATOM 3252 O O . PRO A 1 406 ? 25.053 38.274 31.904 1.00 56.62 406 PRO A O 1
ATOM 3255 N N . CYS A 1 407 ? 24.688 40.457 31.525 1.00 56.25 407 CYS A N 1
ATOM 3256 C CA . CYS A 1 407 ? 25.218 40.422 30.173 1.00 56.25 407 CYS A CA 1
ATOM 3257 C C . CYS A 1 407 ? 26.754 40.359 30.183 1.00 56.25 407 CYS A C 1
ATOM 3259 O O . CYS A 1 407 ? 27.456 41.367 30.101 1.00 56.25 407 CYS A O 1
ATOM 3261 N N . ARG A 1 408 ? 27.301 39.146 30.300 1.00 66.88 408 ARG A N 1
ATOM 3262 C CA . ARG A 1 408 ? 28.744 38.899 30.201 1.00 66.88 408 ARG A CA 1
ATOM 3263 C C . ARG A 1 408 ? 29.097 38.640 28.736 1.00 66.88 408 ARG A C 1
ATOM 3265 O O . ARG A 1 408 ? 28.776 37.580 28.203 1.00 66.88 408 ARG A O 1
ATOM 3272 N N . ARG A 1 409 ? 29.785 39.587 28.082 1.00 62.47 409 ARG A N 1
ATOM 3273 C CA . ARG A 1 409 ? 30.216 39.482 26.666 1.00 62.47 409 ARG A CA 1
ATOM 3274 C C . ARG A 1 409 ? 30.920 38.154 26.345 1.00 62.47 409 ARG A C 1
ATOM 3276 O O . ARG A 1 409 ? 30.708 37.599 25.275 1.00 62.47 409 ARG A O 1
ATOM 3283 N N . THR A 1 410 ? 31.682 37.604 27.288 1.00 63.12 410 THR A N 1
ATOM 3284 C CA . THR A 1 410 ? 32.325 36.283 27.191 1.00 63.12 410 THR A CA 1
ATOM 3285 C C . THR A 1 410 ? 31.335 35.128 27.049 1.00 63.12 410 THR A C 1
ATOM 3287 O O . THR A 1 410 ? 31.582 34.224 26.260 1.00 63.12 410 THR A O 1
ATOM 3290 N N . ILE A 1 411 ? 30.200 35.161 27.755 1.00 67.88 411 ILE A N 1
ATOM 3291 C CA . ILE A 1 411 ? 29.149 34.136 27.644 1.00 67.88 411 ILE A CA 1
ATOM 3292 C C . ILE A 1 411 ? 28.469 34.236 26.277 1.00 67.88 411 ILE A C 1
ATOM 3294 O O . ILE A 1 411 ? 28.259 33.218 25.628 1.00 67.88 411 ILE A O 1
ATOM 3298 N N . VAL A 1 412 ? 28.190 35.451 25.797 1.00 66.12 412 VAL A N 1
ATOM 3299 C CA . VAL A 1 412 ? 27.596 35.666 24.466 1.00 66.12 412 VAL A CA 1
ATOM 3300 C C . VAL A 1 412 ? 28.524 35.153 23.359 1.00 66.12 412 VAL A C 1
ATOM 3302 O O . VAL A 1 412 ? 28.083 34.401 22.492 1.00 66.12 412 VAL A O 1
ATOM 3305 N N . ILE A 1 413 ? 29.817 35.488 23.417 1.00 69.19 413 ILE A N 1
ATOM 3306 C CA . ILE A 1 413 ? 30.823 35.000 22.461 1.00 69.19 413 ILE A CA 1
ATOM 3307 C C . ILE A 1 413 ? 30.953 33.472 22.538 1.00 69.19 413 ILE A C 1
ATOM 3309 O O . ILE A 1 413 ? 30.985 32.815 21.500 1.00 69.19 413 ILE A O 1
ATOM 3313 N N . ALA A 1 414 ? 30.958 32.889 23.742 1.00 72.81 414 ALA A N 1
ATOM 3314 C CA . ALA A 1 414 ? 31.004 31.439 23.923 1.00 72.81 414 ALA A CA 1
ATOM 3315 C C . ALA A 1 414 ? 29.765 30.738 23.339 1.00 72.81 414 ALA A C 1
ATOM 3317 O O . ALA A 1 414 ? 29.899 29.718 22.668 1.00 72.81 414 ALA A O 1
ATOM 3318 N N . VAL A 1 415 ? 28.566 31.299 23.526 1.00 71.56 415 VAL A N 1
ATOM 3319 C CA . VAL A 1 415 ? 27.319 30.764 22.954 1.00 71.56 415 VAL A CA 1
ATOM 3320 C C . VAL A 1 415 ? 27.327 30.854 21.426 1.00 71.56 415 VAL A C 1
ATOM 3322 O O . VAL A 1 415 ? 26.974 29.880 20.764 1.00 71.56 415 VAL A O 1
ATOM 3325 N N . ILE A 1 416 ? 27.777 31.973 20.849 1.00 74.31 416 ILE A N 1
ATOM 3326 C CA . ILE A 1 416 ? 27.928 32.119 19.390 1.00 74.31 416 ILE A CA 1
ATOM 3327 C C . ILE A 1 416 ? 28.953 31.109 18.852 1.00 74.31 416 ILE A C 1
ATOM 3329 O O . ILE A 1 416 ? 28.681 30.427 17.864 1.00 74.31 416 ILE A O 1
ATOM 3333 N N . GLY A 1 417 ? 30.095 30.950 19.528 1.00 75.38 417 GLY A N 1
ATOM 3334 C CA . GLY A 1 417 ? 31.107 29.951 19.183 1.00 75.38 417 GLY A CA 1
ATOM 3335 C C . GLY A 1 417 ? 30.555 28.523 19.214 1.00 75.38 417 GLY A C 1
ATOM 3336 O O . GLY A 1 417 ? 30.723 27.774 18.252 1.00 75.38 417 GLY A O 1
ATOM 3337 N N . LEU A 1 418 ? 29.816 28.161 20.267 1.00 77.19 418 LEU A N 1
ATOM 3338 C CA . LEU A 1 418 ? 29.146 26.861 20.386 1.00 77.19 418 LEU A CA 1
ATOM 3339 C C . LEU A 1 418 ? 28.079 26.648 19.303 1.00 77.19 418 LEU A C 1
ATOM 3341 O O . LEU A 1 418 ? 27.947 25.534 18.803 1.00 77.19 418 LEU A O 1
ATOM 3345 N N . LEU A 1 419 ? 27.350 27.690 18.894 1.00 76.44 419 LEU A N 1
ATOM 3346 C CA . LEU A 1 419 ? 26.391 27.618 17.785 1.00 76.44 419 LEU A CA 1
ATOM 3347 C C . LEU A 1 419 ? 27.090 27.378 16.439 1.00 76.44 419 LEU A C 1
ATOM 3349 O O . LEU A 1 419 ? 26.634 26.546 15.651 1.00 76.44 419 LEU A O 1
ATOM 3353 N N . ILE A 1 420 ? 28.218 28.041 16.173 1.00 78.50 420 ILE A N 1
ATOM 3354 C CA . ILE A 1 420 ? 29.004 27.830 14.945 1.00 78.50 420 ILE A CA 1
ATOM 3355 C C . ILE A 1 420 ? 29.580 26.407 14.919 1.00 78.50 420 ILE A C 1
ATOM 3357 O O . ILE A 1 420 ? 29.424 25.686 13.935 1.00 78.50 420 ILE A O 1
ATOM 3361 N N . ILE A 1 421 ? 30.172 25.950 16.023 1.00 82.12 421 ILE A N 1
ATOM 3362 C CA . ILE A 1 421 ? 30.687 24.578 16.133 1.00 82.12 421 ILE A CA 1
ATOM 3363 C C . ILE A 1 421 ? 29.540 23.569 15.993 1.00 82.12 421 ILE A C 1
ATOM 3365 O O . ILE A 1 421 ? 29.640 22.610 15.227 1.00 82.12 421 ILE A O 1
ATOM 3369 N N . GLY A 1 422 ? 28.413 23.808 16.664 1.00 76.81 422 GLY A N 1
ATOM 3370 C CA . GLY A 1 422 ? 27.218 22.974 16.579 1.00 76.81 422 GLY A CA 1
ATOM 3371 C C . GLY A 1 422 ? 26.670 22.873 15.154 1.00 76.81 422 GLY A C 1
ATOM 3372 O O . GLY A 1 422 ? 26.349 21.779 14.687 1.00 76.81 422 GLY A O 1
ATOM 3373 N N . THR A 1 423 ? 26.615 23.981 14.413 1.00 77.62 423 THR A N 1
ATOM 3374 C CA . THR A 1 423 ? 26.182 23.990 13.003 1.00 77.62 423 THR A CA 1
ATOM 3375 C C . THR A 1 423 ? 27.175 23.275 12.085 1.00 77.62 423 THR A C 1
ATOM 3377 O O . THR A 1 423 ? 26.750 22.510 11.215 1.00 77.62 423 THR A O 1
ATOM 3380 N N . ALA A 1 424 ? 28.484 23.424 12.300 1.00 78.31 424 ALA A N 1
ATOM 3381 C CA . ALA A 1 424 ? 29.509 22.702 11.546 1.00 78.31 424 ALA A CA 1
ATOM 3382 C C . ALA A 1 424 ? 29.441 21.182 11.789 1.00 78.31 424 ALA A C 1
ATOM 3384 O O . ALA A 1 424 ? 29.378 20.397 10.837 1.00 78.31 424 ALA A O 1
ATOM 3385 N N . VAL A 1 425 ? 29.367 20.757 13.056 1.00 82.69 425 VAL A N 1
ATOM 3386 C CA . VAL A 1 425 ? 29.257 19.341 13.444 1.00 82.69 425 VAL A CA 1
ATOM 3387 C C . VAL A 1 425 ? 27.967 18.732 12.903 1.00 82.69 425 VAL A C 1
ATOM 3389 O O . VAL A 1 425 ? 27.996 17.664 12.286 1.00 82.69 425 VAL A O 1
ATOM 3392 N N . THR A 1 426 ? 26.829 19.410 13.069 1.00 75.75 426 THR A N 1
ATOM 3393 C CA . THR A 1 426 ? 25.547 18.920 12.539 1.00 75.75 426 THR A CA 1
ATOM 3394 C C . THR A 1 426 ? 25.558 18.835 11.015 1.00 75.75 426 THR A C 1
ATOM 3396 O O . THR A 1 426 ? 25.082 17.839 10.475 1.00 75.75 426 THR A O 1
ATOM 3399 N N . SER A 1 427 ? 26.162 19.798 10.312 1.00 77.38 427 SER A N 1
ATOM 3400 C CA . SER A 1 427 ? 26.319 19.763 8.850 1.00 77.38 427 SER A CA 1
ATOM 3401 C C . SER A 1 427 ? 27.188 18.590 8.388 1.00 77.38 427 SER A C 1
ATOM 3403 O O . SER A 1 427 ? 26.833 17.890 7.434 1.00 77.38 427 SER A O 1
ATOM 3405 N N . PHE A 1 428 ? 28.292 18.316 9.089 1.00 81.50 428 PHE A N 1
ATOM 3406 C CA . PHE A 1 428 ? 29.159 17.171 8.809 1.00 81.50 428 PHE A CA 1
ATOM 3407 C C . PHE A 1 428 ? 28.433 15.835 9.023 1.00 81.50 428 PHE A C 1
ATOM 3409 O O . PHE A 1 428 ? 28.437 14.970 8.140 1.00 81.50 428 PHE A O 1
ATOM 3416 N N . GLN A 1 429 ? 27.736 15.679 10.153 1.00 79.50 429 GLN A N 1
ATOM 3417 C CA . GLN A 1 429 ? 26.937 14.480 10.426 1.00 79.50 429 GLN A CA 1
ATOM 3418 C C . GLN A 1 429 ? 25.812 14.309 9.401 1.00 79.50 429 GLN A C 1
ATOM 3420 O O . GLN A 1 429 ? 25.575 13.203 8.907 1.00 79.50 429 GLN A O 1
ATOM 3425 N N . LEU A 1 430 ? 25.169 15.406 8.997 1.00 77.25 430 LEU A N 1
ATOM 3426 C CA . LEU A 1 430 ? 24.132 15.387 7.976 1.00 77.25 430 LEU A CA 1
ATOM 3427 C C . LEU A 1 430 ? 24.678 14.916 6.628 1.00 77.25 430 LEU A C 1
ATOM 3429 O O . LEU A 1 430 ? 24.052 14.084 5.973 1.00 77.25 430 LEU A O 1
ATOM 3433 N N . LYS A 1 431 ? 25.867 15.381 6.228 1.00 79.50 431 LYS A N 1
ATOM 3434 C CA . LYS A 1 431 ? 26.547 14.919 5.009 1.00 79.50 431 LYS A CA 1
ATOM 3435 C C . LYS A 1 431 ? 26.765 13.403 5.040 1.00 79.50 431 LYS A C 1
ATOM 3437 O O . LYS A 1 431 ? 26.455 12.736 4.052 1.00 79.50 431 LYS A O 1
ATOM 3442 N N . LYS A 1 432 ? 27.215 12.853 6.173 1.00 78.56 432 LYS A N 1
ATOM 3443 C CA . LYS A 1 432 ? 27.435 11.407 6.361 1.00 78.56 432 LYS A CA 1
ATOM 3444 C C . LYS A 1 432 ? 26.134 10.600 6.279 1.00 78.56 432 LYS A C 1
ATOM 3446 O O . LYS A 1 432 ? 26.091 9.577 5.596 1.00 78.56 432 LYS A O 1
ATOM 3451 N N . ILE A 1 433 ? 25.061 11.071 6.920 1.00 74.88 433 ILE A N 1
ATOM 3452 C CA . ILE A 1 433 ? 23.725 10.451 6.846 1.00 74.88 433 ILE A CA 1
ATOM 3453 C C . ILE A 1 433 ? 23.208 10.471 5.404 1.00 74.88 433 ILE A C 1
ATOM 3455 O O . ILE A 1 433 ? 22.739 9.459 4.883 1.00 74.88 433 ILE A O 1
ATOM 3459 N N . LEU A 1 434 ? 23.343 11.612 4.728 1.00 72.50 434 LEU A N 1
ATOM 3460 C CA . LEU A 1 434 ? 22.871 11.784 3.363 1.00 72.50 434 LEU A CA 1
ATOM 3461 C C . LEU A 1 434 ? 23.644 10.918 2.360 1.00 72.50 434 LEU A C 1
ATOM 3463 O O . LEU A 1 434 ? 23.038 10.419 1.417 1.00 72.50 434 LEU A O 1
ATOM 3467 N N . GLN A 1 435 ? 24.950 10.701 2.542 1.00 75.56 435 GLN A N 1
ATOM 3468 C CA . GLN A 1 435 ? 25.746 9.820 1.672 1.00 75.56 435 GLN A CA 1
ATOM 3469 C C . GLN A 1 435 ? 25.268 8.361 1.699 1.00 75.56 435 GLN A C 1
ATOM 3471 O O . GLN A 1 435 ? 25.299 7.695 0.668 1.00 75.56 435 GLN A O 1
ATOM 3476 N N . LYS A 1 436 ? 24.774 7.877 2.844 1.00 78.38 436 LYS A N 1
ATOM 3477 C CA . LYS A 1 436 ? 24.230 6.516 2.989 1.00 78.38 436 LYS A CA 1
ATOM 3478 C C . LYS A 1 436 ? 22.778 6.381 2.515 1.00 78.38 436 LYS A C 1
ATOM 3480 O O . LYS A 1 436 ? 22.211 5.293 2.582 1.00 78.38 436 LYS A O 1
ATOM 3485 N N . ASN A 1 437 ? 22.159 7.463 2.045 1.00 84.38 437 ASN A N 1
ATOM 3486 C CA . ASN A 1 437 ? 20.782 7.438 1.573 1.00 84.38 437 ASN A CA 1
ATOM 3487 C C . ASN A 1 437 ? 20.660 6.592 0.282 1.00 84.38 437 ASN A C 1
ATOM 3489 O O . ASN A 1 437 ? 21.358 6.890 -0.695 1.00 84.38 437 ASN A O 1
ATOM 3493 N N . PRO A 1 438 ? 19.749 5.598 0.218 1.00 88.25 438 PRO A N 1
ATOM 3494 C CA . PRO A 1 438 ? 19.583 4.739 -0.958 1.00 88.25 438 PRO A CA 1
ATOM 3495 C C . PRO A 1 438 ? 19.334 5.494 -2.269 1.00 88.25 438 PRO A C 1
ATOM 3497 O O . PRO A 1 438 ? 19.855 5.096 -3.307 1.00 88.25 438 PRO A O 1
ATOM 3500 N N . GLN A 1 439 ? 18.610 6.620 -2.240 1.00 88.88 439 GLN A N 1
ATOM 3501 C CA . GLN A 1 439 ? 18.387 7.454 -3.426 1.00 88.88 439 GLN A CA 1
ATOM 3502 C C . GLN A 1 439 ? 19.689 8.062 -3.947 1.00 88.88 439 GLN A C 1
ATOM 3504 O O . GLN A 1 439 ? 19.928 8.082 -5.154 1.00 88.88 439 GLN A O 1
ATOM 3509 N N . ARG A 1 440 ? 20.557 8.542 -3.050 1.00 89.19 440 ARG A N 1
ATOM 3510 C CA . ARG A 1 440 ? 21.853 9.100 -3.453 1.00 89.19 440 ARG A CA 1
ATOM 3511 C C . ARG A 1 440 ? 22.791 8.021 -3.976 1.00 89.19 440 ARG A C 1
ATOM 3513 O O . ARG A 1 440 ? 23.445 8.264 -4.987 1.00 89.19 440 ARG A O 1
ATOM 3520 N N . LEU A 1 441 ? 22.809 6.848 -3.339 1.00 92.56 441 LEU A N 1
ATOM 3521 C CA . LEU A 1 441 ? 23.567 5.687 -3.816 1.00 92.56 441 LEU A CA 1
ATOM 3522 C C . LEU A 1 441 ? 23.111 5.264 -5.213 1.00 92.56 441 LEU A C 1
ATOM 3524 O O . LEU A 1 441 ? 23.943 5.053 -6.088 1.00 92.56 441 LEU A O 1
ATOM 3528 N N . PHE A 1 442 ? 21.800 5.219 -5.456 1.00 94.88 442 PHE A N 1
ATOM 3529 C CA . PHE A 1 442 ? 21.251 4.905 -6.771 1.00 94.88 442 PHE A CA 1
ATOM 3530 C C . PHE A 1 442 ? 21.661 5.938 -7.827 1.00 94.88 442 PHE A C 1
ATOM 3532 O O . PHE A 1 442 ? 22.160 5.573 -8.888 1.00 94.88 442 PHE A O 1
ATOM 3539 N N . ASN A 1 443 ? 21.526 7.233 -7.526 1.00 94.50 443 ASN A N 1
ATOM 3540 C CA . ASN A 1 443 ? 21.925 8.299 -8.449 1.00 94.50 443 ASN A CA 1
ATOM 3541 C C . ASN A 1 443 ? 23.440 8.281 -8.729 1.00 94.50 443 ASN A C 1
ATOM 3543 O O . ASN A 1 443 ? 23.860 8.555 -9.851 1.00 94.50 443 ASN A O 1
ATOM 3547 N N . ALA A 1 444 ? 24.266 7.959 -7.728 1.00 94.50 444 ALA A N 1
ATOM 3548 C CA . ALA A 1 444 ? 25.704 7.769 -7.906 1.00 94.50 444 ALA A CA 1
ATOM 3549 C C . ALA A 1 444 ? 26.008 6.556 -8.796 1.00 94.50 444 ALA A C 1
ATOM 3551 O O . ALA A 1 444 ? 26.773 6.690 -9.744 1.00 94.50 444 ALA A O 1
ATOM 3552 N N . ALA A 1 445 ? 25.340 5.423 -8.566 1.00 96.62 445 ALA A N 1
ATOM 3553 C CA . ALA A 1 445 ? 25.488 4.219 -9.378 1.00 96.62 445 ALA A CA 1
ATOM 3554 C C . ALA A 1 445 ? 25.134 4.451 -10.855 1.00 96.62 445 ALA A C 1
ATOM 3556 O O . ALA A 1 445 ? 25.803 3.926 -11.742 1.00 96.62 445 ALA A O 1
ATOM 3557 N N . ILE A 1 446 ? 24.106 5.262 -11.129 1.00 97.44 446 ILE A N 1
ATOM 3558 C CA . ILE A 1 446 ? 23.751 5.669 -12.495 1.00 97.44 446 ILE A CA 1
ATOM 3559 C C . ILE A 1 446 ? 24.890 6.473 -13.131 1.00 97.44 446 ILE A C 1
ATOM 3561 O O . ILE A 1 446 ? 25.342 6.103 -14.210 1.00 97.44 446 ILE A O 1
ATOM 3565 N N . ARG A 1 447 ? 25.434 7.486 -12.438 1.00 97.00 447 ARG A N 1
ATOM 3566 C CA . ARG A 1 447 ? 26.596 8.248 -12.937 1.00 97.00 447 ARG A CA 1
ATOM 3567 C C . ARG A 1 447 ? 27.819 7.360 -13.171 1.00 97.00 447 ARG A C 1
ATOM 3569 O O . ARG A 1 447 ? 28.513 7.520 -14.171 1.00 97.00 447 ARG A O 1
ATOM 3576 N N . ASP A 1 448 ? 28.088 6.413 -12.277 1.00 97.25 448 ASP A N 1
ATOM 3577 C CA . ASP A 1 448 ? 29.189 5.460 -12.434 1.00 97.25 448 ASP A CA 1
ATOM 3578 C C . ASP A 1 448 ? 28.972 4.566 -13.666 1.00 97.25 448 ASP A C 1
ATOM 3580 O O . ASP A 1 448 ? 29.902 4.355 -14.440 1.00 97.25 448 ASP A O 1
ATOM 3584 N N . LYS A 1 449 ? 27.739 4.100 -13.913 1.00 97.00 449 LYS A N 1
ATOM 3585 C CA . LYS A 1 449 ? 27.379 3.340 -15.123 1.00 97.00 449 LYS A CA 1
ATOM 3586 C C . LYS A 1 449 ? 27.572 4.176 -16.391 1.00 97.00 449 LYS A C 1
ATOM 3588 O O . LYS A 1 449 ? 28.129 3.670 -17.361 1.00 97.00 449 LYS A O 1
ATOM 3593 N N . ASP A 1 450 ? 27.109 5.424 -16.390 1.00 96.12 450 ASP A N 1
ATOM 3594 C CA . ASP A 1 450 ? 27.185 6.321 -17.551 1.00 96.12 450 ASP A CA 1
ATOM 3595 C C . ASP A 1 450 ? 28.639 6.715 -17.865 1.00 96.12 450 ASP A C 1
ATOM 3597 O O . ASP A 1 450 ? 29.021 6.803 -19.027 1.00 96.12 450 ASP A O 1
ATOM 3601 N N . THR A 1 451 ? 29.489 6.817 -16.836 1.00 97.06 451 THR A N 1
ATOM 3602 C CA . THR A 1 451 ? 30.948 7.021 -16.959 1.00 97.06 451 THR A CA 1
ATOM 3603 C C . THR A 1 451 ? 31.742 5.719 -17.143 1.00 97.06 451 THR A C 1
ATOM 3605 O O . THR A 1 451 ? 32.955 5.704 -16.954 1.00 97.06 451 THR A O 1
ATOM 3608 N N . ARG A 1 452 ? 31.077 4.606 -17.497 1.00 96.69 452 ARG A N 1
ATOM 3609 C CA . ARG A 1 452 ? 31.670 3.270 -17.735 1.00 96.69 452 ARG A CA 1
ATOM 3610 C C . ARG A 1 452 ? 32.423 2.651 -16.543 1.00 96.69 452 ARG A C 1
ATOM 3612 O O . ARG A 1 452 ? 33.073 1.616 -16.681 1.00 96.69 452 ARG A O 1
ATOM 3619 N N . ARG A 1 453 ? 32.272 3.192 -15.331 1.00 97.81 453 ARG A N 1
ATOM 3620 C CA . ARG A 1 453 ? 32.785 2.624 -14.069 1.00 97.81 453 ARG A CA 1
ATOM 3621 C C . ARG A 1 453 ? 31.844 1.535 -13.543 1.00 97.81 453 ARG A C 1
ATOM 3623 O O . ARG A 1 453 ? 31.288 1.614 -12.448 1.00 97.81 453 ARG A O 1
ATOM 3630 N N . TYR A 1 454 ? 31.657 0.483 -14.339 1.00 97.69 454 TYR A N 1
ATOM 3631 C CA . TYR A 1 454 ? 30.629 -0.541 -14.115 1.00 97.69 454 TYR A CA 1
ATOM 3632 C C . TYR A 1 454 ? 30.789 -1.332 -12.808 1.00 97.69 454 TYR A C 1
ATOM 3634 O O . TYR A 1 454 ? 29.788 -1.721 -12.205 1.00 97.69 454 TYR A O 1
ATOM 3642 N N . ALA A 1 455 ? 32.021 -1.570 -12.345 1.00 96.56 455 ALA A N 1
ATOM 3643 C CA . ALA A 1 455 ? 32.264 -2.262 -11.077 1.00 96.56 455 ALA A CA 1
ATOM 3644 C C . ALA A 1 455 ? 31.768 -1.441 -9.873 1.00 96.56 455 ALA A C 1
ATOM 3646 O O . ALA A 1 455 ? 31.009 -1.964 -9.055 1.00 96.56 455 ALA A O 1
ATOM 3647 N N . ALA A 1 456 ? 32.112 -0.149 -9.821 1.00 96.19 456 ALA A N 1
ATOM 3648 C CA . ALA A 1 456 ? 31.630 0.783 -8.801 1.00 96.19 456 ALA A CA 1
ATOM 3649 C C . ALA A 1 456 ? 30.101 0.944 -8.862 1.00 96.19 456 ALA A C 1
ATOM 3651 O O . ALA A 1 456 ? 29.420 0.851 -7.838 1.00 96.19 456 ALA A O 1
ATOM 3652 N N . ALA A 1 457 ? 29.542 1.059 -10.074 1.00 97.88 457 ALA A N 1
ATOM 3653 C CA . ALA A 1 457 ? 28.097 1.111 -10.278 1.00 97.88 457 ALA A CA 1
ATOM 3654 C C . ALA A 1 457 ? 27.390 -0.109 -9.665 1.00 97.88 457 ALA A C 1
ATOM 3656 O O . ALA A 1 457 ? 26.429 0.038 -8.910 1.00 97.88 457 ALA A O 1
ATOM 3657 N N . ARG A 1 458 ? 27.888 -1.326 -9.936 1.00 98.06 458 ARG A N 1
ATOM 3658 C CA . ARG A 1 458 ? 27.323 -2.561 -9.370 1.00 98.06 458 ARG A CA 1
ATOM 3659 C C . ARG A 1 458 ? 27.392 -2.604 -7.847 1.00 98.06 458 ARG A C 1
ATOM 3661 O O . ARG A 1 458 ? 26.423 -3.046 -7.235 1.00 98.06 458 ARG A O 1
ATOM 3668 N N . GLN A 1 459 ? 28.488 -2.148 -7.239 1.00 96.69 459 GLN A N 1
ATOM 3669 C CA . GLN A 1 459 ? 28.614 -2.091 -5.777 1.00 96.69 459 GLN A CA 1
ATOM 3670 C C . GLN A 1 459 ? 27.544 -1.174 -5.171 1.00 96.69 459 GLN A C 1
ATOM 3672 O O . GLN A 1 459 ? 26.800 -1.595 -4.284 1.00 96.69 459 GLN A O 1
ATOM 3677 N N . ASN A 1 460 ? 27.389 0.038 -5.709 1.00 96.31 460 ASN A N 1
ATOM 3678 C CA . ASN A 1 460 ? 26.378 0.986 -5.239 1.00 96.31 460 ASN A CA 1
ATOM 3679 C C . ASN A 1 460 ? 24.945 0.462 -5.456 1.00 96.31 460 ASN A C 1
ATOM 3681 O O . ASN A 1 460 ? 24.111 0.561 -4.554 1.00 96.31 460 ASN A O 1
ATOM 3685 N N . PHE A 1 461 ? 24.654 -0.181 -6.593 1.00 97.81 461 PHE A N 1
ATOM 3686 C CA . PHE A 1 461 ? 23.361 -0.843 -6.815 1.00 97.81 461 PHE A CA 1
ATOM 3687 C C . PHE A 1 461 ? 23.105 -1.999 -5.836 1.00 97.81 461 PHE A C 1
ATOM 3689 O O . PHE A 1 461 ? 21.984 -2.144 -5.347 1.00 97.81 461 PHE A O 1
ATOM 3696 N N . ALA A 1 462 ? 24.121 -2.799 -5.504 1.00 96.94 462 ALA A N 1
ATOM 3697 C CA . ALA A 1 462 ? 23.993 -3.882 -4.531 1.00 96.94 462 ALA A CA 1
ATOM 3698 C C . ALA A 1 462 ? 23.659 -3.355 -3.125 1.00 96.94 462 ALA A C 1
ATOM 3700 O O . ALA A 1 462 ? 22.822 -3.940 -2.433 1.00 96.94 462 ALA A O 1
ATOM 3701 N N . LEU A 1 463 ? 24.238 -2.215 -2.728 1.00 95.12 463 LEU A N 1
ATOM 3702 C CA . LEU A 1 463 ? 23.893 -1.541 -1.472 1.00 95.12 463 LEU A CA 1
ATOM 3703 C C . LEU A 1 463 ? 22.429 -1.079 -1.450 1.00 95.12 463 LEU A C 1
ATOM 3705 O O . LEU A 1 463 ? 21.754 -1.255 -0.437 1.00 95.12 463 LEU A O 1
ATOM 3709 N N . VAL A 1 464 ? 21.908 -0.556 -2.567 1.00 95.44 464 VAL A N 1
ATOM 3710 C CA . VAL A 1 464 ? 20.485 -0.184 -2.688 1.00 95.44 464 VAL A CA 1
ATOM 3711 C C . VAL A 1 464 ? 19.579 -1.406 -2.535 1.00 95.44 464 VAL A C 1
ATOM 3713 O O . VAL A 1 464 ? 18.605 -1.351 -1.786 1.00 95.44 464 VAL A O 1
ATOM 3716 N N . ILE A 1 465 ? 19.912 -2.523 -3.191 1.00 95.12 465 ILE A N 1
ATOM 3717 C CA . ILE A 1 465 ? 19.143 -3.775 -3.086 1.00 95.12 465 ILE A CA 1
ATOM 3718 C C . ILE A 1 465 ? 19.147 -4.297 -1.647 1.00 95.12 465 ILE A C 1
ATOM 3720 O O . ILE A 1 465 ? 18.112 -4.750 -1.167 1.00 95.12 465 ILE A O 1
ATOM 3724 N N . LYS A 1 466 ? 20.286 -4.215 -0.951 1.00 93.56 466 LYS A N 1
ATOM 3725 C CA . LYS A 1 466 ? 20.397 -4.622 0.455 1.00 93.56 466 LYS A CA 1
ATOM 3726 C C . LYS A 1 466 ? 19.565 -3.728 1.378 1.00 93.56 466 LYS A C 1
ATOM 3728 O O . LYS A 1 466 ? 18.965 -4.231 2.320 1.00 93.56 466 LYS A O 1
ATOM 3733 N N . ALA A 1 467 ? 19.531 -2.422 1.116 1.00 90.62 467 ALA A N 1
ATOM 3734 C CA . ALA A 1 467 ? 18.812 -1.462 1.948 1.00 90.62 467 ALA A CA 1
ATOM 3735 C C . ALA A 1 467 ? 17.287 -1.508 1.749 1.00 90.62 467 ALA A C 1
ATOM 3737 O O . ALA A 1 467 ? 16.546 -1.358 2.715 1.00 90.62 467 ALA A O 1
ATOM 3738 N N . LEU A 1 468 ? 16.813 -1.693 0.511 1.00 92.12 468 LEU A N 1
ATOM 3739 C CA . LEU A 1 468 ? 15.391 -1.614 0.151 1.00 92.12 468 LEU A CA 1
ATOM 3740 C C . LEU A 1 468 ? 14.968 -2.786 -0.759 1.00 92.12 468 LEU A C 1
ATOM 3742 O O . LEU A 1 468 ? 14.553 -2.551 -1.897 1.00 92.12 468 LEU A O 1
ATOM 3746 N N . PRO A 1 469 ? 15.045 -4.050 -0.304 1.00 92.31 469 PRO A N 1
ATOM 3747 C CA . PRO A 1 469 ? 14.944 -5.234 -1.170 1.00 92.31 469 PRO A CA 1
ATOM 3748 C C . PRO A 1 469 ? 13.622 -5.359 -1.940 1.00 92.31 469 PRO A C 1
ATOM 3750 O O . PRO A 1 469 ? 13.612 -5.920 -3.043 1.00 92.31 469 PRO A O 1
ATOM 3753 N N . GLN A 1 470 ? 12.540 -4.809 -1.383 1.00 92.31 470 GLN A N 1
ATOM 3754 C CA . GLN A 1 470 ? 11.185 -4.853 -1.934 1.00 92.31 470 GLN A CA 1
ATOM 3755 C C . GLN A 1 470 ? 10.800 -3.607 -2.739 1.00 92.31 470 GLN A C 1
ATOM 3757 O O . GLN A 1 470 ? 9.657 -3.513 -3.160 1.00 92.31 470 GLN A O 1
ATOM 3762 N N . SER A 1 471 ? 11.710 -2.654 -2.956 1.00 94.00 471 SER A N 1
ATOM 3763 C CA . SER A 1 471 ? 11.415 -1.387 -3.642 1.00 94.00 471 SER A CA 1
ATOM 3764 C C . SER A 1 471 ? 11.481 -1.477 -5.170 1.00 94.00 471 SER A C 1
ATOM 3766 O O . SER A 1 471 ? 12.218 -2.291 -5.738 1.00 94.00 471 SER A O 1
ATOM 3768 N N . ASP A 1 472 ? 10.806 -0.546 -5.854 1.00 93.25 472 ASP A N 1
ATOM 3769 C CA . ASP A 1 472 ? 11.016 -0.318 -7.294 1.00 93.25 472 ASP A CA 1
ATOM 3770 C C . ASP A 1 472 ? 12.477 0.071 -7.598 1.00 93.25 472 ASP A C 1
ATOM 3772 O O . ASP A 1 472 ? 13.035 -0.326 -8.622 1.00 93.25 472 ASP A O 1
ATOM 3776 N N . MET A 1 473 ? 13.145 0.773 -6.675 1.00 94.06 473 MET A N 1
ATOM 3777 C CA . MET A 1 473 ? 14.571 1.085 -6.791 1.00 94.06 473 MET A CA 1
ATOM 3778 C C . MET A 1 473 ? 15.439 -0.176 -6.821 1.00 94.06 473 MET A C 1
ATOM 3780 O O . MET A 1 473 ? 16.353 -0.261 -7.638 1.00 94.06 473 MET A O 1
ATOM 3784 N N . ALA A 1 474 ? 15.148 -1.177 -5.984 1.00 95.06 474 ALA A N 1
ATOM 3785 C CA . ALA A 1 474 ? 15.864 -2.449 -6.002 1.00 95.06 474 ALA A CA 1
ATOM 3786 C C . ALA A 1 474 ? 15.594 -3.243 -7.285 1.00 95.06 474 ALA A C 1
ATOM 3788 O O . ALA A 1 474 ? 16.525 -3.827 -7.840 1.00 95.06 474 ALA A O 1
ATOM 3789 N N . ARG A 1 475 ? 14.360 -3.230 -7.810 1.00 95.12 475 ARG A N 1
ATOM 3790 C CA . ARG A 1 475 ? 14.051 -3.813 -9.132 1.00 95.12 475 ARG A CA 1
ATOM 3791 C C . ARG A 1 475 ? 14.878 -3.164 -10.243 1.00 95.12 475 ARG A C 1
ATOM 3793 O O . ARG A 1 475 ? 15.512 -3.876 -11.019 1.00 95.12 475 ARG A O 1
ATOM 3800 N N . ASN A 1 476 ? 14.933 -1.833 -10.272 1.00 96.38 476 ASN A N 1
ATOM 3801 C CA . ASN A 1 476 ? 15.745 -1.083 -11.232 1.00 96.38 476 ASN A CA 1
ATOM 3802 C C . ASN A 1 476 ? 17.241 -1.378 -11.058 1.00 96.38 476 ASN A C 1
ATOM 3804 O O . ASN A 1 476 ? 17.941 -1.622 -12.035 1.00 96.38 476 ASN A O 1
ATOM 3808 N N . ALA A 1 477 ? 17.730 -1.422 -9.818 1.00 97.38 477 ALA A N 1
ATOM 3809 C CA . ALA A 1 477 ? 19.122 -1.729 -9.506 1.00 97.38 477 ALA A CA 1
ATOM 3810 C C . ALA A 1 477 ? 19.528 -3.134 -9.986 1.00 97.38 477 ALA A C 1
ATOM 3812 O O . ALA A 1 477 ? 20.603 -3.287 -10.561 1.00 97.38 477 ALA A O 1
ATOM 3813 N N . ARG A 1 478 ? 18.663 -4.152 -9.828 1.00 97.12 478 ARG A N 1
ATOM 3814 C CA . ARG A 1 478 ? 18.907 -5.511 -10.356 1.00 97.12 478 ARG A CA 1
ATOM 3815 C C . ARG A 1 478 ? 19.067 -5.501 -11.877 1.00 97.12 478 ARG A C 1
ATOM 3817 O O . ARG A 1 478 ? 20.011 -6.100 -12.387 1.00 97.12 478 ARG A O 1
ATOM 3824 N N . TYR A 1 479 ? 18.194 -4.782 -12.585 1.00 97.88 479 TYR A N 1
ATOM 3825 C CA . TYR A 1 479 ? 18.308 -4.615 -14.035 1.00 97.88 479 TYR A CA 1
ATOM 3826 C C . TYR A 1 479 ? 19.598 -3.894 -14.432 1.00 97.88 479 TYR A C 1
ATOM 3828 O O . TYR A 1 479 ? 20.316 -4.366 -15.311 1.00 97.88 479 TYR A O 1
ATOM 3836 N N . TYR A 1 480 ? 19.947 -2.793 -13.762 1.00 98.19 480 TYR A N 1
ATOM 3837 C CA . TYR A 1 480 ? 21.174 -2.066 -14.080 1.00 98.19 480 TYR A CA 1
ATOM 3838 C C . TYR A 1 480 ? 22.442 -2.861 -13.767 1.00 98.19 480 TYR A C 1
ATOM 3840 O O . TYR A 1 480 ? 23.413 -2.732 -14.503 1.00 98.19 480 TYR A O 1
ATOM 3848 N N . ILE A 1 481 ? 22.443 -3.734 -12.755 1.00 98.31 481 ILE A N 1
ATOM 3849 C CA . ILE A 1 481 ? 23.549 -4.677 -12.534 1.00 98.31 481 ILE A CA 1
ATOM 3850 C C . ILE A 1 481 ? 23.710 -5.617 -13.736 1.00 98.31 481 ILE A C 1
ATOM 3852 O O . ILE A 1 481 ? 24.830 -5.778 -14.224 1.00 98.31 481 ILE A O 1
ATOM 3856 N N . ALA A 1 482 ? 22.612 -6.196 -14.235 1.00 98.06 482 ALA A N 1
ATOM 3857 C CA . ALA A 1 482 ? 22.637 -7.052 -15.421 1.00 98.06 482 ALA A CA 1
ATOM 3858 C C . ALA A 1 482 ? 23.120 -6.282 -16.664 1.00 98.06 482 ALA A C 1
ATOM 3860 O O . ALA A 1 482 ? 24.009 -6.747 -17.376 1.00 98.06 482 ALA A O 1
ATOM 3861 N N . ALA A 1 483 ? 22.628 -5.055 -16.859 1.00 97.69 483 ALA A N 1
ATOM 3862 C CA . ALA A 1 483 ? 23.068 -4.169 -17.933 1.00 97.69 483 ALA A CA 1
ATOM 3863 C C . ALA A 1 483 ? 24.561 -3.808 -17.824 1.00 97.69 483 ALA A C 1
ATOM 3865 O O . ALA A 1 483 ? 25.258 -3.790 -18.831 1.00 97.69 483 ALA A O 1
ATOM 3866 N N . CYS A 1 484 ? 25.088 -3.573 -16.618 1.00 98.31 484 CYS A N 1
ATOM 3867 C CA . CYS A 1 484 ? 26.518 -3.338 -16.408 1.00 98.31 484 CYS A CA 1
ATOM 3868 C C . CYS A 1 484 ? 27.369 -4.552 -16.809 1.00 98.31 484 CYS A C 1
ATOM 3870 O O . CYS A 1 484 ? 28.454 -4.363 -17.344 1.00 98.31 484 CYS A O 1
ATOM 3872 N N . TYR A 1 485 ? 26.921 -5.786 -16.548 1.00 98.38 485 TYR A N 1
ATOM 3873 C CA . TYR A 1 485 ? 27.626 -6.979 -17.042 1.00 98.38 485 TYR A CA 1
ATOM 3874 C C . TYR A 1 485 ? 27.547 -7.092 -18.566 1.00 98.38 485 TYR A C 1
ATOM 3876 O O . TYR A 1 485 ? 28.563 -7.344 -19.208 1.00 98.38 485 TYR A O 1
ATOM 3884 N N . TYR A 1 486 ? 26.368 -6.837 -19.138 1.00 97.69 486 TYR A N 1
ATOM 3885 C CA . TYR A 1 486 ? 26.147 -6.848 -20.584 1.00 97.69 486 TYR A CA 1
ATOM 3886 C C . TYR A 1 486 ? 27.056 -5.850 -21.320 1.00 97.69 486 TYR A C 1
ATOM 3888 O O . TYR A 1 486 ? 27.712 -6.222 -22.291 1.00 97.69 486 TYR A O 1
ATOM 3896 N N . LEU A 1 487 ? 27.144 -4.610 -20.822 1.00 95.94 487 LEU A N 1
ATOM 3897 C CA . LEU A 1 487 ? 27.977 -3.543 -21.392 1.00 95.94 487 LEU A CA 1
ATOM 3898 C C . LEU A 1 487 ? 29.484 -3.803 -21.249 1.00 95.94 487 LEU A C 1
ATOM 3900 O O . LEU A 1 487 ? 30.264 -3.240 -22.006 1.00 95.94 487 LEU A O 1
ATOM 3904 N N . GLN A 1 488 ? 29.897 -4.645 -20.298 1.00 95.81 488 GLN A N 1
ATOM 3905 C CA . GLN A 1 488 ? 31.292 -5.070 -20.141 1.00 95.81 488 GLN A CA 1
ATOM 3906 C C . GLN A 1 488 ? 31.672 -6.286 -20.996 1.00 95.81 488 GLN A C 1
ATOM 3908 O O . GLN A 1 488 ? 32.813 -6.725 -20.910 1.00 95.81 488 GLN A O 1
ATOM 3913 N N . GLY A 1 489 ? 30.737 -6.871 -21.756 1.00 95.56 489 GLY A N 1
ATOM 3914 C CA . GLY A 1 489 ? 30.986 -8.124 -22.482 1.00 95.56 489 GLY A CA 1
ATOM 3915 C C . GLY A 1 489 ? 31.129 -9.348 -21.568 1.00 95.56 489 GLY A C 1
ATOM 3916 O O . GLY A 1 489 ? 31.725 -10.346 -21.949 1.00 95.56 489 GLY A O 1
ATOM 3917 N N . LEU A 1 490 ? 30.618 -9.279 -20.332 1.00 96.62 490 LEU A N 1
ATOM 3918 C CA . LEU A 1 490 ? 30.653 -10.394 -19.380 1.00 96.62 490 LEU A CA 1
ATOM 3919 C C . LEU A 1 490 ? 29.386 -11.247 -19.522 1.00 96.62 490 LEU A C 1
ATOM 3921 O O . LEU A 1 490 ? 28.528 -11.255 -18.635 1.00 96.62 490 LEU A O 1
ATOM 3925 N N . ASP A 1 491 ? 29.273 -11.942 -20.649 1.00 95.88 491 ASP A N 1
ATOM 3926 C CA . ASP A 1 491 ? 28.065 -12.623 -21.135 1.00 95.88 491 ASP A CA 1
ATOM 3927 C C . ASP A 1 491 ? 27.451 -13.586 -20.128 1.00 95.88 491 ASP A C 1
ATOM 3929 O O . ASP A 1 491 ? 26.277 -13.447 -19.789 1.00 95.88 491 ASP A O 1
ATOM 3933 N N . SER A 1 492 ? 28.246 -14.501 -19.570 1.00 96.06 492 SER A N 1
ATOM 3934 C CA . SER A 1 492 ? 27.752 -15.493 -18.608 1.00 96.06 492 SER A CA 1
ATOM 3935 C C . SER A 1 492 ? 27.182 -14.830 -17.349 1.00 96.06 492 SER A C 1
ATOM 3937 O O . SER A 1 492 ? 26.132 -15.229 -16.842 1.00 96.06 492 SER A O 1
ATOM 3939 N N . LYS A 1 493 ? 27.824 -13.754 -16.864 1.00 97.69 493 LYS A N 1
ATOM 3940 C CA . LYS A 1 493 ? 27.342 -12.987 -15.700 1.00 97.69 493 LYS A CA 1
ATOM 3941 C C . LYS A 1 493 ? 26.090 -12.179 -16.042 1.00 97.69 493 LYS A C 1
ATOM 3943 O O . LYS A 1 493 ? 25.187 -12.081 -15.211 1.00 97.69 493 LYS A O 1
ATOM 3948 N N . ALA A 1 494 ? 26.019 -11.618 -17.249 1.00 98.12 494 ALA A N 1
ATOM 3949 C CA . ALA A 1 494 ? 24.851 -10.892 -17.732 1.00 98.12 494 ALA A CA 1
ATOM 3950 C C . ALA A 1 494 ? 23.639 -11.823 -17.874 1.00 98.12 494 ALA A C 1
ATOM 3952 O O . ALA A 1 494 ? 22.573 -11.514 -17.342 1.00 98.12 494 ALA A O 1
ATOM 3953 N N . ALA A 1 495 ? 23.818 -12.986 -18.506 1.00 97.88 495 ALA A N 1
ATOM 3954 C CA . ALA A 1 495 ? 22.776 -13.991 -18.677 1.00 97.88 495 ALA A CA 1
ATOM 3955 C C . ALA A 1 495 ? 22.244 -14.481 -17.324 1.00 97.88 495 ALA A C 1
ATOM 3957 O O . ALA A 1 495 ? 21.037 -14.449 -17.087 1.00 97.88 495 ALA A O 1
ATOM 3958 N N . ALA A 1 496 ? 23.135 -14.826 -16.386 1.00 97.81 496 ALA A N 1
ATOM 3959 C CA . ALA A 1 496 ? 22.742 -15.210 -15.031 1.00 97.81 496 ALA A CA 1
ATOM 3960 C C . ALA A 1 496 ? 21.952 -14.096 -14.313 1.00 97.81 496 ALA A C 1
ATOM 3962 O O . ALA A 1 496 ? 20.932 -14.357 -13.673 1.00 97.81 496 ALA A O 1
ATOM 3963 N N . ALA A 1 497 ? 22.385 -12.837 -14.442 1.00 97.56 497 ALA A N 1
ATOM 3964 C CA . ALA A 1 497 ? 21.704 -11.702 -13.826 1.00 97.56 497 ALA A CA 1
ATOM 3965 C C . ALA A 1 497 ? 20.317 -11.431 -14.444 1.00 97.56 497 ALA A C 1
ATOM 3967 O O . ALA A 1 497 ? 19.372 -11.156 -13.702 1.00 97.56 497 ALA A O 1
ATOM 3968 N N . PHE A 1 498 ? 20.165 -11.539 -15.769 1.00 98.06 498 PHE A N 1
ATOM 3969 C CA . PHE A 1 498 ? 18.868 -11.393 -16.440 1.00 98.06 498 PHE A CA 1
ATOM 3970 C C . PHE A 1 498 ? 17.914 -12.554 -16.131 1.00 98.06 498 PHE A C 1
ATOM 3972 O O . PHE A 1 498 ? 16.749 -12.298 -15.818 1.00 98.06 498 PHE A O 1
ATOM 3979 N N . ASN A 1 499 ? 18.398 -13.801 -16.125 1.00 96.62 499 ASN A N 1
ATOM 3980 C CA . ASN A 1 499 ? 17.603 -14.968 -15.722 1.00 96.62 499 ASN A CA 1
ATOM 3981 C C . ASN A 1 499 ? 17.067 -14.810 -14.297 1.00 96.62 499 ASN A C 1
ATOM 3983 O O . ASN A 1 499 ? 15.867 -14.960 -14.061 1.00 96.62 499 ASN A O 1
ATOM 3987 N N . LYS A 1 500 ? 17.911 -14.354 -13.365 1.00 95.06 500 LYS A N 1
ATOM 3988 C CA . LYS A 1 500 ? 17.494 -14.102 -11.982 1.00 95.06 500 LYS A CA 1
ATOM 3989 C C . LYS A 1 500 ? 16.343 -13.097 -11.876 1.00 95.06 500 LYS A C 1
ATOM 3991 O O . LYS A 1 500 ? 15.489 -13.254 -11.008 1.00 95.06 500 LYS A O 1
ATOM 3996 N N . ILE A 1 501 ? 16.281 -12.069 -12.730 1.00 95.19 501 ILE A N 1
ATOM 3997 C CA . ILE A 1 501 ? 15.152 -11.116 -12.751 1.00 95.19 501 ILE A CA 1
ATOM 3998 C C . ILE A 1 501 ? 13.854 -11.824 -13.152 1.00 95.19 501 ILE A C 1
ATOM 4000 O O . ILE A 1 501 ? 12.806 -11.560 -12.568 1.00 95.19 501 ILE A O 1
ATOM 4004 N N . ILE A 1 502 ? 13.921 -12.718 -14.138 1.00 93.56 502 ILE A N 1
ATOM 4005 C CA . ILE A 1 502 ? 12.760 -13.443 -14.662 1.00 93.56 502 ILE A CA 1
ATOM 4006 C C . ILE A 1 502 ? 12.215 -14.445 -13.640 1.00 93.56 502 ILE A C 1
ATOM 4008 O O . ILE A 1 502 ? 10.995 -14.600 -13.559 1.00 93.56 502 ILE A O 1
ATOM 4012 N N . GLU A 1 503 ? 13.104 -15.101 -12.893 1.00 90.44 503 GLU A N 1
ATOM 4013 C CA . GLU A 1 503 ? 12.772 -16.114 -11.886 1.00 90.44 503 GLU A CA 1
ATOM 4014 C C . GLU A 1 503 ? 12.290 -15.501 -10.569 1.00 90.44 503 GLU A C 1
ATOM 4016 O O . GLU A 1 503 ? 11.300 -15.950 -10.001 1.00 90.44 503 GLU A O 1
ATOM 4021 N N . SER A 1 504 ? 12.979 -14.465 -10.078 1.00 86.81 504 SER A N 1
ATOM 4022 C CA . SER A 1 504 ? 12.724 -13.919 -8.736 1.00 86.81 504 SER A CA 1
ATOM 4023 C C . SER A 1 504 ? 11.570 -12.922 -8.658 1.00 86.81 504 SER A C 1
ATOM 4025 O O . SER A 1 504 ? 11.059 -12.687 -7.566 1.00 86.81 504 SER A O 1
ATOM 4027 N N . ASP A 1 505 ? 11.163 -12.320 -9.778 1.00 87.69 505 ASP A N 1
ATOM 4028 C CA . ASP A 1 505 ? 10.096 -11.317 -9.803 1.00 87.69 505 ASP A CA 1
ATOM 4029 C C . ASP A 1 505 ? 9.226 -11.459 -11.064 1.00 87.69 505 ASP A C 1
ATOM 4031 O O . ASP A 1 505 ? 9.470 -10.794 -12.082 1.00 87.69 505 ASP A O 1
ATOM 4035 N N . PRO A 1 506 ? 8.175 -12.303 -11.012 1.00 87.06 506 PRO A N 1
ATOM 4036 C CA . PRO A 1 506 ? 7.260 -12.528 -12.130 1.00 87.06 506 PRO A CA 1
ATOM 4037 C C . PRO A 1 506 ? 6.539 -11.268 -12.633 1.00 87.06 506 PRO A C 1
ATOM 4039 O O . PRO A 1 506 ? 6.041 -11.263 -13.761 1.00 87.06 506 PRO A O 1
ATOM 4042 N N . HIS A 1 507 ? 6.511 -10.186 -11.858 1.00 87.62 507 HIS A N 1
ATOM 4043 C CA . HIS A 1 507 ? 5.853 -8.934 -12.237 1.00 87.62 507 HIS A CA 1
ATOM 4044 C C . HIS A 1 507 ? 6.838 -7.773 -12.399 1.00 87.62 507 HIS A C 1
ATOM 4046 O O . HIS A 1 507 ? 6.422 -6.620 -12.498 1.00 87.62 507 HIS A O 1
ATOM 4052 N N . SER A 1 508 ? 8.144 -8.055 -12.474 1.00 90.75 508 SER A N 1
ATOM 4053 C CA . SER A 1 508 ? 9.140 -7.015 -12.713 1.00 90.75 508 SER A CA 1
ATOM 4054 C C . SER A 1 508 ? 8.867 -6.297 -14.044 1.00 90.75 508 SER A C 1
ATOM 4056 O O . SER A 1 508 ? 8.705 -6.957 -15.080 1.00 90.75 508 SER A O 1
ATOM 4058 N N . PRO A 1 509 ? 8.901 -4.949 -14.072 1.00 90.94 509 PRO A N 1
ATOM 4059 C CA . PRO A 1 509 ? 8.770 -4.188 -15.315 1.00 90.94 509 PRO A CA 1
ATOM 4060 C C . PRO A 1 509 ? 9.925 -4.459 -16.294 1.00 90.94 509 PRO A C 1
ATOM 4062 O O . PRO A 1 509 ? 9.824 -4.142 -17.476 1.00 90.94 509 PRO A O 1
ATOM 4065 N N . TRP A 1 510 ? 11.012 -5.079 -15.824 1.00 95.44 510 TRP A N 1
ATOM 4066 C CA . TRP A 1 510 ? 12.207 -5.376 -16.610 1.00 95.44 510 TRP A CA 1
ATOM 4067 C C . TRP A 1 510 ? 12.208 -6.766 -17.246 1.00 95.44 510 TRP A C 1
ATOM 4069 O O . TRP A 1 510 ? 13.179 -7.105 -17.916 1.00 95.44 510 TRP A O 1
ATOM 4079 N N . ARG A 1 511 ? 11.156 -7.582 -17.074 1.00 95.00 511 ARG A N 1
ATOM 4080 C CA . ARG A 1 511 ? 11.120 -8.940 -17.653 1.00 95.00 511 ARG A CA 1
ATOM 4081 C C . ARG A 1 511 ? 11.201 -8.934 -19.176 1.00 95.00 511 ARG A C 1
ATOM 4083 O O . ARG A 1 511 ? 11.947 -9.734 -19.727 1.00 95.00 511 ARG A O 1
ATOM 4090 N N . ALA A 1 512 ? 10.479 -8.032 -19.846 1.00 95.44 512 ALA A N 1
ATOM 4091 C CA . ALA A 1 512 ? 10.536 -7.908 -21.304 1.00 95.44 512 ALA A CA 1
ATOM 4092 C C . ALA A 1 512 ? 11.966 -7.592 -21.776 1.00 95.44 512 ALA A C 1
ATOM 4094 O O . ALA A 1 512 ? 12.493 -8.274 -22.649 1.00 95.44 512 ALA A O 1
ATOM 4095 N N . SER A 1 513 ? 12.622 -6.626 -21.124 1.00 96.81 513 SER A N 1
ATOM 4096 C CA . SER A 1 513 ? 14.015 -6.265 -21.400 1.00 96.81 513 SER A CA 1
ATOM 4097 C C . SER A 1 513 ? 14.991 -7.402 -21.082 1.00 96.81 513 SER A C 1
ATOM 4099 O O . SER A 1 513 ? 15.947 -7.603 -21.819 1.00 96.81 513 SER A O 1
ATOM 4101 N N . ALA A 1 514 ? 14.764 -8.153 -20.001 1.00 97.50 514 ALA A N 1
ATOM 4102 C CA . ALA A 1 514 ? 15.602 -9.288 -19.624 1.00 97.50 514 ALA A CA 1
ATOM 4103 C C . ALA A 1 514 ? 15.517 -10.421 -20.657 1.00 97.50 514 ALA A C 1
ATOM 4105 O O . ALA A 1 514 ? 16.552 -10.907 -21.096 1.00 97.50 514 ALA A O 1
ATOM 4106 N N . TYR A 1 515 ? 14.309 -10.791 -21.099 1.00 97.62 515 TYR A N 1
ATOM 4107 C CA . TYR A 1 515 ? 14.129 -11.767 -22.179 1.00 97.62 515 TYR A CA 1
ATOM 4108 C C . TYR A 1 515 ? 14.771 -11.299 -23.485 1.00 97.62 515 TYR A C 1
ATOM 4110 O O . TYR A 1 515 ? 15.456 -12.082 -24.136 1.00 97.62 515 TYR A O 1
ATOM 4118 N N . TYR A 1 516 ? 14.592 -10.025 -23.848 1.00 97.94 516 TYR A N 1
ATOM 4119 C CA . TYR A 1 516 ? 15.223 -9.461 -25.037 1.00 97.94 516 TYR A CA 1
ATOM 4120 C C . TYR A 1 516 ? 16.752 -9.576 -24.969 1.00 97.94 516 TYR A C 1
ATOM 4122 O O . TYR A 1 516 ? 17.361 -10.141 -25.873 1.00 97.94 516 TYR A O 1
ATOM 4130 N N . HIS A 1 517 ? 17.373 -9.121 -23.874 1.00 98.12 517 HIS A N 1
ATOM 4131 C CA . HIS A 1 517 ? 18.830 -9.183 -23.712 1.00 98.12 517 HIS A CA 1
ATOM 4132 C C . HIS A 1 517 ? 19.366 -10.610 -23.643 1.00 98.12 517 HIS A C 1
ATOM 4134 O O . HIS A 1 517 ? 20.441 -10.855 -24.173 1.00 98.12 517 HIS A O 1
ATOM 4140 N N . LEU A 1 518 ? 18.631 -11.559 -23.060 1.00 98.00 518 LEU A N 1
ATOM 4141 C CA . LEU A 1 518 ? 18.987 -12.980 -23.137 1.00 98.00 518 LEU A CA 1
ATOM 4142 C C . LEU A 1 518 ? 18.984 -13.483 -24.582 1.00 98.00 518 LEU A C 1
ATOM 4144 O O . LEU A 1 518 ? 19.915 -14.172 -24.977 1.00 98.00 518 LEU A O 1
ATOM 4148 N N . GLY A 1 519 ? 17.997 -13.078 -25.387 1.00 97.38 519 GLY A N 1
ATOM 4149 C CA . GLY A 1 519 ? 17.972 -13.381 -26.817 1.00 97.38 519 GLY A CA 1
ATOM 4150 C C . GLY A 1 519 ? 19.189 -12.821 -27.554 1.00 97.38 519 GLY A C 1
ATOM 4151 O O . GLY A 1 519 ? 19.847 -13.549 -28.293 1.00 97.38 519 GLY A O 1
ATOM 4152 N N . ILE A 1 520 ? 19.537 -11.553 -27.306 1.00 97.81 520 ILE A N 1
ATOM 4153 C CA . ILE A 1 520 ? 20.728 -10.918 -27.893 1.00 97.81 520 ILE A CA 1
ATOM 4154 C C . ILE A 1 520 ? 22.021 -11.607 -27.441 1.00 97.81 520 ILE A C 1
ATOM 4156 O O . ILE A 1 520 ? 22.896 -11.846 -28.269 1.00 97.81 520 ILE A O 1
ATOM 4160 N N . LEU A 1 521 ? 22.135 -11.957 -26.158 1.00 97.69 521 LEU A N 1
ATOM 4161 C CA . LEU A 1 521 ? 23.278 -12.689 -25.610 1.00 97.69 521 LEU A CA 1
ATOM 4162 C C . LEU A 1 521 ? 23.431 -14.072 -26.252 1.00 97.69 521 LEU A C 1
ATOM 4164 O O . LEU A 1 521 ? 24.540 -14.450 -26.609 1.00 97.69 521 LEU A O 1
ATOM 4168 N N . SER A 1 522 ? 22.339 -14.817 -26.436 1.00 96.50 522 SER A N 1
ATOM 4169 C CA . SER A 1 522 ? 22.379 -16.118 -27.115 1.00 96.50 522 SER A CA 1
ATOM 4170 C C . SER A 1 522 ? 22.851 -15.985 -28.564 1.00 96.50 522 SER A C 1
ATOM 4172 O O . SER A 1 522 ? 23.747 -16.713 -28.974 1.00 96.50 522 SER A O 1
ATOM 4174 N N . ILE A 1 523 ? 22.331 -15.000 -29.307 1.00 96.19 523 ILE A N 1
ATOM 4175 C CA . ILE A 1 523 ? 22.753 -14.731 -30.693 1.00 96.19 523 ILE A CA 1
ATOM 4176 C C . ILE A 1 523 ? 24.236 -14.353 -30.749 1.00 96.19 523 ILE A C 1
ATOM 4178 O O . ILE A 1 523 ? 24.961 -14.850 -31.606 1.00 96.19 523 ILE A O 1
ATOM 4182 N N . ARG A 1 524 ? 24.696 -13.497 -29.825 1.00 94.56 524 ARG A N 1
ATOM 4183 C CA . ARG A 1 524 ? 26.108 -13.100 -29.722 1.00 94.56 524 ARG A CA 1
ATOM 4184 C C . ARG A 1 524 ? 27.029 -14.293 -29.460 1.00 94.56 524 ARG A C 1
ATOM 4186 O O . ARG A 1 524 ? 28.142 -14.299 -29.963 1.00 94.56 524 ARG A O 1
ATOM 4193 N N . ASN A 1 525 ? 26.549 -15.296 -28.729 1.00 94.31 525 ASN A N 1
ATOM 4194 C CA . ASN A 1 525 ? 27.269 -16.538 -28.440 1.00 94.31 525 ASN A CA 1
ATOM 4195 C C . ASN A 1 525 ? 26.982 -17.658 -29.461 1.00 94.31 525 ASN A C 1
ATOM 4197 O O . ASN A 1 525 ? 27.150 -18.830 -29.139 1.00 94.31 525 ASN A O 1
ATOM 4201 N N . HIS A 1 526 ? 26.530 -17.313 -30.672 1.00 95.31 526 HIS A N 1
ATOM 4202 C CA . HIS A 1 526 ? 26.238 -18.238 -31.777 1.00 95.31 526 HIS A CA 1
ATOM 4203 C C . HIS A 1 526 ? 25.114 -19.268 -31.524 1.00 95.31 526 HIS A C 1
ATOM 4205 O O . HIS A 1 526 ? 24.909 -20.168 -32.335 1.00 95.31 526 HIS A O 1
ATOM 4211 N N . ASP A 1 527 ? 24.308 -19.107 -30.470 1.00 95.81 527 ASP A N 1
ATOM 4212 C CA . ASP A 1 527 ? 23.112 -19.919 -30.211 1.00 95.81 527 ASP A CA 1
ATOM 4213 C C . ASP A 1 527 ? 21.851 -19.224 -30.754 1.00 95.81 527 ASP A C 1
ATOM 4215 O O . ASP A 1 527 ? 21.080 -18.564 -30.041 1.00 95.81 527 ASP A O 1
ATOM 4219 N N . LEU A 1 528 ? 21.640 -19.367 -32.065 1.00 95.81 528 LEU A N 1
ATOM 4220 C CA . LEU A 1 528 ? 20.491 -18.787 -32.767 1.00 95.81 528 LEU A CA 1
ATOM 4221 C C . LEU A 1 528 ? 19.153 -19.379 -32.305 1.00 95.81 528 LEU A C 1
ATOM 4223 O O . LEU A 1 528 ? 18.146 -18.666 -32.273 1.00 95.81 528 LEU A O 1
ATOM 4227 N N . ASN A 1 529 ? 19.132 -20.653 -31.910 1.00 96.38 529 ASN A N 1
ATOM 4228 C CA . ASN A 1 529 ? 17.917 -21.344 -31.483 1.00 96.38 529 ASN A CA 1
ATOM 4229 C C . ASN A 1 529 ? 17.394 -20.770 -30.163 1.00 96.38 529 ASN A C 1
ATOM 4231 O O . ASN A 1 529 ? 16.226 -20.366 -30.077 1.00 96.38 529 ASN A O 1
ATOM 4235 N N . SER A 1 530 ? 18.256 -20.648 -29.149 1.00 95.25 530 SER A N 1
ATOM 4236 C CA . SER A 1 530 ? 17.886 -19.994 -27.888 1.00 95.25 530 SER A CA 1
ATOM 4237 C C . SER A 1 530 ? 17.585 -18.512 -28.093 1.00 95.25 530 SER A C 1
ATOM 4239 O O . SER A 1 530 ? 16.624 -17.996 -27.517 1.00 95.25 530 SER A O 1
ATOM 4241 N N . GLY A 1 531 ? 18.336 -17.841 -28.975 1.00 96.69 531 GLY A N 1
ATOM 4242 C CA . GLY A 1 531 ? 18.084 -16.460 -29.380 1.00 96.69 531 GLY A CA 1
ATOM 4243 C C . GLY A 1 531 ? 16.652 -16.241 -29.870 1.00 96.69 531 GLY A C 1
ATOM 4244 O O . GLY A 1 531 ? 15.895 -15.457 -29.287 1.00 96.69 531 GLY A O 1
ATOM 4245 N N . ARG A 1 532 ? 16.243 -17.002 -30.894 1.00 97.62 532 ARG A N 1
ATOM 4246 C CA . ARG A 1 532 ? 14.880 -16.975 -31.449 1.00 97.62 532 ARG A CA 1
ATOM 4247 C C . ARG A 1 532 ? 13.838 -17.329 -30.389 1.00 97.62 532 ARG A C 1
ATOM 4249 O O . ARG A 1 532 ? 12.806 -16.662 -30.294 1.00 97.62 532 ARG A O 1
ATOM 4256 N N . ARG A 1 533 ? 14.107 -18.330 -29.543 1.00 97.44 533 ARG A N 1
ATOM 4257 C CA . ARG A 1 533 ? 13.207 -18.732 -28.450 1.00 97.44 533 ARG A CA 1
ATOM 4258 C C . ARG A 1 533 ? 12.939 -17.582 -27.477 1.00 97.44 533 ARG A C 1
ATOM 4260 O O . ARG A 1 533 ? 11.776 -17.321 -27.163 1.00 97.44 533 ARG A O 1
ATOM 4267 N N . TYR A 1 534 ? 13.972 -16.886 -27.007 1.00 97.69 534 TYR A N 1
ATOM 4268 C CA . TYR A 1 534 ? 13.813 -15.780 -26.061 1.00 97.69 534 TYR A CA 1
ATOM 4269 C C . TYR A 1 534 ? 13.117 -14.564 -26.677 1.00 97.69 534 TYR A C 1
ATOM 4271 O O . TYR A 1 534 ? 12.220 -14.001 -26.047 1.00 97.69 534 TYR A O 1
ATOM 4279 N N . LEU A 1 535 ? 13.449 -14.193 -27.916 1.00 97.81 535 LEU A N 1
ATOM 4280 C CA . LEU A 1 535 ? 12.770 -13.095 -28.613 1.00 97.81 535 LEU A CA 1
ATOM 4281 C C . LEU A 1 535 ? 11.279 -13.404 -28.829 1.00 97.81 535 LEU A C 1
ATOM 4283 O O . LEU A 1 535 ? 10.426 -12.563 -28.543 1.00 97.81 535 LEU A O 1
ATOM 4287 N N . ASN A 1 536 ? 10.936 -14.642 -29.194 1.00 97.50 536 ASN A N 1
ATOM 4288 C CA . ASN A 1 536 ? 9.542 -15.086 -29.269 1.00 97.50 536 ASN A CA 1
ATOM 4289 C C . ASN A 1 536 ? 8.833 -15.056 -27.903 1.00 97.50 536 ASN A C 1
ATOM 4291 O O . ASN A 1 536 ? 7.638 -14.757 -27.837 1.00 97.50 536 ASN A O 1
ATOM 4295 N N . MET A 1 537 ? 9.538 -15.300 -26.789 1.00 96.25 537 MET A N 1
ATOM 4296 C CA . MET A 1 537 ? 8.959 -15.109 -25.452 1.00 96.25 537 MET A CA 1
ATOM 4297 C C . MET A 1 537 ? 8.610 -13.645 -25.170 1.00 96.25 537 MET A C 1
ATOM 4299 O O . MET A 1 537 ? 7.595 -13.406 -24.512 1.00 96.25 537 MET A O 1
ATOM 4303 N N . VAL A 1 538 ? 9.394 -12.680 -25.670 1.00 96.69 538 VAL A N 1
ATOM 4304 C CA . VAL A 1 538 ? 9.048 -11.252 -25.571 1.00 96.69 538 VAL A CA 1
ATOM 4305 C C . VAL A 1 538 ? 7.720 -10.997 -26.276 1.00 96.69 538 VAL A C 1
ATOM 4307 O O . VAL A 1 538 ? 6.805 -10.470 -25.651 1.00 96.69 538 VAL A O 1
ATOM 4310 N N . LEU A 1 539 ? 7.571 -11.454 -27.523 1.00 96.56 539 LEU A N 1
ATOM 4311 C CA . LEU A 1 539 ? 6.345 -11.256 -28.305 1.00 96.56 539 LEU A CA 1
ATOM 4312 C C . LEU A 1 539 ? 5.127 -11.937 -27.678 1.00 96.56 539 LEU A C 1
ATOM 4314 O O . LEU A 1 539 ? 4.049 -11.353 -27.625 1.00 96.56 539 LEU A O 1
ATOM 4318 N N . LYS A 1 540 ? 5.300 -13.156 -27.155 1.00 95.81 540 LYS A N 1
ATOM 4319 C CA . LYS A 1 540 ? 4.210 -13.929 -26.551 1.00 95.81 540 LYS A CA 1
ATOM 4320 C C . LYS A 1 540 ? 3.751 -13.354 -25.211 1.00 95.81 540 LYS A C 1
ATOM 4322 O O . LYS A 1 540 ? 2.555 -13.305 -24.941 1.00 95.81 540 LYS A O 1
ATOM 4327 N N . LYS A 1 541 ? 4.689 -12.975 -24.335 1.00 92.19 541 LYS A N 1
ATOM 4328 C CA . LYS A 1 541 ? 4.379 -12.542 -22.958 1.00 92.19 541 LYS A CA 1
ATOM 4329 C C . LYS A 1 541 ? 4.171 -11.034 -22.833 1.00 92.19 541 LYS A C 1
ATOM 4331 O O . LYS A 1 541 ? 3.463 -10.594 -21.931 1.00 92.19 541 LYS A O 1
ATOM 4336 N N . PHE A 1 542 ? 4.784 -10.253 -23.716 1.00 93.19 542 PHE A N 1
ATOM 4337 C CA . PHE A 1 542 ? 4.769 -8.792 -23.708 1.00 93.19 542 PHE A CA 1
ATOM 4338 C C . PHE A 1 542 ? 4.488 -8.268 -25.124 1.00 93.19 542 PHE A C 1
ATOM 4340 O O . PHE A 1 542 ? 5.322 -7.565 -25.684 1.00 93.19 542 PHE A O 1
ATOM 4347 N N . PRO A 1 543 ? 3.321 -8.586 -25.719 1.00 90.75 543 PRO A N 1
ATOM 4348 C CA . PRO A 1 543 ? 3.034 -8.283 -27.128 1.00 90.75 543 PRO A CA 1
ATOM 4349 C C . PRO A 1 543 ? 2.996 -6.784 -27.449 1.00 90.75 543 PRO A C 1
ATOM 4351 O O . PRO A 1 543 ? 3.095 -6.399 -28.612 1.00 90.75 543 PRO A O 1
ATOM 4354 N N . ASN A 1 544 ? 2.852 -5.941 -26.423 1.00 86.50 544 ASN A N 1
ATOM 4355 C CA . ASN A 1 544 ? 2.726 -4.498 -26.548 1.00 86.50 544 ASN A CA 1
ATOM 4356 C C . ASN A 1 544 ? 3.947 -3.795 -25.944 1.00 86.50 544 ASN A C 1
ATOM 4358 O O . ASN A 1 544 ? 4.292 -4.032 -24.784 1.00 86.50 544 ASN A O 1
ATOM 4362 N N . GLY A 1 545 ? 4.526 -2.855 -26.692 1.00 87.56 545 GLY A N 1
ATOM 4363 C CA . GLY A 1 545 ? 5.574 -1.947 -26.229 1.00 87.56 545 GLY A CA 1
ATOM 4364 C C . GLY A 1 545 ? 6.917 -2.143 -26.931 1.00 87.56 545 GLY A C 1
ATOM 4365 O O . GLY A 1 545 ? 7.138 -3.125 -27.629 1.00 87.56 545 GLY A O 1
ATOM 4366 N N . LYS A 1 546 ? 7.845 -1.214 -26.668 1.00 93.38 546 LYS A N 1
ATOM 4367 C CA . LYS A 1 546 ? 9.109 -1.069 -27.412 1.00 93.38 546 LYS A CA 1
ATOM 4368 C C . LYS A 1 546 ? 9.948 -2.347 -27.508 1.00 93.38 546 LYS A C 1
ATOM 4370 O O . LYS A 1 546 ? 10.558 -2.598 -28.534 1.00 93.38 546 LYS A O 1
ATOM 4375 N N . MET A 1 547 ? 9.989 -3.157 -26.447 1.00 94.12 547 MET A N 1
ATOM 4376 C CA . MET A 1 547 ? 10.764 -4.407 -26.454 1.00 94.12 547 MET A CA 1
ATOM 4377 C C . MET A 1 547 ? 10.174 -5.455 -27.400 1.00 94.12 547 MET A C 1
ATOM 4379 O O . MET A 1 547 ? 10.925 -6.239 -27.969 1.00 94.12 547 MET A O 1
ATOM 4383 N N . ALA A 1 548 ? 8.851 -5.464 -27.585 1.00 95.06 548 ALA A N 1
ATOM 4384 C CA . ALA A 1 548 ? 8.204 -6.327 -28.564 1.00 95.06 548 ALA A CA 1
ATOM 4385 C C . ALA A 1 548 ? 8.572 -5.887 -29.985 1.00 95.06 548 ALA A C 1
ATOM 4387 O O . ALA A 1 548 ? 8.888 -6.726 -30.820 1.00 95.06 548 ALA A O 1
ATOM 4388 N N . ASP A 1 549 ? 8.594 -4.577 -30.235 1.00 95.88 549 ASP A N 1
ATOM 4389 C CA . ASP A 1 549 ? 8.988 -4.019 -31.531 1.00 95.88 549 ASP A CA 1
ATOM 4390 C C . ASP A 1 549 ? 10.454 -4.361 -31.846 1.00 95.88 549 ASP A C 1
ATOM 4392 O O . ASP A 1 549 ? 10.731 -4.984 -32.868 1.00 95.88 549 ASP A O 1
ATOM 4396 N N . TYR A 1 550 ? 11.373 -4.131 -30.898 1.00 96.31 550 TYR A N 1
ATOM 4397 C CA . TYR A 1 550 ? 12.778 -4.530 -31.047 1.00 96.31 550 TYR A CA 1
ATOM 4398 C C . TYR A 1 550 ? 12.959 -6.037 -31.252 1.00 96.31 550 TYR A C 1
ATOM 4400 O O . TYR A 1 550 ? 13.811 -6.458 -32.034 1.00 96.31 550 TYR A O 1
ATOM 4408 N N . ALA A 1 551 ? 12.170 -6.869 -30.567 1.00 96.75 551 ALA A N 1
ATOM 4409 C CA . ALA A 1 551 ? 12.229 -8.313 -30.754 1.00 96.75 551 ALA A CA 1
ATOM 4410 C C . ALA A 1 551 ? 11.759 -8.735 -32.156 1.00 96.75 551 ALA A C 1
ATOM 4412 O O . ALA A 1 551 ? 12.381 -9.618 -32.743 1.00 96.75 551 ALA A O 1
ATOM 4413 N N . LYS A 1 552 ? 10.714 -8.100 -32.714 1.00 96.56 552 LYS A N 1
ATOM 4414 C CA . LYS A 1 552 ? 10.257 -8.348 -34.095 1.00 96.56 552 LYS A CA 1
ATOM 4415 C C . LYS A 1 552 ? 11.331 -7.973 -35.107 1.00 96.56 552 LYS A C 1
ATOM 4417 O O . LYS A 1 552 ? 11.647 -8.785 -35.971 1.00 96.56 552 LYS A O 1
ATOM 4422 N N . ASP A 1 553 ? 11.899 -6.779 -34.977 1.00 96.38 553 ASP A N 1
ATOM 4423 C CA . ASP A 1 553 ? 12.931 -6.294 -35.895 1.00 96.38 553 ASP A CA 1
ATOM 4424 C C . ASP A 1 553 ? 14.162 -7.195 -35.845 1.00 96.38 553 ASP A C 1
ATOM 4426 O O . ASP A 1 553 ? 14.686 -7.603 -36.883 1.00 96.38 553 ASP A O 1
ATOM 4430 N N . LYS A 1 554 ? 14.576 -7.605 -34.638 1.00 96.88 554 LYS A N 1
ATOM 4431 C CA . LYS A 1 554 ? 15.701 -8.523 -34.500 1.00 96.88 554 LYS A CA 1
ATOM 4432 C C . LYS A 1 554 ? 15.401 -9.890 -35.107 1.00 96.88 554 LYS A C 1
ATOM 4434 O O . LYS A 1 554 ? 16.256 -10.400 -35.819 1.00 96.88 554 LYS A O 1
ATOM 4439 N N . LEU A 1 555 ? 14.216 -10.459 -34.882 1.00 95.88 555 LEU A N 1
ATOM 4440 C CA . LEU A 1 555 ? 13.819 -11.743 -35.474 1.00 95.88 555 LEU A CA 1
ATOM 4441 C C . LEU A 1 555 ? 13.786 -11.711 -37.006 1.00 95.88 555 LEU A C 1
ATOM 4443 O O . LEU A 1 555 ? 14.112 -12.719 -37.611 1.00 95.88 555 LEU A O 1
ATOM 4447 N N . ARG A 1 556 ? 13.430 -10.578 -37.624 1.00 95.50 556 ARG A N 1
ATOM 4448 C CA . ARG A 1 556 ? 13.476 -10.410 -39.089 1.00 95.50 556 ARG A CA 1
ATOM 4449 C C . ARG A 1 556 ? 14.897 -10.364 -39.650 1.00 95.50 556 ARG A C 1
ATOM 4451 O O . ARG A 1 556 ? 15.088 -10.677 -40.815 1.00 95.50 556 ARG A O 1
ATOM 4458 N N . SER A 1 557 ? 15.868 -9.937 -38.842 1.00 92.81 557 SER A N 1
ATOM 4459 C CA . SER A 1 557 ? 17.281 -9.864 -39.243 1.00 92.81 557 SER A CA 1
ATOM 4460 C C . SER A 1 557 ? 18.047 -11.187 -39.106 1.00 92.81 557 SER A C 1
ATOM 4462 O O . SER A 1 557 ? 19.218 -11.233 -39.473 1.00 92.81 557 SER A O 1
ATOM 4464 N N . LEU A 1 558 ? 17.432 -12.208 -38.497 1.00 89.56 558 LEU A N 1
ATOM 4465 C CA . LEU A 1 558 ? 18.005 -13.540 -38.268 1.00 89.56 558 LEU A CA 1
ATOM 4466 C C . LEU A 1 558 ? 17.464 -14.538 -39.278 1.00 89.56 558 LEU A C 1
ATOM 4468 O O . LEU A 1 558 ? 18.126 -15.591 -39.401 1.00 89.56 558 LEU A O 1
#

Secondary structure (DSSP, 8-state):
-TTTGGGGT--SGGGHHHHHHHHHHHHHHHHHHHHHTSS-HHHHHHHHHHHHHHHHHHHHHT-TTHHHHHHHHHS-STTSTTHHHHHHHHHHT---TTSPEEEE---GGGGGGTSTTGGGGHHHHTS--BS--TTTTT-TTHHHHHHHHHHH-TT-----TTS------HHHHHHHHHHTTEEEEEE-SHHHHHHHHTSSSEEEEEEETTEEEEEETT----SEEE-SBPPEEE-SS-HHHHHHHHHH-SSSTTS-EEEPPTTPPPPTTPEEES--SSPPP--B-------EEEEEETTEEEEEES-TTS-EEE-S---TTEEEESBS-PEEETTTEEEE-BSSSEEEEEE---HHHHHHHHHHHHHHHHHHHHS--HHHHHHHHHHHHHHTTT-THHHHHTT-----HHHHHHHHHHHHHHHHHHHHHHHHHHHT-HHHHHHHHHHHHHTT-HHHHHHHHHHHHHH-TTSHHHHHHHHHHHHHHHHTT-HHHHHHHHHHHHHH-TT-TTHHHHHHHHHHHHHHTT-HHHHHHHHHHHHHH--SSHHHHHHHHHHHT-

pLDDT: mean 88.24, std 12.81, range [40.81, 98.75]

Foldseek 3Di:
DVLCCVVVVNQDCVCVVVVVVVVVVVVVLVLVLVCLLDPPVVVSVVVCVVVVVVVVVVCVVVCPCVVVLCCLQVVAQCPQPCNVLVLVVLCVLADAALFFAEEEAQDCVCCSSSGSCVCLCSCPRRNGHYLDHDVLVPFLCNLLSQQLNQQQYPDGDDSDQLAAHFHHAVQLSQVSSLLLRHFKYKYQDPVSVVRVVVHPQKAFDDDRVRITMITGHPRPRDQKAFAFWAAAEEPEDCLLVQLRVLSQDSPNVNHKYWDDDVPDDDDPRHHYDHDPPDDDDTDTDPDDDKDKDKDDDVQKIKMFIPQAQTKIWGSDADDPQKDKDQWDDWTQMHNGTTITHGNDRMMMIGRDDDPVNVVVVVVVVVVVVVVVLPPPDPVSVVVNVVVCVVCVVPDPVVCSVVSNDPPDVVVVVVVVVCVVVVVVVVVVVSVVSVCLDLVNLQVVLVVCVVVLVLVSSLVSLVSSCVVSVNGLSNLVSLQSNLVSCVVVVVLVSNLVSLVCSVSVPVRRPCVLVSLQVNLVSCVVVVNNVSNLVSLVVSCVVPVDDDSVVVSVVVNVVD